Protein 5IWZ (pdb70)

Secondary structure (DSSP, 8-state):
-PPPP-GGGHHHHHHHHHHH---HHHHHHTTSPP-TT--EEE-TTHHHHHHHHHHHHHHHT-HHHHHHHHHHHHHHGGGEEETTEEHHHHHHHHTHHHHHHHHHHTTHHHHH---HHHHHHHHHHHHHHHHHHHT-HHHHHHHHHHHHHHHHHHHH-TTS-HHHHHHHHHHHHHHHHH--HHHHHHHHHHHHHHHH---HHHHHHHHHHHHHHS-HHHHHHHHHHH-SSHHHHHHHHT--GGGHHHHHHHHHHHHHHHTGGG-SEEEEE-SEEEETTEEPPPP--SS--S-EEEEETTTTEEEEE--EEEEEGGGEEEEEEEEETTEEEEEEEEEEEEEETTEEEEEEEEEEETTS-HHHHHHHHSTT-B--

Structure (mmCIF, N/CA/C/O backbone):
data_5IWZ
#
_entry.id   5IWZ
#
_cell.length_a   65.781
_cell.length_b   74.679
_cell.length_c   80.511
_cell.angle_alpha   90.00
_cell.angle_beta   90.00
_cell.angle_gamma   90.00
#
_symmetry.space_group_name_H-M   'P 21 21 21'
#
loop_
_entity.id
_entity.type
_entity.pdbx_description
1 polymer 'Synaptonemal complex protein 2'
2 water water
#
loop_
_atom_site.group_PDB
_atom_site.id
_atom_site.type_symbol
_atom_site.label_atom_id
_atom_site.label_alt_id
_atom_site.label_comp_id
_atom_site.label_asym_id
_atom_site.label_entity_id
_atom_site.label_seq_id
_atom_site.pdbx_PDB_ins_code
_atom_site.Cartn_x
_atom_site.Cartn_y
_atom_site.Cartn_z
_atom_site.occupancy
_atom_site.B_iso_or_equiv
_atom_site.auth_seq_id
_atom_site.auth_comp_id
_atom_site.auth_asym_id
_atom_site.auth_atom_id
_atom_site.pdbx_PDB_model_num
ATOM 1 N N . MET A 1 4 ? -34.950 7.742 -6.567 1.00 76.92 1 MET A N 1
ATOM 2 C CA . MET A 1 4 ? -35.326 6.347 -6.786 1.00 73.96 1 MET A CA 1
ATOM 3 C C . MET A 1 4 ? -34.793 5.372 -5.703 1.00 69.39 1 MET A C 1
ATOM 4 O O . MET A 1 4 ? -35.584 4.611 -5.152 1.00 68.36 1 MET A O 1
ATOM 6 N N . PRO A 1 5 ? -33.489 5.378 -5.395 1.00 66.94 2 PRO A N 1
ATOM 7 C CA . PRO A 1 5 ? -32.982 4.414 -4.404 1.00 60.95 2 PRO A CA 1
ATOM 8 C C . PRO A 1 5 ? -33.635 4.607 -3.041 1.00 62.01 2 PRO A C 1
ATOM 9 O O . PRO A 1 5 ? -33.736 5.726 -2.530 1.00 56.03 2 PRO A O 1
ATOM 13 N N . VAL A 1 6 ? -34.095 3.499 -2.459 1.00 61.29 3 VAL A N 1
ATOM 14 C CA . VAL A 1 6 ? -34.595 3.532 -1.091 1.00 65.54 3 VAL A CA 1
ATOM 15 C C . VAL A 1 6 ? -33.439 3.840 -0.150 1.00 65.60 3 VAL A C 1
ATOM 16 O O . VAL A 1 6 ? -32.359 3.243 -0.249 1.00 64.12 3 VAL A O 1
ATOM 20 N N . ARG A 1 7 ? -33.655 4.791 0.749 1.00 65.50 4 ARG A N 1
ATOM 21 C CA . ARG A 1 7 ? -32.657 5.190 1.728 1.00 59.97 4 ARG A CA 1
ATOM 22 C C . ARG A 1 7 ? -32.834 4.377 3.006 1.00 56.43 4 ARG A C 1
ATOM 23 O O . ARG A 1 7 ? -33.952 4.292 3.528 1.00 49.77 4 ARG A O 1
ATOM 25 N N . PRO A 1 8 ? -31.773 3.762 3.518 1.00 50.72 5 PRO A N 1
ATOM 26 C CA . PRO A 1 8 ? -31.885 3.021 4.781 1.00 49.69 5 PRO A CA 1
ATOM 27 C C . PRO A 1 8 ? -32.044 3.983 5.946 1.00 51.52 5 PRO A C 1
ATOM 28 O O . PRO A 1 8 ? -31.491 5.083 5.939 1.00 58.76 5 PRO A O 1
ATOM 32 N N . ASP A 1 9 ? -32.803 3.565 6.958 1.00 49.15 6 ASP A N 1
ATOM 33 C CA . ASP A 1 9 ? -33.091 4.417 8.114 1.00 51.95 6 ASP A CA 1
ATOM 34 C C . ASP A 1 9 ? -32.638 3.729 9.399 1.00 49.00 6 ASP A C 1
ATOM 35 O O . ASP A 1 9 ? -33.257 2.749 9.832 1.00 41.44 6 ASP A O 1
ATOM 40 N N . LEU A 1 10 ? -31.589 4.274 10.032 1.00 48.46 7 LEU A N 1
ATOM 41 C CA . LEU A 1 10 ? -31.090 3.693 11.281 1.00 44.49 7 LEU A CA 1
ATOM 42 C C . LEU A 1 10 ? -32.161 3.649 12.362 1.00 41.20 7 LEU A C 1
ATOM 43 O O . LEU A 1 10 ? -32.193 2.705 13.162 1.00 36.06 7 LEU A O 1
ATOM 48 N N . GLN A 1 11 ? -33.050 4.645 12.400 1.00 38.28 8 GLN A N 1
ATOM 49 C CA . GLN A 1 11 ? -34.128 4.650 13.382 1.00 34.92 8 GLN A CA 1
ATOM 50 C C . GLN A 1 11 ? -35.036 3.435 13.260 1.00 41.02 8 GLN A C 1
ATOM 51 O O . GLN A 1 11 ? -35.835 3.181 14.169 1.00 43.84 8 GLN A O 1
ATOM 57 N N . GLN A 1 12 ? -34.924 2.688 12.166 1.00 42.29 9 GLN A N 1
ATOM 58 C CA . GLN A 1 12 ? -35.732 1.517 11.873 1.00 44.04 9 GLN A CA 1
ATOM 59 C C . GLN A 1 12 ? -35.042 0.216 12.251 1.00 36.12 9 GLN A C 1
ATOM 60 O O . GLN A 1 12 ? -35.494 -0.852 11.820 1.00 36.59 9 GLN A O 1
ATOM 66 N N . LEU A 1 13 ? -33.956 0.286 13.030 1.00 37.51 10 LEU A N 1
ATOM 67 C CA . LEU A 1 13 ? -33.191 -0.901 13.402 1.00 31.26 10 LEU A CA 1
ATOM 68 C C . LEU A 1 13 ? -34.085 -2.030 13.889 1.00 31.73 10 LEU A C 1
ATOM 69 O O . LEU A 1 13 ? -33.939 -3.176 13.454 1.00 27.64 10 LEU A O 1
ATOM 74 N N . GLU A 1 14 ? -35.010 -1.735 14.813 1.00 35.03 11 GLU A N 1
ATOM 75 C CA . GLU A 1 14 ? -35.838 -2.813 15.345 1.00 35.73 11 GLU A CA 1
ATOM 76 C C . GLU A 1 14 ? -36.736 -3.398 14.261 1.00 30.25 11 GLU A C 1
ATOM 77 O O . GLU A 1 14 ? -36.928 -4.621 14.199 1.00 29.32 11 GLU A O 1
ATOM 83 N N . LYS A 1 15 ? -37.267 -2.552 13.372 1.00 27.57 12 LYS A N 1
ATOM 84 C CA . LYS A 1 15 ? -38.071 -3.088 12.282 1.00 32.57 12 LYS A CA 1
ATOM 85 C C . LYS A 1 15 ? -37.230 -3.944 11.343 1.00 30.71 12 LYS A C 1
ATOM 86 O O . LYS A 1 15 ? -37.717 -4.967 10.840 1.00 31.37 12 LYS A O 1
ATOM 92 N N . CYS A 1 16 ? -35.959 -3.587 11.140 1.00 28.53 13 CYS A N 1
ATOM 93 C CA . CYS A 1 16 ? -35.075 -4.466 10.378 1.00 26.58 13 CYS A CA 1
ATOM 94 C C . CYS A 1 16 ? -34.946 -5.822 11.055 1.00 24.17 13 CYS A C 1
ATOM 95 O O . CYS A 1 16 ? -34.939 -6.862 10.381 1.00 30.23 13 CYS A O 1
ATOM 98 N N . ILE A 1 17 ? -34.835 -5.833 12.387 1.00 26.10 14 ILE A N 1
ATOM 99 C CA . ILE A 1 17 ? -34.732 -7.097 13.113 1.00 22.88 14 ILE A CA 1
ATOM 100 C C . ILE A 1 17 ? -36.026 -7.894 12.971 1.00 24.42 14 ILE A C 1
ATOM 101 O O . ILE A 1 17 ? -36.001 -9.123 12.789 1.00 24.50 14 ILE A O 1
ATOM 106 N N . ASP A 1 18 ? -37.174 -7.204 13.030 1.00 28.06 15 ASP A N 1
ATOM 107 C CA . ASP A 1 18 ? -38.467 -7.834 12.756 1.00 31.87 15 ASP A CA 1
ATOM 108 C C . ASP A 1 18 ? -38.506 -8.462 11.366 1.00 29.13 15 ASP A C 1
ATOM 109 O O . ASP A 1 18 ? -38.987 -9.591 11.200 1.00 28.24 15 ASP A O 1
ATOM 114 N N . ASP A 1 19 ? -38.043 -7.730 10.343 1.00 23.21 16 ASP A N 1
ATOM 115 C CA . ASP A 1 19 ? -38.056 -8.278 8.979 1.00 26.87 16 ASP A CA 1
ATOM 116 C C . ASP A 1 19 ? -37.195 -9.535 8.881 1.00 30.05 16 ASP A C 1
ATOM 117 O O . ASP A 1 19 ? -37.563 -10.497 8.196 1.00 24.91 16 ASP A O 1
ATOM 122 N N . ALA A 1 20 ? -36.027 -9.532 9.536 1.00 22.89 17 ALA A N 1
ATOM 123 C CA . ALA A 1 20 ? -35.189 -10.727 9.573 1.00 25.92 17 ALA A CA 1
ATOM 124 C C . ALA A 1 20 ? -35.898 -11.882 10.273 1.00 25.00 17 ALA A C 1
ATOM 125 O O . ALA A 1 20 ? -35.883 -13.025 9.788 1.00 23.88 17 ALA A O 1
ATOM 127 N N . LEU A 1 21 ? -36.487 -11.604 11.446 1.00 24.66 18 LEU A N 1
ATOM 128 C CA . LEU A 1 21 ? -37.198 -12.636 12.201 1.00 29.18 18 LEU A CA 1
ATOM 129 C C . LEU A 1 21 ? -38.407 -13.164 11.433 1.00 29.92 18 LEU A C 1
ATOM 130 O O . LEU A 1 21 ? -38.561 -14.377 11.242 1.00 32.26 18 LEU A O 1
ATOM 135 N N . ARG A 1 22 ? -39.299 -12.268 11.017 1.00 25.14 19 ARG A N 1
ATOM 136 C CA . ARG A 1 22 ? -40.594 -12.712 10.502 1.00 30.67 19 ARG A CA 1
ATOM 137 C C . ARG A 1 22 ? -40.548 -13.088 9.024 1.00 35.39 19 ARG A C 1
ATOM 138 O O . ARG A 1 22 ? -41.239 -14.021 8.600 1.00 30.84 19 ARG A O 1
ATOM 146 N N . LYS A 1 23 ? -39.743 -12.399 8.223 1.00 30.97 20 LYS A N 1
ATOM 147 C CA . LYS A 1 23 ? -39.721 -12.661 6.794 1.00 28.92 20 LYS A CA 1
ATOM 148 C C . LYS A 1 23 ? -38.473 -13.402 6.332 1.00 29.91 20 LYS A C 1
ATOM 149 O O . LYS A 1 23 ? -38.401 -13.777 5.164 1.00 29.24 20 LYS A O 1
ATOM 155 N N . ASN A 1 24 ? -37.505 -13.656 7.217 1.00 28.31 21 ASN A N 1
ATOM 156 C CA . ASN A 1 24 ? -36.210 -14.184 6.796 1.00 24.57 21 ASN A CA 1
ATOM 157 C C . ASN A 1 24 ? -35.638 -13.307 5.680 1.00 27.16 21 ASN A C 1
ATOM 158 O O . ASN A 1 24 ? -35.100 -13.792 4.682 1.00 28.83 21 ASN A O 1
ATOM 163 N N . ASP A 1 25 ? -35.791 -11.990 5.846 1.00 29.10 22 ASP A N 1
ATOM 164 C CA . ASP A 1 25 ? -35.290 -10.986 4.907 1.00 27.65 22 ASP A CA 1
ATOM 165 C C . ASP A 1 25 ? -34.262 -10.112 5.618 1.00 24.94 22 ASP A C 1
ATOM 166 O O . ASP A 1 25 ? -34.618 -9.288 6.474 1.00 21.81 22 ASP A O 1
ATOM 171 N N . PHE A 1 26 ? -32.999 -10.256 5.230 1.00 25.28 23 PHE A N 1
ATOM 172 C CA . PHE A 1 26 ? -31.905 -9.530 5.861 1.00 22.63 23 PHE A CA 1
ATOM 173 C C . PHE A 1 26 ? -31.460 -8.302 5.075 1.00 26.95 23 PHE A C 1
ATOM 174 O O . PHE A 1 26 ? -30.591 -7.565 5.551 1.00 27.75 23 PHE A O 1
ATOM 182 N N . LYS A 1 27 ? -32.041 -8.052 3.896 1.00 28.42 24 LYS A N 1
ATOM 183 C CA . LYS A 1 27 ? -31.698 -6.860 3.122 1.00 28.16 24 LYS A CA 1
ATOM 184 C C . LYS A 1 27 ? -31.851 -5.557 3.904 1.00 29.65 24 LYS A C 1
ATOM 185 O O . LYS A 1 27 ? -30.929 -4.728 3.847 1.00 25.23 24 LYS A O 1
ATOM 191 N N . PRO A 1 28 ? -32.945 -5.301 4.643 1.00 27.37 25 PRO A N 1
ATOM 192 C CA . PRO A 1 28 ? -32.986 -4.046 5.427 1.00 22.17 25 PRO A CA 1
ATOM 193 C C . PRO A 1 28 ? -31.843 -3.934 6.424 1.00 24.47 25 PRO A C 1
ATOM 194 O O . PRO A 1 28 ? -31.146 -2.915 6.446 1.00 28.90 25 PRO A O 1
ATOM 198 N N . LEU A 1 29 ? -31.596 -4.973 7.227 1.00 24.47 26 LEU A N 1
ATOM 199 C CA . LEU A 1 29 ? -30.479 -4.922 8.164 1.00 21.42 26 LEU A CA 1
ATOM 200 C C . LEU A 1 29 ? -29.159 -4.654 7.443 1.00 27.52 26 LEU A C 1
ATOM 201 O O . LEU A 1 29 ? -28.358 -3.816 7.883 1.00 25.72 26 LEU A O 1
ATOM 206 N N . LEU A 1 30 ? -28.926 -5.346 6.324 1.00 23.67 27 LEU A N 1
ATOM 207 C CA . LEU A 1 30 ? -27.687 -5.159 5.589 1.00 27.44 27 LEU A CA 1
ATOM 208 C C . LEU A 1 30 ? -27.560 -3.730 5.080 1.00 32.42 27 LEU A C 1
ATOM 209 O O . LEU A 1 30 ? -26.457 -3.171 5.048 1.00 31.05 27 LEU A O 1
ATOM 214 N N . ALA A 1 31 ? -28.675 -3.117 4.688 1.00 29.60 28 ALA A N 1
ATOM 215 C CA . ALA A 1 31 ? -28.611 -1.746 4.198 1.00 32.27 28 ALA A CA 1
ATOM 216 C C . ALA A 1 31 ? -28.147 -0.797 5.298 1.00 39.97 28 ALA A C 1
ATOM 217 O O . ALA A 1 31 ? -27.376 0.140 5.037 1.00 37.87 28 ALA A O 1
ATOM 219 N N . LEU A 1 32 ? -28.580 -1.040 6.543 1.00 32.56 29 LEU A N 1
ATOM 220 C CA . LEU A 1 32 ? -28.121 -0.208 7.651 1.00 37.89 29 LEU A CA 1
ATOM 221 C C . LEU A 1 32 ? -26.615 -0.302 7.826 1.00 45.04 29 LEU A C 1
ATOM 222 O O . LEU A 1 32 ? -25.964 0.681 8.196 1.00 43.51 29 LEU A O 1
ATOM 227 N N . LEU A 1 33 ? -26.042 -1.481 7.583 1.00 48.94 30 LEU A N 1
ATOM 228 C CA . LEU A 1 33 ? -24.606 -1.653 7.741 1.00 44.74 30 LEU A CA 1
ATOM 229 C C . LEU A 1 33 ? -23.800 -0.786 6.780 1.00 50.49 30 LEU A C 1
ATOM 230 O O . LEU A 1 33 ? -22.577 -0.701 6.935 1.00 49.40 30 LEU A O 1
ATOM 235 N N . GLN A 1 34 ? -24.437 -0.135 5.808 1.00 57.08 31 GLN A N 1
ATOM 236 C CA . GLN A 1 34 ? -23.721 0.743 4.888 1.00 65.76 31 GLN A CA 1
ATOM 237 C C . GLN A 1 34 ? -23.792 2.213 5.289 1.00 69.55 31 GLN A C 1
ATOM 238 O O . GLN A 1 34 ? -23.217 3.055 4.594 1.00 76.55 31 GLN A O 1
ATOM 244 N N . ILE A 1 35 ? -24.479 2.537 6.387 1.00 67.27 32 ILE A N 1
ATOM 245 C CA . ILE A 1 35 ? -24.572 3.900 6.905 1.00 65.54 32 ILE A CA 1
ATOM 246 C C . ILE A 1 35 ? -23.459 4.125 7.917 1.00 70.17 32 ILE A C 1
ATOM 247 O O . ILE A 1 35 ? -23.110 3.224 8.689 1.00 71.77 32 ILE A O 1
ATOM 252 N N . ASP A 1 36 ? -22.906 5.335 7.928 1.00 70.43 33 ASP A N 1
ATOM 253 C CA . ASP A 1 36 ? -21.973 5.725 8.975 1.00 69.67 33 ASP A CA 1
ATOM 254 C C . ASP A 1 36 ? -22.758 6.268 10.159 1.00 69.14 33 ASP A C 1
ATOM 255 O O . ASP A 1 36 ? -23.542 7.210 10.012 1.00 60.91 33 ASP A O 1
ATOM 260 N N . ILE A 1 37 ? -22.538 5.661 11.326 1.00 71.92 34 ILE A N 1
ATOM 261 C CA . ILE A 1 37 ? -23.260 6.034 12.536 1.00 71.77 34 ILE A CA 1
ATOM 262 C C . ILE A 1 37 ? -22.831 7.429 12.959 1.00 75.63 34 ILE A C 1
ATOM 263 O O . ILE A 1 37 ? -21.634 7.715 13.096 1.00 78.95 34 ILE A O 1
ATOM 268 N N . CYS A 1 38 ? -23.802 8.308 13.158 1.00 80.22 35 CYS A N 1
ATOM 269 C CA . CYS A 1 38 ? -23.534 9.659 13.624 1.00 86.28 35 CYS A CA 1
ATOM 270 C C . CYS A 1 38 ? -24.017 9.802 15.058 1.00 84.52 35 CYS A C 1
ATOM 271 O O . CYS A 1 38 ? -25.169 9.475 15.366 1.00 86.10 35 CYS A O 1
ATOM 274 N N . GLU A 1 39 ? -23.133 10.304 15.925 1.00 79.24 36 GLU A N 1
ATOM 275 C CA . GLU A 1 39 ? -23.374 10.437 17.358 1.00 72.88 36 GLU A CA 1
ATOM 276 C C . GLU A 1 39 ? -24.635 11.236 17.669 1.00 68.62 36 GLU A C 1
ATOM 277 O O . GLU A 1 39 ? -25.094 11.258 18.814 1.00 72.04 36 GLU A O 1
ATOM 279 N N . ASP A 1 40 ? -25.199 11.898 16.659 1.00 65.29 37 ASP A N 1
ATOM 280 C CA . ASP A 1 40 ? -26.438 12.637 16.865 1.00 61.42 37 ASP A CA 1
ATOM 281 C C . ASP A 1 40 ? -27.640 11.702 16.960 1.00 57.76 37 ASP A C 1
ATOM 282 O O . ASP A 1 40 ? -28.530 11.917 17.791 1.00 54.84 37 ASP A O 1
ATOM 284 N N . VAL A 1 41 ? -27.667 10.644 16.142 1.00 56.49 38 VAL A N 1
ATOM 285 C CA . VAL A 1 41 ? -28.904 9.904 15.894 1.00 61.41 38 VAL A CA 1
ATOM 286 C C . VAL A 1 41 ? -29.319 9.093 17.117 1.00 61.14 38 VAL A C 1
ATOM 287 O O . VAL A 1 41 ? -28.488 8.476 17.803 1.00 64.49 38 VAL A O 1
ATOM 291 N N . LYS A 1 42 ? -30.624 9.078 17.378 1.00 51.45 39 LYS A N 1
ATOM 292 C CA . LYS A 1 42 ? -31.233 8.299 18.447 1.00 51.49 39 LYS A CA 1
ATOM 293 C C . LYS A 1 42 ? -32.082 7.199 17.829 1.00 51.82 39 LYS A C 1
ATOM 294 O O . LYS A 1 42 ? -33.014 7.482 17.066 1.00 52.54 39 LYS A O 1
ATOM 300 N N . ILE A 1 43 ? -31.756 5.953 18.156 1.00 50.87 40 ILE A N 1
ATOM 301 C CA . ILE A 1 43 ? -32.503 4.792 17.688 1.00 44.38 40 ILE A CA 1
ATOM 302 C C . ILE A 1 43 ? -33.414 4.338 18.813 1.00 48.84 40 ILE A C 1
ATOM 303 O O . ILE A 1 43 ? -32.941 3.927 19.879 1.00 51.29 40 ILE A O 1
ATOM 308 N N . LYS A 1 44 ? -34.719 4.414 18.580 1.00 46.11 41 LYS A N 1
ATOM 309 C CA . LYS A 1 44 ? -35.683 3.985 19.576 1.00 45.54 41 LYS A CA 1
ATOM 310 C C . LYS A 1 44 ? -35.905 2.485 19.456 1.00 41.67 41 LYS A C 1
ATOM 311 O O . LYS A 1 44 ? -36.218 1.980 18.374 1.00 42.44 41 LYS A O 1
ATOM 317 N N . CYS A 1 45 ? -35.739 1.775 20.567 1.00 36.75 42 CYS A N 1
ATOM 318 C CA . CYS A 1 45 ? -35.988 0.344 20.623 1.00 41.45 42 CYS A CA 1
ATOM 319 C C . CYS A 1 45 ? -36.908 0.015 21.787 1.00 45.54 42 CYS A C 1
ATOM 320 O O . CYS A 1 45 ? -36.962 0.734 22.790 1.00 50.26 42 CYS A O 1
ATOM 323 N N . SER A 1 46 ? -37.603 -1.104 21.655 1.00 40.42 43 SER A N 1
ATOM 324 C CA . SER A 1 46 ? -38.591 -1.492 22.642 1.00 41.02 43 SER A CA 1
ATOM 325 C C . SER A 1 46 ? -37.975 -2.337 23.749 1.00 40.78 43 SER A C 1
ATOM 326 O O . SER A 1 46 ? -36.819 -2.762 23.691 1.00 38.62 43 SER A O 1
ATOM 329 N N . LYS A 1 47 ? -38.800 -2.585 24.766 1.00 43.50 44 LYS A N 1
ATOM 330 C CA . LYS A 1 47 ? -38.447 -3.456 25.879 1.00 41.32 44 LYS A CA 1
ATOM 331 C C . LYS A 1 47 ? -38.219 -4.892 25.419 1.00 41.39 44 LYS A C 1
ATOM 332 O O . LYS A 1 47 ? -37.490 -5.647 26.076 1.00 42.96 44 LYS A O 1
ATOM 338 N N . GLN A 1 48 ? -38.835 -5.288 24.303 1.00 34.45 45 GLN A N 1
ATOM 339 C CA . GLN A 1 48 ? -38.704 -6.630 23.748 1.00 33.48 45 GLN A CA 1
ATOM 340 C C . GLN A 1 48 ? -37.575 -6.757 22.722 1.00 32.49 45 GLN A C 1
ATOM 341 O O . GLN A 1 48 ? -37.451 -7.811 22.094 1.00 32.10 45 GLN A O 1
ATOM 347 N N . PHE A 1 49 ? -36.777 -5.706 22.515 1.00 30.48 46 PHE A N 1
ATOM 348 C CA . PHE A 1 49 ? -35.694 -5.766 21.530 1.00 25.55 46 PHE A CA 1
ATOM 349 C C . PHE A 1 49 ? -34.723 -6.902 21.838 1.00 31.95 46 PHE A C 1
ATOM 350 O O . PHE A 1 49 ? -34.354 -7.671 20.946 1.00 29.42 46 PHE A O 1
ATOM 358 N N . LEU A 1 50 ? -34.302 -7.030 23.107 1.00 30.22 47 LEU A N 1
ATOM 359 C CA . LEU A 1 50 ? -33.344 -8.073 23.467 1.00 32.24 47 LEU A CA 1
ATOM 360 C C . LEU A 1 50 ? -33.896 -9.471 23.187 1.00 31.88 47 LEU A C 1
ATOM 361 O O . LEU A 1 50 ? -33.176 -10.343 22.679 1.00 32.64 47 LEU A O 1
ATOM 366 N N . ARG A 1 51 ? -35.164 -9.706 23.529 1.00 23.36 48 ARG A N 1
ATOM 367 C CA . ARG A 1 51 ? -35.803 -10.988 23.242 1.00 30.43 48 ARG A CA 1
ATOM 368 C C . ARG A 1 51 ? -35.768 -11.310 21.753 1.00 29.43 48 ARG A C 1
ATOM 369 O O . ARG A 1 51 ? -35.529 -12.460 21.369 1.00 32.13 48 ARG A O 1
ATOM 377 N N . LYS A 1 52 ? -36.040 -10.314 20.902 1.00 26.33 49 LYS A N 1
ATOM 378 C CA . LYS A 1 52 ? -36.007 -10.538 19.457 1.00 30.46 49 LYS A CA 1
ATOM 379 C C . LYS A 1 52 ? -34.590 -10.842 18.978 1.00 31.07 49 LYS A C 1
ATOM 380 O O . LYS A 1 52 ? -34.393 -11.736 18.148 1.00 27.80 49 LYS A O 1
ATOM 386 N N . LEU A 1 53 ? -33.596 -10.099 19.481 1.00 33.48 50 LEU A N 1
ATOM 387 C CA . LEU A 1 53 ? -32.194 -10.418 19.200 1.00 29.06 50 LEU A CA 1
ATOM 388 C C . LEU A 1 53 ? -31.871 -11.856 19.576 1.00 25.75 50 LEU A C 1
ATOM 389 O O . LEU A 1 53 ? -31.270 -12.601 18.792 1.00 25.92 50 LEU A O 1
ATOM 394 N N . ASP A 1 54 ? -32.271 -12.263 20.784 1.00 29.03 51 ASP A N 1
ATOM 395 C CA . ASP A 1 54 ? -31.987 -13.615 21.254 1.00 24.57 51 ASP A CA 1
ATOM 396 C C . ASP A 1 54 ? -32.636 -14.649 20.347 1.00 30.85 51 ASP A C 1
ATOM 397 O O . ASP A 1 54 ? -31.999 -15.637 19.954 1.00 30.38 51 ASP A O 1
ATOM 402 N N . ASP A 1 55 ? -33.909 -14.427 20.000 1.00 31.78 52 ASP A N 1
ATOM 403 C CA . ASP A 1 55 ? -34.622 -15.344 19.117 1.00 31.19 52 ASP A CA 1
ATOM 404 C C . ASP A 1 55 ? -33.919 -15.466 17.770 1.00 22.74 52 ASP A C 1
ATOM 405 O O . ASP A 1 55 ? -33.710 -16.570 17.261 1.00 26.71 52 ASP A O 1
ATOM 410 N N . LEU A 1 56 ? -33.565 -14.336 17.169 1.00 22.33 53 LEU A N 1
ATOM 411 C CA . LEU A 1 56 ? -32.977 -14.363 15.833 1.00 20.98 53 LEU A CA 1
ATOM 412 C C . LEU A 1 56 ? -31.589 -15.011 15.844 1.00 22.31 53 LEU A C 1
ATOM 413 O O . LEU A 1 56 ? -31.289 -15.868 15.004 1.00 23.86 53 LEU A O 1
ATOM 418 N N . ILE A 1 57 ? -30.740 -14.666 16.822 1.00 21.32 54 ILE A N 1
ATOM 419 C CA . ILE A 1 57 ? -29.382 -15.220 16.835 1.00 20.81 54 ILE A CA 1
ATOM 420 C C . ILE A 1 57 ? -29.396 -16.730 17.077 1.00 19.89 54 ILE A C 1
ATOM 421 O O . ILE A 1 57 ? -28.684 -17.484 16.398 1.00 23.31 54 ILE A O 1
ATOM 426 N N . CYS A 1 58 ? -30.224 -17.201 18.022 1.00 25.63 55 CYS A N 1
ATOM 427 C CA . CYS A 1 58 ? -30.314 -18.637 18.281 1.00 30.37 55 CYS A CA 1
ATOM 428 C C . CYS A 1 58 ? -30.832 -19.393 17.059 1.00 27.22 55 CYS A C 1
ATOM 429 O O . CYS A 1 58 ? -30.355 -20.491 16.745 1.00 26.38 55 CYS A O 1
ATOM 432 N N . ARG A 1 59 ? -31.815 -18.829 16.361 1.00 24.37 56 ARG A N 1
ATOM 433 C CA . ARG A 1 59 ? -32.308 -19.486 15.151 1.00 29.13 56 ARG A CA 1
ATOM 434 C C . ARG A 1 59 ? -31.221 -19.603 14.093 1.00 28.32 56 ARG A C 1
ATOM 435 O O . ARG A 1 59 ? -31.011 -20.677 13.519 1.00 27.59 56 ARG A O 1
ATOM 443 N N . GLU A 1 60 ? -30.542 -18.494 13.791 1.00 28.40 57 GLU A N 1
ATOM 444 C CA . GLU A 1 60 ? -29.495 -18.528 12.768 1.00 28.32 57 GLU A CA 1
ATOM 445 C C . GLU A 1 60 ? -28.338 -19.441 13.171 1.00 27.56 57 GLU A C 1
ATOM 446 O O . GLU A 1 60 ? -27.775 -20.136 12.322 1.00 31.06 57 GLU A O 1
ATOM 452 N N . LEU A 1 61 ? -27.969 -19.461 14.459 1.00 25.85 58 LEU A N 1
ATOM 453 C CA . LEU A 1 61 ? -26.976 -20.433 14.922 1.00 26.86 58 LEU A CA 1
ATOM 454 C C . LEU A 1 61 ? -27.450 -21.862 14.668 1.00 29.97 58 LEU A C 1
ATOM 455 O O . LEU A 1 61 ? -26.699 -22.687 14.137 1.00 26.70 58 LEU A O 1
ATOM 460 N N . ASN A 1 62 ? -28.712 -22.165 15.031 1.00 26.75 59 ASN A N 1
ATOM 461 C CA . ASN A 1 62 ? -29.279 -23.492 14.786 1.00 33.76 59 ASN A CA 1
ATOM 462 C C . ASN A 1 62 ? -29.247 -23.867 13.306 1.00 40.70 59 ASN A C 1
ATOM 463 O O . ASN A 1 62 ? -29.068 -25.045 12.962 1.00 39.22 59 ASN A O 1
ATOM 468 N N . LYS A 1 63 ? -29.403 -22.887 12.421 1.00 32.99 60 LYS A N 1
ATOM 469 C CA . LYS A 1 63 ? -29.315 -23.133 10.989 1.00 36.46 60 LYS A CA 1
ATOM 470 C 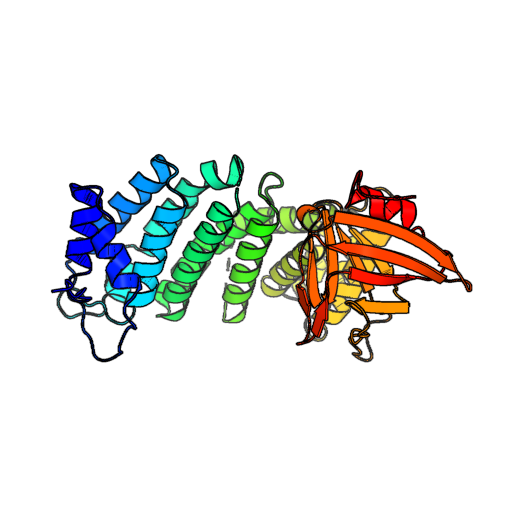C . LYS A 1 63 ? -27.885 -23.179 10.473 1.00 36.25 60 LYS A C 1
ATOM 471 O O . LYS A 1 63 ? -27.686 -23.523 9.307 1.00 37.61 60 LYS A O 1
ATOM 477 N N . LYS A 1 64 ? -26.894 -22.845 11.303 1.00 31.64 61 LYS A N 1
ATOM 478 C CA . LYS A 1 64 ? -25.504 -22.745 10.865 1.00 34.10 61 LYS A CA 1
ATOM 479 C C . LYS A 1 64 ? -25.312 -21.650 9.819 1.00 37.05 61 LYS A C 1
ATOM 480 O O . LYS A 1 64 ? -24.424 -21.747 8.968 1.00 27.50 61 LYS A O 1
ATOM 486 N N . ASP A 1 65 ? -26.131 -20.596 9.868 1.00 34.85 62 ASP A N 1
ATOM 487 C CA . ASP A 1 65 ? -25.944 -19.437 8.988 1.00 34.90 62 ASP A CA 1
ATOM 488 C C . ASP A 1 65 ? -24.887 -18.529 9.622 1.00 31.06 62 ASP A C 1
ATOM 489 O O . ASP A 1 65 ? -25.180 -17.503 10.242 1.00 26.21 62 ASP A O 1
ATOM 494 N N . ILE A 1 66 ? -23.623 -18.910 9.426 1.00 33.42 63 ILE A N 1
ATOM 495 C CA . ILE A 1 66 ? -22.511 -18.288 10.154 1.00 32.52 63 ILE A CA 1
ATOM 496 C C . ILE A 1 66 ? -22.430 -16.794 9.870 1.00 35.72 63 ILE A C 1
ATOM 497 O O . ILE A 1 66 ? -22.408 -15.969 10.800 1.00 23.82 63 ILE A O 1
ATOM 502 N N . GLN A 1 67 ? -22.338 -16.428 8.579 1.00 29.30 64 GLN A N 1
ATOM 503 C CA . GLN A 1 67 ? -22.149 -15.032 8.199 1.00 32.57 64 GLN A CA 1
ATOM 504 C C . GLN A 1 67 ? -23.366 -14.181 8.545 1.00 28.44 64 GLN A C 1
ATOM 505 O O . GLN A 1 67 ? -23.224 -12.983 8.825 1.00 29.46 64 GLN A O 1
ATOM 511 N N . THR A 1 68 ? -24.561 -14.764 8.595 1.00 25.19 65 THR A N 1
ATOM 512 C CA . THR A 1 68 ? -25.675 -13.925 9.017 1.00 18.23 65 THR A CA 1
ATOM 513 C C . THR A 1 68 ? -25.650 -13.654 10.524 1.00 21.73 65 THR A C 1
ATOM 514 O O . THR A 1 68 ? -26.010 -12.549 10.943 1.00 21.10 65 THR A O 1
ATOM 518 N N . VAL A 1 69 ? -25.194 -14.601 11.354 1.00 23.69 66 VAL A N 1
ATOM 519 C CA . VAL A 1 69 ? -24.996 -14.287 12.780 1.00 23.41 66 VAL A CA 1
ATOM 520 C C . VAL A 1 69 ? -24.032 -13.112 12.933 1.00 20.31 66 VAL A C 1
ATOM 521 O O . VAL A 1 69 ? -24.282 -12.177 13.706 1.00 25.15 66 VAL A O 1
ATOM 525 N N . SER A 1 70 ? -22.920 -13.140 12.184 1.00 25.74 67 SER A N 1
ATOM 526 C CA . SER A 1 70 ? -21.960 -12.036 12.183 1.00 26.85 67 SER A CA 1
ATOM 527 C C . SER A 1 70 ? -22.637 -10.703 11.899 1.00 20.82 67 SER A C 1
ATOM 528 O O . SER A 1 70 ? -22.371 -9.705 12.579 1.00 24.10 67 SER A O 1
ATOM 531 N N . SER A 1 71 ? -23.491 -10.660 10.868 1.00 19.85 68 SER A N 1
ATOM 532 C CA . SER A 1 71 ? -24.119 -9.392 10.498 1.00 24.05 68 SER A CA 1
ATOM 533 C C . SER A 1 71 ? -25.002 -8.865 11.628 1.00 22.88 68 SER A C 1
ATOM 534 O O . SER A 1 71 ? -25.052 -7.653 11.875 1.00 27.81 68 SER A O 1
ATOM 537 N N . ILE A 1 72 ? -25.681 -9.756 12.356 1.00 20.20 69 ILE A N 1
ATOM 538 C CA . ILE A 1 72 ? -26.497 -9.305 13.481 1.00 24.66 69 ILE A CA 1
ATOM 539 C C . ILE A 1 72 ? -25.609 -8.755 14.594 1.00 25.37 69 ILE A C 1
ATOM 540 O O . ILE A 1 72 ? -25.871 -7.678 15.142 1.00 28.98 69 ILE A O 1
ATOM 545 N N . LEU A 1 73 ? -24.555 -9.498 14.958 1.00 25.92 70 LEU A N 1
ATOM 546 C CA . LEU A 1 73 ? -23.695 -9.073 16.064 1.00 26.18 70 LEU A CA 1
ATOM 547 C C . LEU A 1 73 ? -23.054 -7.726 15.773 1.00 24.30 70 LEU A C 1
ATOM 548 O O . LEU A 1 73 ? -22.908 -6.890 16.673 1.00 26.02 70 LEU A O 1
ATOM 553 N N . ILE A 1 74 ? -22.674 -7.498 14.515 1.00 25.11 71 ILE A N 1
ATOM 554 C CA . ILE A 1 74 ? -22.056 -6.234 14.129 1.00 25.55 71 ILE A CA 1
ATOM 555 C C . ILE A 1 74 ? -23.059 -5.090 14.215 1.00 27.11 71 ILE A C 1
ATOM 556 O O . ILE A 1 74 ? -22.719 -3.982 14.649 1.00 27.62 71 ILE A O 1
ATOM 561 N N . SER A 1 75 ? -24.318 -5.345 13.838 1.00 27.89 72 SER A N 1
ATOM 562 C CA . SER A 1 75 ? -25.348 -4.307 13.902 1.00 29.02 72 SER A CA 1
ATOM 563 C C . SER A 1 75 ? -25.590 -3.845 15.331 1.00 33.22 72 SER A C 1
ATOM 564 O O . SER A 1 75 ? -25.747 -2.645 15.584 1.00 37.74 72 SER A O 1
ATOM 567 N N . ILE A 1 76 ? -25.658 -4.785 16.277 1.00 34.71 73 ILE A N 1
ATOM 568 C CA . ILE A 1 76 ? -25.873 -4.422 17.679 1.00 33.40 73 ILE A CA 1
ATOM 569 C C . ILE A 1 76 ? -24.712 -3.576 18.191 1.00 32.44 73 ILE A C 1
ATOM 570 O O . ILE A 1 76 ? -24.908 -2.509 18.783 1.00 32.92 73 ILE A O 1
ATOM 575 N N . GLY A 1 77 ? -23.484 -4.033 17.947 1.00 33.07 74 GLY A N 1
ATOM 576 C CA . GLY A 1 77 ? -22.320 -3.299 18.423 1.00 33.05 74 GLY A CA 1
ATOM 577 C C . GLY A 1 77 ? -22.193 -1.915 17.812 1.00 35.44 74 GLY A C 1
ATOM 578 O O . GLY A 1 77 ? -21.945 -0.937 18.518 1.00 39.60 74 GLY A O 1
ATOM 579 N N . ARG A 1 78 ? -22.341 -1.816 16.487 1.00 29.11 75 ARG A N 1
ATOM 580 C CA . ARG A 1 78 ? -22.204 -0.521 15.810 1.00 35.42 75 ARG A CA 1
ATOM 581 C C . ARG A 1 78 ? -23.219 0.484 16.331 1.00 38.55 75 ARG A C 1
ATOM 582 O O . ARG A 1 78 ? -22.927 1.679 16.446 1.00 38.75 75 ARG A O 1
ATOM 590 N N . CYS A 1 79 ? -24.428 0.028 16.614 1.00 32.28 76 CYS A N 1
ATOM 591 C CA . CYS A 1 79 ? -25.482 0.925 17.042 1.00 37.66 76 CYS A CA 1
ATOM 592 C C . CYS A 1 79 ? -25.589 1.027 18.556 1.00 39.05 76 CYS A C 1
ATOM 593 O O . CYS A 1 79 ? -26.479 1.728 19.037 1.00 37.96 76 CYS A O 1
ATOM 596 N N . SER A 1 80 ? -24.703 0.357 19.304 1.00 36.77 77 SER A N 1
ATOM 597 C CA . SER A 1 80 ? -24.941 0.138 20.732 1.00 43.14 77 SER A CA 1
ATOM 598 C C . SER A 1 80 ? -25.074 1.451 21.496 1.00 34.73 77 SER A C 1
ATOM 599 O O . SER A 1 80 ? -25.918 1.571 22.391 1.00 40.44 77 SER A O 1
ATOM 602 N N . LYS A 1 81 ? -24.269 2.447 21.147 1.00 32.13 78 LYS A N 1
ATOM 603 C CA . LYS A 1 81 ? -24.231 3.710 21.865 1.00 41.91 78 LYS A CA 1
ATOM 604 C C . LYS A 1 81 ? -25.257 4.720 21.364 1.00 46.54 78 LYS A C 1
ATOM 605 O O . LYS A 1 81 ? -25.252 5.866 21.820 1.00 55.75 78 LYS A O 1
ATOM 611 N N . ASN A 1 82 ? -26.156 4.317 20.467 1.00 47.75 79 ASN A N 1
ATOM 612 C CA . ASN A 1 82 ? -27.205 5.192 19.962 1.00 42.45 79 ASN A CA 1
ATOM 613 C C . ASN A 1 82 ? -28.595 4.623 20.186 1.00 38.25 79 ASN A C 1
ATOM 614 O O . ASN A 1 82 ? -29.575 5.217 19.728 1.00 39.97 79 ASN A O 1
ATOM 619 N N . ILE A 1 83 ? -28.703 3.507 20.869 1.00 37.62 80 ILE A N 1
ATOM 620 C CA . ILE A 1 83 ? -29.970 2.847 21.141 1.00 31.71 80 ILE A CA 1
ATOM 621 C C . ILE A 1 83 ? -30.507 3.358 22.466 1.00 43.27 80 ILE A C 1
ATOM 622 O O . ILE A 1 83 ? -29.750 3.551 23.423 1.00 45.04 80 ILE A O 1
ATOM 627 N N . PHE A 1 84 ? -31.817 3.601 22.513 1.00 35.31 81 PHE A N 1
ATOM 628 C CA . PHE A 1 84 ? -32.512 4.001 23.721 1.00 47.51 81 PHE A CA 1
ATOM 629 C C . PHE A 1 84 ? -33.763 3.150 23.839 1.00 42.70 81 PHE A C 1
ATOM 630 O O . PHE A 1 84 ? -34.402 2.829 22.836 1.00 43.88 81 PHE A O 1
ATOM 638 N N . ILE A 1 85 ? -34.069 2.731 25.058 1.00 38.21 82 ILE A N 1
ATOM 639 C CA . ILE A 1 85 ? -35.253 1.931 25.345 1.00 41.79 82 ILE A CA 1
ATOM 640 C C . ILE A 1 85 ? -36.039 2.665 26.422 1.00 47.50 82 ILE A C 1
ATOM 641 O O . ILE A 1 85 ? -35.534 2.856 27.538 1.00 46.32 82 ILE A O 1
ATOM 646 N N . LEU A 1 86 ? -37.259 3.091 26.080 1.00 44.38 83 LEU A N 1
ATOM 647 C CA . LEU A 1 86 ? -38.111 3.885 26.966 1.00 54.38 83 LEU A CA 1
ATOM 648 C C . LEU A 1 86 ? -37.331 5.039 27.595 1.00 57.94 83 LEU A C 1
ATOM 649 O O . LEU A 1 86 ? -37.405 5.293 28.798 1.00 63.36 83 LEU A O 1
ATOM 654 N N . GLY A 1 87 ? -36.553 5.730 26.759 1.00 57.14 84 GLY A N 1
ATOM 655 C CA . GLY A 1 87 ? -35.824 6.905 27.172 1.00 56.61 84 GLY A CA 1
ATOM 656 C C . GLY A 1 87 ? -34.487 6.652 27.830 1.00 60.41 84 GLY A C 1
ATOM 657 O O . GLY A 1 87 ? -33.681 7.583 27.927 1.00 65.69 84 GLY A O 1
ATOM 658 N N . GLN A 1 88 ? -34.217 5.435 28.285 1.00 60.62 85 GLN A N 1
ATOM 659 C CA . GLN A 1 88 ? -32.976 5.147 28.987 1.00 62.92 85 GLN A CA 1
ATOM 660 C C . GLN A 1 88 ? -31.953 4.521 28.040 1.00 57.22 85 GLN A C 1
ATOM 661 O O . GLN A 1 88 ? -32.297 3.973 26.988 1.00 53.84 85 GLN A O 1
ATOM 667 N N . ALA A 1 89 ? -30.679 4.623 28.430 1.00 44.30 86 ALA A N 1
ATOM 668 C CA . ALA A 1 89 ? -29.583 4.069 27.647 1.00 51.47 86 ALA A CA 1
ATOM 669 C C . ALA A 1 89 ? -29.864 2.621 27.265 1.00 50.32 86 ALA A C 1
ATOM 670 O O . ALA A 1 89 ? -30.148 1.777 28.126 1.00 49.06 86 ALA A O 1
ATOM 672 N N . GLY A 1 90 ? -29.799 2.344 25.960 1.00 41.19 87 GLY A N 1
ATOM 673 C CA . GLY A 1 90 ? -30.218 1.041 25.471 1.00 37.53 87 GLY A CA 1
ATOM 674 C C . GLY A 1 90 ? -29.298 -0.081 25.914 1.00 38.50 87 GLY A C 1
ATOM 675 O O . GLY A 1 90 ? -29.762 -1.151 26.312 1.00 34.53 87 GLY A O 1
ATOM 676 N N . LEU A 1 91 ? -27.983 0.136 25.848 1.00 33.26 88 LEU A N 1
ATOM 677 C CA . LEU A 1 91 ? -27.081 -0.947 26.214 1.00 45.25 88 LEU A CA 1
ATOM 678 C C . LEU A 1 91 ? -27.234 -1.293 27.689 1.00 45.08 88 LEU A C 1
ATOM 679 O O . LEU A 1 91 ? -27.282 -2.474 28.056 1.00 42.21 88 LEU A O 1
ATOM 684 N N . GLN A 1 92 ? -27.369 -0.276 28.543 1.00 48.11 89 GLN A N 1
ATOM 685 C CA . GLN A 1 92 ? -27.479 -0.532 29.977 1.00 51.05 89 GLN A CA 1
ATOM 686 C C . GLN A 1 92 ? -28.803 -1.193 30.326 1.00 46.13 89 GLN A C 1
ATOM 687 O O . GLN A 1 92 ? -28.863 -2.034 31.232 1.00 49.89 89 GLN A O 1
ATOM 693 N N . THR A 1 93 ? -29.873 -0.833 29.618 1.00 44.13 90 THR A N 1
ATOM 694 C CA . THR A 1 93 ? -31.146 -1.521 29.811 1.00 46.06 90 THR A CA 1
ATOM 695 C C . THR A 1 93 ? -31.056 -2.987 29.405 1.00 41.13 90 THR A C 1
ATOM 696 O O . THR A 1 93 ? -31.613 -3.863 30.076 1.00 52.42 90 THR A O 1
ATOM 700 N N . MET A 1 94 ? -30.372 -3.281 28.303 1.00 39.79 91 MET A N 1
ATOM 701 C CA . MET A 1 94 ? -30.247 -4.677 27.903 1.00 38.20 91 MET A CA 1
ATOM 702 C C . MET A 1 94 ? -29.372 -5.446 28.882 1.00 32.61 91 MET A C 1
ATOM 703 O O . MET A 1 94 ? -29.643 -6.619 29.167 1.00 33.33 91 MET A O 1
ATOM 708 N N . ILE A 1 95 ? -28.327 -4.804 29.413 1.00 34.43 92 ILE A N 1
ATOM 709 C CA . ILE A 1 95 ? -27.529 -5.429 30.465 1.00 37.25 92 ILE A CA 1
ATOM 710 C C . ILE A 1 95 ? -28.409 -5.749 31.659 1.00 35.72 92 ILE A C 1
ATOM 711 O O . ILE A 1 95 ? -28.351 -6.855 32.209 1.00 39.27 92 ILE A O 1
ATOM 716 N N . LYS A 1 96 ? -29.271 -4.803 32.047 1.00 34.77 93 LYS A N 1
ATOM 717 C CA . LYS A 1 96 ? -30.189 -5.048 33.150 1.00 44.13 93 LYS A CA 1
ATOM 718 C C . LYS A 1 96 ? -31.245 -6.097 32.803 1.00 46.37 93 LYS A C 1
ATOM 719 O O . LYS A 1 96 ? -31.786 -6.741 33.714 1.00 44.84 93 LYS A O 1
ATOM 725 N N . GLN A 1 97 ? -31.539 -6.300 31.518 1.00 42.61 94 GLN A N 1
ATOM 726 C CA . GLN A 1 97 ? -32.465 -7.347 31.098 1.00 38.60 94 GLN A CA 1
ATOM 727 C C . GLN A 1 97 ? -31.782 -8.703 30.951 1.00 36.61 94 GLN A C 1
ATOM 728 O O . GLN A 1 97 ? -32.465 -9.700 30.694 1.00 38.59 94 GLN A O 1
ATOM 734 N N . GLY A 1 98 ? -30.455 -8.757 31.092 1.00 33.70 95 GLY A N 1
ATOM 735 C CA . GLY A 1 98 ? -29.721 -10.008 31.106 1.00 33.19 95 GLY A CA 1
ATOM 736 C C . GLY A 1 98 ? -28.917 -10.282 29.852 1.00 31.09 95 GLY A C 1
ATOM 737 O O . GLY A 1 98 ? -28.701 -11.449 29.501 1.00 34.48 95 GLY A O 1
ATOM 738 N N . LEU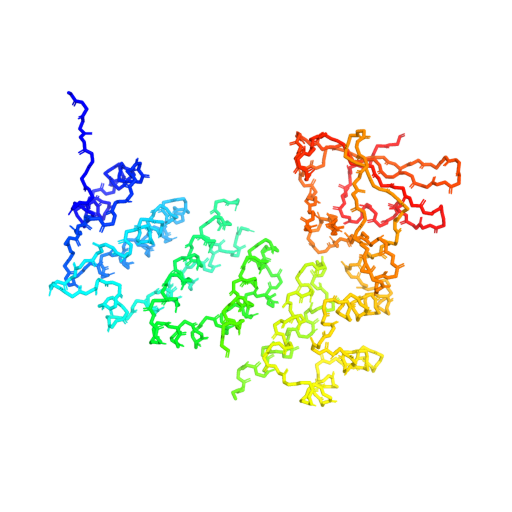 A 1 99 ? -28.452 -9.221 29.177 1.00 34.19 96 LEU A N 1
ATOM 739 C CA . LEU A 1 99 ? -27.778 -9.390 27.884 1.00 32.85 96 LEU A CA 1
ATOM 740 C C . LEU A 1 99 ? -26.537 -10.273 27.998 1.00 34.73 96 LEU A C 1
ATOM 741 O O . LEU A 1 99 ? -26.272 -11.100 27.114 1.00 30.20 96 LEU A O 1
ATOM 746 N N . VAL A 1 100 ? -25.769 -10.123 29.078 1.00 32.86 97 VAL A N 1
ATOM 747 C CA . VAL A 1 100 ? -24.539 -10.898 29.215 1.00 32.86 97 VAL A CA 1
ATOM 748 C C . VAL A 1 100 ? -24.841 -12.398 29.243 1.00 30.31 97 VAL A C 1
ATOM 749 O O . VAL A 1 100 ? -24.116 -13.200 28.637 1.00 29.90 97 VAL A O 1
ATOM 753 N N . GLN A 1 101 ? -25.925 -12.800 29.923 1.00 30.41 98 GLN A N 1
ATOM 754 C CA . GLN A 1 101 ? -26.299 -14.215 29.962 1.00 28.00 98 GLN A CA 1
ATOM 755 C C . GLN A 1 101 ? -26.850 -14.689 28.621 1.00 31.44 98 GLN A C 1
ATOM 756 O O . GLN A 1 101 ? -26.640 -15.848 28.244 1.00 32.94 98 GLN A O 1
ATOM 762 N N . LYS A 1 102 ? -27.551 -13.827 27.880 1.00 25.36 99 LYS A N 1
ATOM 763 C CA . LYS A 1 102 ? -27.852 -14.185 26.494 1.00 31.14 99 LYS A CA 1
ATOM 764 C C . LYS A 1 102 ? -26.570 -14.424 25.700 1.00 23.61 99 LYS A C 1
ATOM 765 O O . LYS A 1 102 ? -26.479 -15.387 24.933 1.00 29.46 99 LYS A O 1
ATOM 771 N N . MET A 1 103 ? -25.556 -13.584 25.886 1.00 25.01 100 MET A N 1
ATOM 772 C CA . MET A 1 103 ? -24.323 -13.795 25.125 1.00 31.57 100 MET A CA 1
ATOM 773 C C . MET A 1 103 ? -23.614 -15.081 25.536 1.00 25.52 100 MET A C 1
ATOM 774 O O . MET A 1 103 ? -22.989 -15.727 24.689 1.00 29.60 100 MET A O 1
ATOM 779 N N . VAL A 1 104 ? -23.702 -15.473 26.817 1.00 26.77 101 VAL A N 1
ATOM 780 C CA . VAL A 1 104 ? -23.188 -16.783 27.226 1.00 30.10 101 VAL A CA 1
ATOM 781 C C . VAL A 1 104 ? -23.915 -17.885 26.471 1.00 29.76 101 VAL A C 1
ATOM 782 O O . VAL A 1 104 ? -23.300 -18.816 25.921 1.00 27.18 101 VAL A O 1
ATOM 786 N N . SER A 1 105 ? -25.239 -17.774 26.413 1.00 23.37 102 SER A N 1
ATOM 787 C CA . SER A 1 105 ? -26.052 -18.714 25.657 1.00 31.56 102 SER A CA 1
ATOM 788 C C . SER A 1 105 ? -25.666 -18.743 24.178 1.00 24.55 102 SER A C 1
ATOM 789 O O . SER A 1 105 ? -25.551 -19.823 23.586 1.00 28.69 102 SER A O 1
ATOM 792 N N . TRP A 1 106 ? -25.460 -17.576 23.556 1.00 26.26 103 TRP A N 1
ATOM 793 C CA . TRP A 1 106 ? -25.093 -17.586 22.141 1.00 27.42 103 TRP A CA 1
ATOM 794 C C . TRP A 1 106 ? -23.747 -18.268 21.947 1.00 31.43 103 TRP A C 1
ATOM 795 O O . TRP A 1 106 ? -23.559 -19.043 20.997 1.00 27.68 103 TRP A O 1
ATOM 806 N N . PHE A 1 107 ? -22.804 -18.005 22.856 1.00 23.09 104 PHE A N 1
ATOM 807 C CA . PHE A 1 107 ? -21.503 -18.665 22.801 1.00 22.88 104 PHE A CA 1
ATOM 808 C C . PHE A 1 107 ? -21.635 -20.170 23.008 1.00 26.60 104 PHE A C 1
ATOM 809 O O . PHE A 1 107 ? -20.986 -20.955 22.309 1.00 33.14 104 PHE A O 1
ATOM 817 N N . GLU A 1 108 ? -22.462 -20.588 23.978 1.00 24.54 105 GLU A N 1
ATOM 818 C CA . GLU A 1 108 ? -22.736 -22.009 24.172 1.00 26.40 105 GLU A CA 1
ATOM 819 C C . GLU A 1 108 ? -23.341 -22.633 22.921 1.00 31.91 105 GLU A C 1
ATOM 820 O O . GLU A 1 108 ? -22.961 -23.738 22.519 1.00 33.58 105 GLU A O 1
ATOM 826 N N . ASN A 1 109 ? -24.325 -21.955 22.322 1.00 28.35 106 ASN A N 1
ATOM 827 C CA . ASN A 1 109 ? -24.966 -22.415 21.092 1.00 31.62 106 ASN A CA 1
ATOM 828 C C . ASN A 1 109 ? -24.057 -22.320 19.871 1.00 36.95 106 ASN A C 1
ATOM 829 O O . ASN A 1 109 ? -24.462 -22.753 18.789 1.00 40.35 106 ASN A O 1
ATOM 834 N N . SER A 1 110 ? -22.869 -21.743 20.009 1.00 29.10 107 SER A N 1
ATOM 835 C CA . SER A 1 110 ? -21.873 -21.723 18.948 1.00 32.81 107 SER A CA 1
ATOM 836 C C . SER A 1 110 ? -20.882 -22.867 19.066 1.00 37.18 107 SER A C 1
ATOM 837 O O . SER A 1 110 ? -20.024 -23.019 18.189 1.00 27.64 107 SER A O 1
ATOM 840 N N . LYS A 1 111 ? -20.976 -23.672 20.124 1.00 34.90 108 LYS A N 1
ATOM 841 C CA . LYS A 1 111 ? -19.907 -24.624 20.394 1.00 40.31 108 LYS A CA 1
ATOM 842 C C . LYS A 1 111 ? -19.907 -25.759 19.383 1.00 42.68 108 LYS A C 1
ATOM 843 O O . LYS A 1 111 ? -18.838 -26.199 18.943 1.00 31.93 108 LYS A O 1
ATOM 849 N N . GLU A 1 112 ? -21.093 -26.221 18.976 1.00 44.29 109 GLU A N 1
ATOM 850 C CA . GLU A 1 112 ? -21.173 -27.238 17.931 1.00 47.82 109 GLU A CA 1
ATOM 851 C C . GLU A 1 112 ? -20.529 -26.749 16.636 1.00 46.80 109 GLU A C 1
ATOM 852 O O . GLU A 1 112 ? -19.819 -27.501 15.960 1.00 50.50 109 GLU A O 1
ATOM 858 N N . ILE A 1 113 ? -20.756 -25.484 16.288 1.00 39.01 110 ILE A N 1
ATOM 859 C CA . ILE A 1 113 ? -20.136 -24.892 15.108 1.00 37.02 110 ILE A CA 1
ATOM 860 C C . ILE A 1 113 ? -18.626 -24.789 15.292 1.00 47.38 110 ILE A C 1
ATOM 861 O O . ILE A 1 113 ? -17.847 -25.119 14.389 1.00 50.85 110 ILE A O 1
ATOM 866 N N . ILE A 1 114 ? -18.199 -24.278 16.450 1.00 46.41 111 ILE A N 1
ATOM 867 C CA . ILE A 1 114 ? -16.778 -24.132 16.757 1.00 40.17 111 ILE A CA 1
ATOM 868 C C . ILE A 1 114 ? -16.058 -25.467 16.615 1.00 41.52 111 ILE A C 1
ATOM 869 O O . ILE A 1 114 ? -14.925 -25.529 16.122 1.00 42.60 111 ILE A O 1
ATOM 874 N N . LEU A 1 115 ? -16.707 -26.559 17.020 1.00 37.63 112 LEU A N 1
ATOM 875 C CA . LEU A 1 115 ? -16.036 -27.850 16.943 1.00 49.63 112 LEU A CA 1
ATOM 876 C C . LEU A 1 115 ? -15.941 -28.355 15.505 1.00 70.23 112 LEU A C 1
ATOM 877 O O . LEU A 1 115 ? -14.841 -28.456 14.953 1.00 77.41 112 LEU A O 1
ATOM 882 N N . ASN A 1 116 ? -17.082 -28.644 14.878 1.00 77.10 113 ASN A N 1
ATOM 883 C CA . ASN A 1 116 ? -17.118 -29.311 13.579 1.00 80.61 113 ASN A CA 1
ATOM 884 C C . ASN A 1 116 ? -16.514 -28.481 12.444 1.00 80.10 113 ASN A C 1
ATOM 885 O O . ASN A 1 116 ? -16.708 -28.807 11.268 1.00 87.27 113 ASN A O 1
ATOM 887 N N . GLN A 1 117 ? -15.787 -27.415 12.774 1.00 69.70 114 GLN A N 1
ATOM 888 C CA . GLN A 1 117 ? -15.069 -26.639 11.774 1.00 62.33 114 GLN A CA 1
ATOM 889 C C . GLN A 1 117 ? -13.613 -26.487 12.190 1.00 63.26 114 GLN A C 1
ATOM 890 O O . GLN A 1 117 ? -12.911 -27.482 12.359 1.00 67.28 114 GLN A O 1
ATOM 892 N N . ASP A 1 122 ? -15.479 -22.457 7.675 1.00 74.00 119 ASP A N 1
ATOM 893 C CA . ASP A 1 122 ? -14.127 -21.975 7.405 1.00 74.85 119 ASP A CA 1
ATOM 894 C C . ASP A 1 122 ? -13.819 -20.769 8.295 1.00 67.63 119 ASP A C 1
ATOM 895 O O . ASP A 1 122 ? -14.104 -20.800 9.495 1.00 63.92 119 ASP A O 1
ATOM 897 N N . GLU A 1 123 ? -13.244 -19.708 7.716 1.00 56.11 120 GLU A N 1
ATOM 898 C CA . GLU A 1 123 ? -12.977 -18.494 8.479 1.00 50.45 120 GLU A CA 1
ATOM 899 C C . GLU A 1 123 ? -14.211 -17.615 8.656 1.00 41.78 120 GLU A C 1
ATOM 900 O O . GLU A 1 123 ? -14.120 -16.566 9.309 1.00 39.68 120 GLU A O 1
ATOM 906 N N . ALA A 1 124 ? -15.353 -17.995 8.083 1.00 42.74 121 ALA A N 1
ATOM 907 C CA . ALA A 1 124 ? -16.602 -17.363 8.486 1.00 37.35 121 ALA A CA 1
ATOM 908 C C . ALA A 1 124 ? -16.844 -17.571 9.974 1.00 36.75 121 ALA A C 1
ATOM 909 O O . ALA A 1 124 ? -17.281 -16.650 10.675 1.00 32.24 121 ALA A O 1
ATOM 911 N N . VAL A 1 125 ? -16.545 -18.776 10.476 1.00 41.15 122 VAL A N 1
ATOM 912 C CA . VAL A 1 125 ? -16.648 -19.051 11.909 1.00 41.87 122 VAL A CA 1
ATOM 913 C C . VAL A 1 125 ? -15.667 -18.194 12.688 1.00 36.44 122 VAL A C 1
ATOM 914 O O . VAL A 1 125 ? -15.982 -17.687 13.771 1.00 28.83 122 VAL A O 1
ATOM 918 N N . MET A 1 126 ? -14.457 -18.033 12.155 1.00 41.64 123 MET A N 1
ATOM 919 C CA . MET A 1 126 ? -13.462 -17.175 12.785 1.00 41.55 123 MET A CA 1
ATOM 920 C C . MET A 1 126 ? -13.995 -15.759 12.955 1.00 35.69 123 MET A C 1
ATOM 921 O O . MET A 1 126 ? -13.907 -15.173 14.041 1.00 33.91 123 MET A O 1
ATOM 926 N N . ASN A 1 127 ? -14.549 -15.194 11.882 1.00 34.96 124 ASN A N 1
ATOM 927 C CA . ASN A 1 127 ? -15.089 -13.840 11.942 1.00 34.64 124 ASN A CA 1
ATOM 928 C C . ASN A 1 127 ? -16.278 -13.763 12.896 1.00 27.08 124 ASN A C 1
ATOM 929 O O . ASN A 1 127 ? -16.445 -12.769 13.605 1.00 29.04 124 ASN A O 1
ATOM 934 N N . MET A 1 128 ? -17.109 -14.804 12.926 1.00 28.46 125 MET A N 1
ATOM 935 C CA . MET A 1 128 ? -18.306 -14.776 13.768 1.00 26.32 125 MET A CA 1
ATOM 936 C C . MET A 1 128 ? -17.929 -14.683 15.235 1.00 22.47 125 MET A C 1
ATOM 937 O O . MET A 1 128 ? -18.492 -13.877 15.985 1.00 27.32 125 MET A O 1
ATOM 942 N N . ILE A 1 129 ? -16.949 -15.490 15.656 1.00 31.45 126 ILE A N 1
ATOM 943 C CA . ILE A 1 129 ? -16.509 -15.481 17.049 1.00 28.30 126 ILE A CA 1
ATOM 944 C C . ILE A 1 129 ? -15.806 -14.170 17.381 1.00 29.05 126 ILE A C 1
ATOM 945 O O . ILE A 1 129 ? -15.927 -13.637 18.493 1.00 28.28 126 ILE A O 1
ATOM 950 N N . GLU A 1 130 ? -15.014 -13.655 16.444 1.00 31.14 127 GLU A N 1
ATOM 951 C CA . GLU A 1 130 ? -14.407 -12.347 16.644 1.00 30.75 127 GLU A CA 1
ATOM 952 C C . GLU A 1 130 ? -15.479 -11.273 16.805 1.00 28.68 127 GLU A C 1
ATOM 953 O O . GLU A 1 130 ? -15.386 -10.413 17.694 1.00 27.09 127 GLU A O 1
ATOM 959 N N . ASP A 1 131 ? -16.527 -11.323 15.968 1.00 27.94 128 ASP A N 1
ATOM 960 C CA . ASP A 1 131 ? -17.639 -10.380 16.113 1.00 24.35 128 ASP A CA 1
ATOM 961 C C . ASP A 1 131 ? -18.332 -10.531 17.462 1.00 23.21 128 ASP A C 1
ATOM 962 O O . ASP A 1 131 ? -18.771 -9.538 18.064 1.00 25.28 128 ASP A O 1
ATOM 967 N N . LEU A 1 132 ? -18.474 -11.767 17.936 1.00 24.25 129 LEU A N 1
ATOM 968 C CA . LEU A 1 132 ? -19.093 -11.984 19.243 1.00 26.60 129 LEU A CA 1
ATOM 969 C C . LEU A 1 132 ? -18.256 -11.352 20.357 1.00 26.32 129 LEU A C 1
ATOM 970 O O . LEU A 1 132 ? -18.783 -10.635 21.219 1.00 24.64 129 LEU A O 1
ATOM 975 N N . PHE A 1 133 ? -16.940 -11.604 20.352 1.00 30.07 130 PHE A N 1
ATOM 976 C CA . PHE A 1 133 ? -16.096 -11.032 21.398 1.00 27.52 130 PHE A CA 1
ATOM 977 C C . PHE A 1 133 ? -16.020 -9.517 21.287 1.00 29.43 130 PHE A C 1
ATOM 978 O O . PHE A 1 133 ? -16.005 -8.836 22.318 1.00 30.93 130 PHE A O 1
ATOM 986 N N . ASP A 1 134 ? -16.032 -8.972 20.054 1.00 28.87 131 ASP A N 1
ATOM 987 C CA . ASP A 1 134 ? -16.075 -7.520 19.875 1.00 30.90 131 ASP A CA 1
ATOM 988 C C . ASP A 1 134 ? -17.287 -6.918 20.572 1.00 28.63 131 ASP A C 1
ATOM 989 O O . ASP A 1 134 ? -17.192 -5.876 21.234 1.00 31.78 131 ASP A O 1
ATOM 994 N N . LEU A 1 135 ? -18.451 -7.548 20.410 1.00 27.89 132 LEU A N 1
ATOM 995 C CA . LEU A 1 135 ? -19.630 -7.096 21.129 1.00 26.47 132 LEU A CA 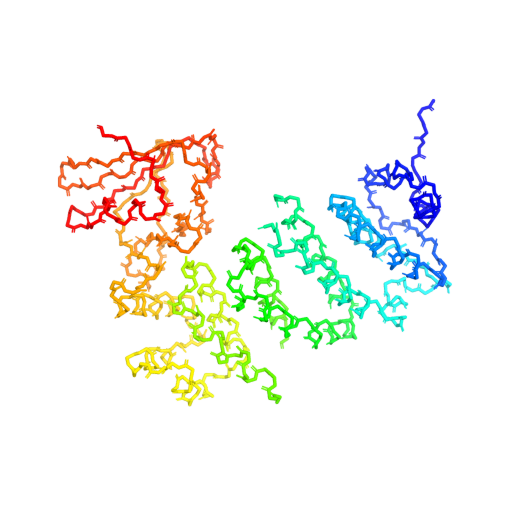1
ATOM 996 C C . LEU A 1 135 ? -19.448 -7.272 22.636 1.00 23.63 132 LEU A C 1
ATOM 997 O O . LEU A 1 135 ? -19.836 -6.402 23.418 1.00 26.42 132 LEU A O 1
ATOM 1002 N N . LEU A 1 136 ? -18.850 -8.391 23.063 1.00 30.37 133 LEU A N 1
ATOM 1003 C CA . LEU A 1 136 ? -18.546 -8.565 24.482 1.00 29.71 133 LEU A CA 1
ATOM 1004 C C . LEU A 1 136 ? -17.698 -7.409 25.021 1.00 31.48 133 LEU A C 1
ATOM 1005 O O . LEU A 1 136 ? -17.917 -6.938 26.141 1.00 31.44 133 LEU A O 1
ATOM 1010 N N . MET A 1 137 ? -16.708 -6.946 24.247 1.00 33.05 134 MET A N 1
ATOM 1011 C CA . MET A 1 137 ? -15.858 -5.868 24.765 1.00 34.72 134 MET A CA 1
ATOM 1012 C C . MET A 1 137 ? -16.616 -4.549 24.881 1.00 31.72 134 MET A C 1
ATOM 1013 O O . MET A 1 137 ? -16.328 -3.764 25.786 1.00 37.53 134 MET A O 1
ATOM 1018 N N . VAL A 1 138 ? -17.569 -4.281 23.973 1.00 32.18 135 VAL A N 1
ATOM 1019 C CA . VAL A 1 138 ? -18.410 -3.086 24.077 1.00 29.47 135 VAL A CA 1
ATOM 1020 C C . VAL A 1 138 ? -19.212 -3.103 25.376 1.00 34.43 135 VAL A C 1
ATOM 1021 O O . VAL A 1 138 ? -19.372 -2.072 26.048 1.00 32.67 135 VAL A O 1
ATOM 1025 N N . ILE A 1 139 ? -19.737 -4.273 25.750 1.00 39.35 136 ILE A N 1
ATOM 1026 C CA . ILE A 1 139 ? -20.463 -4.390 27.013 1.00 40.19 136 ILE A CA 1
ATOM 1027 C C . ILE A 1 139 ? -19.513 -4.243 28.198 1.00 32.78 136 ILE A C 1
ATOM 1028 O O . ILE A 1 139 ? -19.855 -3.642 29.224 1.00 37.81 136 ILE A O 1
ATOM 1033 N N . TYR A 1 140 ? -18.322 -4.826 28.089 1.00 29.71 137 TYR A N 1
ATOM 1034 C CA . TYR A 1 140 ? -17.351 -4.733 29.169 1.00 36.24 137 TYR A CA 1
ATOM 1035 C C . TYR A 1 140 ? -17.012 -3.277 29.456 1.00 44.21 137 TYR A C 1
ATOM 1036 O O . TYR A 1 140 ? -16.978 -2.861 30.619 1.00 40.68 137 TYR A O 1
ATOM 1045 N N . ASP A 1 141 ? -16.830 -2.470 28.402 1.00 47.79 138 ASP A N 1
ATOM 1046 C CA . ASP A 1 141 ? -16.353 -1.098 28.553 1.00 54.32 138 ASP A CA 1
ATOM 1047 C C . ASP A 1 141 ? -17.442 -0.099 28.914 1.00 50.37 138 ASP A C 1
ATOM 1048 O O . ASP A 1 141 ? -17.119 1.060 29.183 1.00 54.34 138 ASP A O 1
ATOM 1053 N N . ILE A 1 142 ? -18.716 -0.496 28.931 1.00 49.73 139 ILE A N 1
ATOM 1054 C CA . ILE A 1 142 ? -19.781 0.492 29.083 1.00 52.12 139 ILE A CA 1
ATOM 1055 C C . ILE A 1 142 ? -20.173 0.777 30.530 1.00 63.82 139 ILE A C 1
ATOM 1056 O O . ILE A 1 142 ? -20.864 1.779 30.781 1.00 67.02 139 ILE A O 1
ATOM 1061 N N . SER A 1 143 ? -19.762 -0.053 31.487 1.00 62.84 140 SER A N 1
ATOM 1062 C CA . SER A 1 143 ? -20.119 0.172 32.886 1.00 56.11 140 SER A CA 1
ATOM 1063 C C . SER A 1 143 ? -19.372 -0.829 33.752 1.00 55.90 140 SER A C 1
ATOM 1064 O O . SER A 1 143 ? -18.706 -1.739 33.252 1.00 55.34 140 SER A O 1
ATOM 1067 N N . ASP A 1 144 ? -19.507 -0.656 35.068 1.00 56.55 141 ASP A N 1
ATOM 1068 C CA . ASP A 1 144 ? -18.931 -1.627 35.991 1.00 57.44 141 ASP A CA 1
ATOM 1069 C C . ASP A 1 144 ? -19.737 -2.918 35.999 1.00 52.09 141 ASP A C 1
ATOM 1070 O O . ASP A 1 144 ? -19.163 -4.010 36.083 1.00 48.77 141 ASP A O 1
ATOM 1075 N N . GLU A 1 145 ? -21.065 -2.812 35.895 1.00 47.02 142 GLU A N 1
ATOM 1076 C CA . GLU A 1 145 ? -21.918 -3.998 35.928 1.00 54.64 142 GLU A CA 1
ATOM 1077 C C . GLU A 1 145 ? -21.654 -4.902 34.729 1.00 49.12 142 GLU A C 1
ATOM 1078 O O . GLU A 1 145 ? -21.403 -6.104 34.888 1.00 47.12 142 GLU A O 1
ATOM 1084 N N . GLY A 1 146 ? -21.718 -4.339 33.517 1.00 39.99 143 GLY A N 1
ATOM 1085 C CA . GLY A 1 146 ? -21.400 -5.119 32.328 1.00 34.07 143 GLY A CA 1
ATOM 1086 C C . GLY A 1 146 ? -20.025 -5.742 32.414 1.00 41.47 143 GLY A C 1
ATOM 1087 O O . GLY A 1 146 ? -19.832 -6.898 32.044 1.00 38.78 143 GLY A O 1
ATOM 1088 N N . LYS A 1 147 ? -19.063 -4.996 32.958 1.00 49.49 144 LYS A N 1
ATOM 1089 C CA . LYS A 1 147 ? -17.704 -5.504 33.108 1.00 47.36 144 LYS A CA 1
ATOM 1090 C C . LYS A 1 147 ? -17.645 -6.660 34.104 1.00 42.92 144 LYS A C 1
ATOM 1091 O O . LYS A 1 147 ? -16.991 -7.683 33.846 1.00 31.47 144 LYS A O 1
ATOM 1097 N N . ASN A 1 148 ? -18.321 -6.521 35.250 1.00 36.66 145 ASN A N 1
ATOM 1098 C CA . ASN A 1 148 ? -18.293 -7.602 36.232 1.00 40.64 145 ASN A CA 1
ATOM 1099 C C . ASN A 1 148 ? -18.920 -8.877 35.672 1.00 40.08 145 ASN A C 1
ATOM 1100 O O . ASN A 1 148 ? -18.375 -9.974 35.851 1.00 39.60 145 ASN A O 1
ATOM 1105 N N . GLN A 1 149 ? -20.068 -8.758 35.004 1.00 37.54 146 GLN A N 1
ATOM 1106 C CA . GLN A 1 149 ? -20.728 -9.954 34.488 1.00 36.25 146 GLN A CA 1
ATOM 1107 C C . GLN A 1 149 ? -19.920 -10.593 33.374 1.00 31.12 146 GLN A C 1
ATOM 1108 O O . GLN A 1 149 ? -19.848 -11.823 33.283 1.00 34.52 146 GLN A O 1
ATOM 1114 N N . VAL A 1 150 ? -19.292 -9.783 32.523 1.00 31.88 147 VAL A N 1
ATOM 1115 C CA . VAL A 1 150 ? -18.484 -10.344 31.446 1.00 29.57 147 VAL A CA 1
ATOM 1116 C C . VAL A 1 150 ? -17.316 -11.138 32.018 1.00 30.58 147 VAL A C 1
ATOM 1117 O O . VAL A 1 150 ? -17.070 -12.284 31.616 1.00 28.69 147 VAL A O 1
ATOM 1121 N N . LEU A 1 151 ? -16.587 -10.546 32.975 1.00 29.48 148 LEU A N 1
ATOM 1122 C CA . LEU A 1 151 ? -15.476 -11.236 33.630 1.00 33.87 148 LEU A CA 1
ATOM 1123 C C . LEU A 1 151 ? -15.939 -12.542 34.257 1.00 37.07 148 LEU A C 1
ATOM 1124 O O . LEU A 1 151 ? -15.312 -13.596 34.073 1.00 31.32 148 LEU A O 1
ATOM 1129 N N . GLU A 1 152 ? -17.045 -12.486 35.005 1.00 32.35 149 GLU A N 1
ATOM 1130 C CA . GLU A 1 152 ? -17.486 -13.637 35.792 1.00 40.05 149 GLU A CA 1
ATOM 1131 C C . GLU A 1 152 ? -17.930 -14.789 34.901 1.00 32.53 149 GLU A C 1
ATOM 1132 O O . GLU A 1 152 ? -17.663 -15.960 35.203 1.00 33.48 149 GLU A O 1
ATOM 1138 N N . SER A 1 153 ? -18.618 -14.473 33.814 1.00 27.49 150 SER A N 1
ATOM 1139 C CA . SER A 1 153 ? -19.177 -15.495 32.936 1.00 31.51 150 SER A CA 1
ATOM 1140 C C . SER A 1 153 ? -18.173 -16.019 31.919 1.00 30.41 150 SER A C 1
ATOM 1141 O O . SER A 1 153 ? -18.158 -17.221 31.637 1.00 34.86 150 SER A O 1
ATOM 1144 N N . PHE A 1 154 ? -17.336 -15.150 31.344 1.00 26.54 151 PHE A N 1
ATOM 1145 C CA . PHE A 1 154 ? -16.568 -15.525 30.158 1.00 25.43 151 PHE A CA 1
ATOM 1146 C C . PHE A 1 154 ? -15.115 -15.912 30.423 1.00 31.37 151 PHE A C 1
ATOM 1147 O O . PHE A 1 154 ? -14.564 -16.662 29.619 1.00 33.99 151 PHE A O 1
ATOM 1155 N N . ILE A 1 155 ? -14.486 -15.478 31.535 1.00 30.27 152 ILE A N 1
ATOM 1156 C CA . ILE A 1 155 ? -13.159 -16.001 31.875 1.00 29.18 152 ILE A CA 1
ATOM 1157 C C . ILE A 1 155 ? -13.146 -17.530 31.942 1.00 35.88 152 ILE A C 1
ATOM 1158 O O . ILE A 1 155 ? -12.258 -18.140 31.338 1.00 32.24 152 ILE A O 1
ATOM 1163 N N . PRO A 1 156 ? -14.088 -18.196 32.638 1.00 35.04 153 PRO A N 1
ATOM 1164 C CA . PRO A 1 156 ? -14.079 -19.675 32.594 1.00 36.33 153 PRO A CA 1
ATOM 1165 C C . PRO A 1 156 ? -14.364 -20.249 31.214 1.00 35.89 153 PRO A C 1
ATOM 1166 O O . PRO A 1 156 ? -13.783 -21.283 30.856 1.00 31.90 153 PRO A O 1
ATOM 1170 N N . GLN A 1 157 ? -15.249 -19.619 30.435 1.00 30.70 154 GLN A N 1
ATOM 1171 C CA . GLN A 1 157 ? -15.555 -20.112 29.092 1.00 27.25 154 GLN A CA 1
ATOM 1172 C C . GLN A 1 157 ? -14.321 -20.069 28.201 1.00 29.51 154 GLN A C 1
ATOM 1173 O O . GLN A 1 157 ? -14.035 -21.015 27.460 1.00 28.25 154 GLN A O 1
ATOM 1179 N N . ILE A 1 158 ? -13.602 -18.948 28.227 1.00 27.04 155 ILE A N 1
ATOM 1180 C CA . ILE A 1 158 ? -12.433 -18.795 27.367 1.00 30.72 155 ILE A CA 1
ATOM 1181 C C . ILE A 1 158 ? -11.329 -19.779 27.759 1.00 29.57 155 ILE A C 1
ATOM 1182 O O . ILE A 1 158 ? -10.711 -20.406 26.889 1.00 30.82 155 ILE A O 1
ATOM 1187 N N . CYS A 1 159 ? -11.079 -19.950 29.064 1.00 30.82 156 CYS A N 1
ATOM 1188 C CA . CYS A 1 159 ? -10.081 -20.924 29.507 1.00 32.78 156 CYS A CA 1
ATOM 1189 C C . CYS A 1 159 ? -10.438 -22.329 29.038 1.00 37.85 156 CYS A C 1
ATOM 1190 O O . CYS A 1 159 ? -9.576 -23.073 28.544 1.00 32.71 156 CYS A O 1
ATOM 1193 N N . ALA A 1 160 ? -11.708 -22.720 29.206 1.00 29.91 157 ALA A N 1
ATOM 1194 C CA . ALA A 1 160 ? -12.138 -24.025 28.717 1.00 34.12 157 ALA A CA 1
ATOM 1195 C C . ALA A 1 160 ? -11.909 -24.144 27.213 1.00 32.34 157 ALA A C 1
ATOM 1196 O O . ALA A 1 160 ? -11.424 -25.178 26.732 1.00 35.40 157 ALA A O 1
ATOM 1198 N N . LEU A 1 161 ? -12.218 -23.078 26.463 1.00 28.60 158 LEU A N 1
ATOM 1199 C CA . LEU A 1 161 ? -12.020 -23.074 25.014 1.00 33.60 158 LEU A CA 1
ATOM 1200 C C . LEU A 1 161 ? -10.550 -23.215 24.650 1.00 35.76 158 LEU A C 1
ATOM 1201 O O . LEU A 1 161 ? -10.202 -23.898 23.675 1.00 31.25 158 LEU A O 1
ATOM 1206 N N . VAL A 1 162 ? -9.676 -22.544 25.401 1.00 35.30 159 VAL A N 1
ATOM 1207 C CA . VAL A 1 162 ? -8.249 -22.564 25.107 1.00 34.17 159 VAL A CA 1
ATOM 1208 C C . VAL A 1 162 ? -7.652 -23.927 25.440 1.00 30.88 159 VAL A C 1
ATOM 1209 O O . VAL A 1 162 ? -6.731 -24.391 24.760 1.00 34.42 159 VAL A O 1
ATOM 1213 N N . ILE A 1 163 ? -8.188 -24.604 26.456 1.00 31.16 160 ILE A N 1
ATOM 1214 C CA . ILE A 1 163 ? -7.709 -25.929 26.831 1.00 39.46 160 ILE A CA 1
ATOM 1215 C C . ILE A 1 163 ? -8.175 -27.018 25.871 1.00 42.44 160 ILE A C 1
ATOM 1216 O O . ILE A 1 163 ? -7.545 -28.083 25.800 1.00 39.69 160 ILE A O 1
ATOM 1221 N N . ASP A 1 164 ? -9.270 -26.795 25.142 1.00 35.79 161 ASP A N 1
ATOM 1222 C CA . ASP A 1 164 ? -9.901 -27.846 24.345 1.00 36.37 161 ASP A CA 1
ATOM 1223 C C . ASP A 1 164 ? -9.102 -28.008 23.055 1.00 37.29 161 ASP A C 1
ATOM 1224 O O . ASP A 1 164 ? -9.126 -27.131 22.183 1.00 36.96 161 ASP A O 1
ATOM 1229 N N . SER A 1 165 ? -8.393 -29.135 22.926 1.00 38.57 162 SER A N 1
ATOM 1230 C CA . SER A 1 165 ? -7.524 -29.331 21.769 1.00 38.68 162 SER A CA 1
ATOM 1231 C C . SER A 1 165 ? -8.301 -29.488 20.473 1.00 39.70 162 SER A C 1
ATOM 1232 O O . SER A 1 165 ? -7.699 -29.400 19.400 1.00 43.24 162 SER A O 1
ATOM 1235 N N . ARG A 1 166 ? -9.620 -29.681 20.538 1.00 40.89 163 ARG A N 1
ATOM 1236 C CA . ARG A 1 166 ? -10.397 -29.829 19.315 1.00 44.55 163 ARG A CA 1
ATOM 1237 C C . ARG A 1 166 ? -10.610 -28.511 18.583 1.00 42.55 163 ARG A C 1
ATOM 1238 O O . ARG A 1 166 ? -10.925 -28.533 17.391 1.00 45.49 163 ARG A O 1
ATOM 1246 N N . VAL A 1 167 ? -10.416 -27.367 19.246 1.00 37.82 164 VAL A N 1
ATOM 1247 C CA . VAL A 1 167 ? -10.787 -26.068 18.685 1.00 37.70 164 VAL A CA 1
ATOM 1248 C C . VAL A 1 167 ? -9.655 -25.533 17.819 1.00 42.44 164 VAL A C 1
ATOM 1249 O O . VAL A 1 167 ? -8.482 -25.581 18.214 1.00 49.33 164 VAL A O 1
ATOM 1253 N N . ASN A 1 168 ? -10.007 -24.996 16.644 1.00 35.66 165 ASN A N 1
ATOM 1254 C CA . ASN A 1 168 ? -9.012 -24.416 15.748 1.00 34.89 165 ASN A CA 1
ATOM 1255 C C . ASN A 1 168 ? -8.185 -23.348 16.457 1.00 36.82 165 ASN A C 1
ATOM 1256 O O . ASN A 1 168 ? -8.723 -22.523 17.205 1.00 30.13 165 ASN A O 1
ATOM 1261 N N . PHE A 1 169 ? -6.871 -23.330 16.169 1.00 29.69 166 PHE A N 1
ATOM 1262 C CA . PHE A 1 169 ? -5.973 -22.454 16.924 1.00 30.39 166 PHE A CA 1
ATOM 1263 C C . PHE A 1 169 ? -6.323 -20.981 16.746 1.00 24.99 166 PHE A C 1
ATOM 1264 O O . PHE A 1 169 ? -6.117 -20.189 17.671 1.00 27.05 166 PHE A O 1
ATOM 1272 N N . CYS A 1 170 ? -6.845 -20.588 15.572 1.00 27.66 167 CYS A N 1
ATOM 1273 C CA . CYS A 1 170 ? -7.171 -19.176 15.355 1.00 31.73 167 CYS A CA 1
ATOM 1274 C C . CYS A 1 170 ? -8.316 -18.717 16.251 1.00 30.81 167 CYS A C 1
ATOM 1275 O O . CYS A 1 170 ? -8.366 -17.548 16.650 1.00 28.31 167 CYS A O 1
ATOM 1278 N N . ILE A 1 171 ? -9.260 -19.604 16.546 1.00 30.10 168 ILE A N 1
ATOM 1279 C CA . ILE A 1 171 ? -10.334 -19.246 17.466 1.00 30.93 168 ILE A CA 1
ATOM 1280 C C . ILE A 1 171 ? -9.791 -19.121 18.883 1.00 29.50 168 ILE A C 1
ATOM 1281 O O . ILE A 1 171 ? -10.096 -18.168 19.611 1.00 24.79 168 ILE A O 1
ATOM 1286 N N . GLN A 1 172 ? -8.952 -20.066 19.288 1.00 26.83 169 GLN A N 1
ATOM 1287 C CA . GLN A 1 172 ? -8.348 -19.958 20.608 1.00 25.10 169 GLN A CA 1
ATOM 1288 C C . GLN A 1 172 ? -7.510 -18.696 20.718 1.00 27.00 169 GLN A C 1
ATOM 1289 O O . GLN A 1 172 ? -7.565 -18.008 21.741 1.00 25.59 169 GLN A O 1
ATOM 1295 N N . GLN A 1 173 ? -6.747 -18.355 19.666 1.00 24.20 170 GLN A N 1
ATOM 1296 C CA . GLN A 1 173 ? -5.909 -17.155 19.728 1.00 29.30 170 GLN A CA 1
ATOM 1297 C C . GLN A 1 173 ? -6.759 -15.901 19.902 1.00 28.15 170 GLN A C 1
ATOM 1298 O O . GLN A 1 173 ? -6.403 -14.992 20.665 1.00 23.63 170 GLN A O 1
ATOM 1304 N N . GLU A 1 174 ? -7.880 -15.829 19.181 1.00 21.15 171 GLU A N 1
ATOM 1305 C CA . GLU A 1 174 ? -8.778 -14.686 19.295 1.00 27.56 171 GLU A CA 1
ATOM 1306 C C . GLU A 1 174 ? -9.383 -14.593 20.697 1.00 23.23 171 GLU A C 1
ATOM 1307 O O . GLU A 1 174 ? -9.433 -13.510 21.296 1.00 22.07 171 GLU A O 1
ATOM 1313 N N . ALA A 1 175 ? -9.839 -15.724 21.241 1.00 22.62 172 ALA A N 1
ATOM 1314 C CA . ALA A 1 175 ? -10.462 -15.707 22.563 1.00 28.13 172 ALA A CA 1
ATOM 1315 C C . ALA A 1 175 ? -9.443 -15.396 23.654 1.00 32.57 172 ALA A C 1
ATOM 1316 O O . ALA A 1 175 ? -9.712 -14.598 24.563 1.00 25.82 172 ALA A O 1
ATOM 1318 N N . LEU A 1 176 ? -8.272 -16.034 23.584 1.00 28.71 173 LEU A N 1
ATOM 1319 C CA . LEU A 1 176 ? -7.248 -15.829 24.596 1.00 27.72 173 LEU A CA 1
ATOM 1320 C C . LEU A 1 176 ? -6.806 -14.369 24.645 1.00 26.26 173 LEU A C 1
ATOM 1321 O O . LEU A 1 176 ? -6.570 -13.815 25.724 1.00 33.93 173 LEU A O 1
ATOM 1326 N N . LYS A 1 177 ? -6.724 -13.713 23.493 1.00 33.63 174 LYS A N 1
ATOM 1327 C CA . LYS A 1 177 ? -6.268 -12.328 23.487 1.00 31.39 174 LYS A CA 1
ATOM 1328 C C . LYS A 1 177 ? -7.338 -11.390 24.035 1.00 27.04 174 LYS A C 1
ATOM 1329 O O . LYS A 1 177 ? -7.020 -10.419 24.737 1.00 26.68 174 LYS A O 1
ATOM 1335 N N . LYS A 1 178 ? -8.610 -11.666 23.740 1.00 26.78 175 LYS A N 1
ATOM 1336 C CA . LYS A 1 178 ? -9.683 -10.903 24.366 1.00 26.69 175 LYS A CA 1
ATOM 1337 C C . LYS A 1 178 ? -9.684 -11.107 25.874 1.00 24.83 175 LYS A C 1
ATOM 1338 O O . LYS A 1 178 ? -9.968 -10.173 26.631 1.00 29.35 175 LYS A O 1
ATOM 1344 N N . MET A 1 179 ? -9.367 -12.322 26.337 1.00 24.98 176 MET A N 1
ATOM 1345 C CA . MET A 1 179 ? -9.335 -12.551 27.780 1.00 22.56 176 MET A CA 1
ATOM 1346 C C . MET A 1 179 ? -8.221 -11.755 28.454 1.00 35.28 176 MET A C 1
ATOM 1347 O O . MET A 1 179 ? -8.430 -11.167 29.526 1.00 31.26 176 MET A O 1
ATOM 1352 N N . ASN A 1 180 ? -7.030 -11.725 27.841 1.00 33.14 177 ASN A N 1
ATOM 1353 C CA . ASN A 1 180 ? -5.921 -10.964 28.410 1.00 39.23 177 ASN A CA 1
ATOM 1354 C C . ASN A 1 180 ? -6.205 -9.466 28.397 1.00 31.24 177 ASN A C 1
ATOM 1355 O O . ASN A 1 180 ? -5.788 -8.749 29.310 1.00 35.03 177 ASN A O 1
ATOM 1360 N N . LEU A 1 181 ? -6.929 -8.986 27.395 1.00 27.70 178 LEU A N 1
ATOM 1361 C CA . LEU A 1 181 ? -7.390 -7.603 27.400 1.00 35.83 178 LEU A CA 1
ATOM 1362 C C . LEU A 1 181 ? -8.349 -7.338 28.556 1.00 39.37 178 LEU A C 1
ATOM 1363 O O . LEU A 1 181 ? -8.253 -6.302 29.224 1.00 43.73 178 LEU A O 1
ATOM 1368 N N . MET A 1 182 ? -9.268 -8.266 28.823 1.00 32.99 179 MET A N 1
ATOM 1369 C CA . MET A 1 182 ? -10.205 -8.072 29.927 1.00 38.23 179 MET A CA 1
ATOM 1370 C C . MET A 1 182 ? -9.483 -8.079 31.269 1.00 39.75 179 MET A C 1
ATOM 1371 O O . MET A 1 182 ? -9.788 -7.274 32.159 1.00 37.47 179 MET A O 1
ATOM 1376 N N . LEU A 1 183 ? -8.529 -8.991 31.438 1.00 35.04 180 LEU A N 1
ATOM 1377 C CA . LEU A 1 183 ? -7.767 -9.004 32.674 1.00 37.00 180 LEU A CA 1
ATOM 1378 C C . LEU A 1 183 ? -6.919 -7.747 32.805 1.00 39.00 180 LEU A C 1
ATOM 1379 O O . LEU A 1 183 ? -6.666 -7.296 33.923 1.00 36.64 180 LEU A O 1
ATOM 1384 N N . ASP A 1 184 ? -6.520 -7.144 31.674 1.00 44.10 181 ASP A N 1
ATOM 1385 C CA . ASP A 1 184 ? -5.606 -6.001 31.706 1.00 54.36 181 ASP A CA 1
ATOM 1386 C C . ASP A 1 184 ? -6.202 -4.813 32.451 1.00 62.93 181 ASP A C 1
ATOM 1387 O O . ASP A 1 184 ? -5.503 -4.146 33.221 1.00 69.56 181 ASP A O 1
ATOM 1392 N N . ARG A 1 185 ? -7.479 -4.507 32.214 1.00 68.57 182 ARG A N 1
ATOM 1393 C CA . ARG A 1 185 ? -8.080 -3.363 32.893 1.00 84.89 182 ARG A CA 1
ATOM 1394 C C . ARG A 1 185 ? -8.230 -3.625 34.390 1.00 94.31 182 ARG A C 1
ATOM 1395 O O . ARG A 1 185 ? -7.892 -2.770 35.220 1.00 102.22 182 ARG A O 1
ATOM 1403 N N . ILE A 1 186 ? -8.732 -4.802 34.753 1.00 90.64 183 ILE A N 1
ATOM 1404 C CA . ILE A 1 186 ? -8.988 -5.150 36.147 1.00 85.84 183 ILE A CA 1
ATOM 1405 C C . ILE A 1 186 ? -7.699 -5.126 36.973 1.00 83.81 183 ILE A C 1
ATOM 1406 O O . ILE A 1 186 ? -7.700 -4.705 38.136 1.00 85.91 183 ILE A O 1
ATOM 1411 N N . ASN A 1 196 ? -12.107 -20.534 44.401 1.00 59.76 193 ASN A N 1
ATOM 1412 C CA . ASN A 1 196 ? -12.910 -21.008 43.278 1.00 61.29 193 ASN A CA 1
ATOM 1413 C C . ASN A 1 196 ? -12.305 -22.294 42.708 1.00 70.98 193 ASN A C 1
ATOM 1414 O O . ASN A 1 196 ? -11.285 -22.262 42.010 1.00 73.46 193 ASN A O 1
ATOM 1419 N N . GLN A 1 197 ? -12.942 -23.427 43.011 1.00 68.62 194 GLN A N 1
ATOM 1420 C CA . GLN A 1 197 ? -12.400 -24.717 42.595 1.00 69.97 194 GLN A CA 1
ATOM 1421 C C . GLN A 1 197 ? -12.315 -24.824 41.078 1.00 68.63 194 GLN A C 1
ATOM 1422 O O . GLN A 1 197 ? -11.338 -25.362 40.541 1.00 67.09 194 GLN A O 1
ATOM 1428 N N . GLU A 1 198 ? -13.329 -24.317 40.369 1.00 59.86 195 GLU A N 1
ATOM 1429 C CA . GLU A 1 198 ? -13.346 -24.461 38.917 1.00 55.52 195 GLU A CA 1
ATOM 1430 C C . GLU A 1 198 ? -12.145 -23.773 38.282 1.00 47.70 195 GLU A C 1
ATOM 1431 O O . GLU A 1 198 ? -11.512 -24.334 37.383 1.00 50.01 195 GLU A O 1
ATOM 1437 N N . MET A 1 199 ? -11.816 -22.560 38.742 1.00 50.14 196 MET A N 1
ATOM 1438 C CA . MET A 1 199 ? -10.691 -21.826 38.171 1.00 52.84 196 MET A CA 1
ATOM 1439 C C . MET A 1 199 ? -9.376 -22.541 38.444 1.00 50.75 196 MET A C 1
ATOM 1440 O O . MET A 1 199 ? -8.504 -22.603 37.566 1.00 47.22 196 MET A O 1
ATOM 1445 N N . LEU A 1 200 ? -9.217 -23.087 39.653 1.00 46.09 197 LEU A N 1
ATOM 1446 C CA . LEU A 1 200 ? -7.974 -23.772 39.992 1.00 46.67 197 LEU A CA 1
ATOM 1447 C C . LEU A 1 200 ? -7.756 -24.984 39.099 1.00 54.28 197 LEU A C 1
ATOM 1448 O O . LEU A 1 200 ? -6.636 -25.232 38.638 1.00 51.65 197 LEU A O 1
ATOM 1453 N N . THR A 1 201 ? -8.817 -25.748 38.836 1.00 49.63 198 THR A N 1
ATOM 1454 C CA . THR A 1 201 ? -8.716 -26.852 37.886 1.00 53.62 198 THR A CA 1
ATOM 1455 C C . THR A 1 201 ? -8.386 -26.353 36.481 1.00 47.16 198 THR A C 1
ATOM 1456 O O . THR A 1 201 ? -7.508 -26.906 35.805 1.00 46.76 198 THR A O 1
ATOM 1460 N N . LEU A 1 202 ? -9.091 -25.314 36.019 1.00 43.71 199 LEU A N 1
ATOM 1461 C CA . LEU A 1 202 ? -8.833 -24.787 34.679 1.00 42.82 199 LEU A CA 1
ATOM 1462 C C . LEU A 1 202 ? -7.397 -24.298 34.550 1.00 44.43 199 LEU A C 1
ATOM 1463 O O . LEU A 1 202 ? -6.706 -24.606 33.570 1.00 41.77 199 LEU A O 1
ATOM 1468 N N . MET A 1 203 ? -6.927 -23.535 35.539 1.00 40.61 200 MET A N 1
ATOM 1469 C CA . MET A 1 203 ? -5.573 -23.012 35.470 1.00 44.00 200 MET A CA 1
ATOM 1470 C C . MET A 1 203 ? -4.543 -24.123 35.495 1.00 45.67 200 MET A C 1
ATOM 1471 O O . MET A 1 203 ? -3.487 -24.005 34.866 1.00 46.70 200 MET A O 1
ATOM 1476 N N . SER A 1 204 ? -4.824 -25.203 36.215 1.00 42.99 201 SER A N 1
ATOM 1477 C CA . SER A 1 204 ? -3.915 -26.341 36.184 1.00 47.00 201 SER A CA 1
ATOM 1478 C C . SER A 1 204 ? -3.894 -26.979 34.796 1.00 45.67 201 SER A C 1
ATOM 1479 O O . SER A 1 204 ? -2.821 -27.319 34.270 1.00 39.02 201 SER A O 1
ATOM 1482 N N . ASN A 1 205 ? -5.068 -27.127 34.172 1.00 38.63 202 ASN A N 1
ATOM 1483 C CA . ASN A 1 205 ? -5.097 -27.679 32.819 1.00 41.38 202 ASN A CA 1
ATOM 1484 C C . ASN A 1 205 ? -4.505 -26.711 31.801 1.00 42.11 202 ASN A C 1
ATOM 1485 O O . ASN A 1 205 ? -4.005 -27.146 30.757 1.00 39.21 202 ASN A O 1
ATOM 1490 N N . MET A 1 206 ? -4.548 -25.408 32.082 1.00 32.43 203 MET A N 1
ATOM 1491 C CA . MET A 1 206 ? -3.892 -24.449 31.204 1.00 40.11 203 MET A CA 1
ATOM 1492 C C . MET A 1 206 ? -2.381 -24.632 31.230 1.00 39.62 203 MET A C 1
ATOM 1493 O O . MET A 1 206 ? -1.735 -24.669 30.174 1.00 35.62 203 MET A O 1
ATOM 1498 N N . GLY A 1 207 ? -1.804 -24.770 32.433 1.00 38.70 204 GLY A N 1
ATOM 1499 C CA . GLY A 1 207 ? -0.379 -25.066 32.539 1.00 34.57 204 GLY A CA 1
ATOM 1500 C C . GLY A 1 207 ? 0.021 -26.304 31.758 1.00 41.54 204 GLY A C 1
ATOM 1501 O O . GLY A 1 207 ? 0.979 -26.279 30.981 1.00 37.79 204 GLY A O 1
ATOM 1502 N N . GLU A 1 208 ? -0.697 -27.416 31.975 1.00 44.52 205 GLU A N 1
ATOM 1503 C CA . GLU A 1 208 ? -0.478 -28.632 31.192 1.00 47.91 205 GLU A CA 1
ATOM 1504 C C . GLU A 1 208 ? -0.517 -28.332 29.706 1.00 41.40 205 GLU A C 1
ATOM 1505 O O . GLU A 1 208 ? 0.279 -28.869 28.918 1.00 36.61 205 GLU A O 1
ATOM 1511 N N . ARG A 1 209 ? -1.448 -27.462 29.314 1.00 37.05 206 ARG A N 1
ATOM 1512 C CA . ARG A 1 209 ? -1.713 -27.208 27.907 1.00 34.81 206 ARG A CA 1
ATOM 1513 C C . ARG A 1 209 ? -0.555 -26.480 27.232 1.00 32.21 206 ARG A C 1
ATOM 1514 O O . ARG A 1 209 ? -0.297 -26.710 26.048 1.00 34.01 206 ARG A O 1
ATOM 1522 N N . ILE A 1 210 ? 0.157 -25.616 27.957 1.00 35.45 207 ILE A N 1
ATOM 1523 C CA . ILE A 1 210 ? 1.355 -24.996 27.392 1.00 39.13 207 ILE A CA 1
ATOM 1524 C C . ILE A 1 210 ? 2.256 -26.047 26.760 1.00 35.23 207 ILE A C 1
ATOM 1525 O O . ILE A 1 210 ? 2.767 -25.869 25.647 1.00 33.27 207 ILE A O 1
ATOM 1530 N N . LEU A 1 211 ? 2.437 -27.167 27.458 1.00 36.01 208 LEU A N 1
ATOM 1531 C CA . LEU A 1 211 ? 3.399 -28.181 27.059 1.00 40.57 208 LEU A CA 1
ATOM 1532 C C . LEU A 1 211 ? 3.111 -28.754 25.670 1.00 45.22 208 LEU A C 1
ATOM 1533 O O . LEU A 1 211 ? 4.048 -29.143 24.963 1.00 40.89 208 LEU A O 1
ATOM 1538 N N . ASP A 1 212 ? 1.842 -28.832 25.247 1.00 39.42 209 ASP A N 1
ATOM 1539 C CA . ASP A 1 212 ? 1.576 -29.493 23.971 1.00 34.42 209 ASP A CA 1
ATOM 1540 C C . ASP A 1 212 ? 0.649 -28.723 23.041 1.00 31.48 209 ASP A C 1
ATOM 1541 O O . ASP A 1 212 ? 0.209 -29.281 22.032 1.00 38.36 209 ASP A O 1
ATOM 1546 N N . VAL A 1 213 ? 0.373 -27.451 23.316 1.00 27.96 210 VAL A N 1
ATOM 1547 C CA . VAL A 1 213 ? -0.518 -26.720 22.429 1.00 28.49 210 VAL A CA 1
ATOM 1548 C C . VAL A 1 213 ? 0.112 -26.531 21.046 1.00 38.00 210 VAL A C 1
ATOM 1549 O O . VAL A 1 213 ? -0.607 -26.412 20.041 1.00 33.40 210 VAL A O 1
ATOM 1553 N N . GLY A 1 214 ? 1.446 -26.508 20.958 1.00 30.96 211 GLY A N 1
ATOM 1554 C CA . GLY A 1 214 ? 2.094 -26.472 19.659 1.00 29.42 211 GLY A CA 1
ATOM 1555 C C . GLY A 1 214 ? 1.910 -25.193 18.879 1.00 30.58 211 GLY A C 1
ATOM 1556 O O . GLY A 1 214 ? 1.841 -25.232 17.641 1.00 30.55 211 GLY A O 1
ATOM 1557 N N . ASP A 1 215 ? 1.829 -24.059 19.572 1.00 25.02 212 ASP A N 1
ATOM 1558 C CA . ASP A 1 215 ? 1.713 -22.744 18.950 1.00 23.88 212 ASP A CA 1
ATOM 1559 C C . ASP A 1 215 ? 2.324 -21.732 19.908 1.00 27.55 212 ASP A C 1
ATOM 1560 O O . ASP A 1 215 ? 1.852 -21.601 21.041 1.00 28.12 212 ASP A O 1
ATOM 1565 N N . TYR A 1 216 ? 3.370 -21.026 19.467 1.00 23.86 213 TYR A N 1
ATOM 1566 C CA . TYR A 1 216 ? 4.077 -20.124 20.374 1.00 23.80 213 TYR A CA 1
ATOM 1567 C C . TYR A 1 216 ? 3.171 -18.992 20.864 1.00 27.41 213 TYR A C 1
ATOM 1568 O O . TYR A 1 216 ? 3.224 -18.610 22.043 1.00 27.83 213 TYR A O 1
ATOM 1577 N N . GLU A 1 217 ? 2.338 -18.438 19.979 1.00 24.94 214 GLU A N 1
ATOM 1578 C CA . GLU A 1 217 ? 1.457 -17.341 20.390 1.00 28.66 214 GLU A CA 1
ATOM 1579 C C . GLU A 1 217 ? 0.485 -17.782 21.486 1.00 22.78 214 GLU A C 1
ATOM 1580 O O . GLU A 1 217 ? 0.230 -17.043 22.444 1.00 23.94 214 GLU A O 1
ATOM 1586 N N . LEU A 1 218 ? -0.066 -18.982 21.364 1.00 19.82 215 LEU A N 1
ATOM 1587 C CA . LEU A 1 218 ? -0.939 -19.484 22.413 1.00 30.06 215 LEU A CA 1
ATOM 1588 C C . LEU A 1 218 ? -0.157 -19.766 23.692 1.00 34.95 215 LEU A C 1
ATOM 1589 O O . LEU A 1 218 ? -0.669 -19.532 24.792 1.00 28.64 215 LEU A O 1
ATOM 1594 N N . GLN A 1 219 ? 1.091 -20.245 23.573 1.00 27.44 216 GLN A N 1
ATOM 1595 C CA . GLN A 1 219 ? 1.908 -20.472 24.765 1.00 28.46 216 GLN A CA 1
ATOM 1596 C C . GLN A 1 219 ? 2.085 -19.181 25.554 1.00 28.12 216 GLN A C 1
ATOM 1597 O O . GLN A 1 219 ? 1.938 -19.164 26.784 1.00 29.90 216 GLN A O 1
ATOM 1603 N N . VAL A 1 220 ? 2.396 -18.084 24.861 1.00 23.83 217 VAL A N 1
ATOM 1604 C CA . VAL A 1 220 ? 2.606 -16.810 25.545 1.00 33.66 217 VAL A CA 1
ATOM 1605 C C . VAL A 1 220 ? 1.310 -16.325 26.176 1.00 26.28 217 VAL A C 1
ATOM 1606 O O . VAL A 1 220 ? 1.293 -15.886 27.330 1.00 32.18 217 VAL A O 1
ATOM 1610 N N . GLY A 1 221 ? 0.206 -16.374 25.422 1.00 29.85 218 GLY A N 1
ATOM 1611 C CA . GLY A 1 221 ? -1.059 -15.885 25.954 1.00 30.61 218 GLY A CA 1
ATOM 1612 C C . GLY A 1 221 ? -1.518 -16.640 27.187 1.00 27.91 218 GLY A C 1
ATOM 1613 O O . GLY A 1 221 ? -2.097 -16.054 28.108 1.00 31.53 218 GLY A O 1
ATOM 1614 N N . ILE A 1 222 ? -1.293 -17.955 27.211 1.00 28.53 219 ILE A N 1
ATOM 1615 C CA . ILE A 1 222 ? -1.651 -18.747 28.381 1.00 30.71 219 ILE A CA 1
ATOM 1616 C C . ILE A 1 222 ? -0.764 -18.386 29.561 1.00 33.25 219 ILE A C 1
ATOM 1617 O O . ILE A 1 222 ? -1.254 -18.168 30.670 1.00 29.02 219 ILE A O 1
ATOM 1622 N N . VAL A 1 223 ? 0.558 -18.357 29.347 1.00 33.13 220 VAL A N 1
ATOM 1623 C CA . VAL A 1 223 ? 1.472 -17.882 30.387 1.00 36.00 220 VAL A CA 1
ATOM 1624 C C . VAL A 1 223 ? 1.043 -16.501 30.861 1.00 33.36 220 VAL A C 1
ATOM 1625 O O . VAL A 1 223 ? 0.983 -16.220 32.069 1.00 32.82 220 VAL A O 1
ATOM 1629 N N . GLU A 1 224 ? 0.738 -15.619 29.910 1.00 28.78 221 GLU A N 1
ATOM 1630 C CA . GLU A 1 224 ? 0.325 -14.264 30.259 1.00 36.71 221 GLU A CA 1
ATOM 1631 C C . GLU A 1 224 ? -0.956 -14.275 31.071 1.00 35.23 221 GLU A C 1
ATOM 1632 O O . GLU A 1 224 ? -1.066 -13.557 32.072 1.00 41.15 221 GLU A O 1
ATOM 1638 N N . ALA A 1 225 ? -1.935 -15.085 30.662 1.00 28.10 222 ALA A N 1
ATOM 1639 C CA . ALA A 1 225 ? -3.170 -15.169 31.435 1.00 33.67 222 ALA A CA 1
ATOM 1640 C C . ALA A 1 225 ? -2.893 -15.682 32.848 1.00 36.37 222 ALA A C 1
ATOM 1641 O O . ALA A 1 225 ? -3.392 -15.124 33.832 1.00 36.54 222 ALA A O 1
ATOM 1643 N N . LEU A 1 226 ? -2.088 -16.746 32.966 1.00 35.06 223 LEU A N 1
ATOM 1644 C CA . LEU A 1 226 ? -1.796 -17.306 34.282 1.00 34.97 223 LEU A CA 1
ATOM 1645 C C . LEU A 1 226 ? -1.096 -16.287 35.167 1.00 39.43 223 LEU A C 1
ATOM 1646 O O . LEU A 1 226 ? -1.365 -16.220 36.372 1.00 36.37 223 LEU A O 1
ATOM 1651 N N . CYS A 1 227 ? -0.217 -15.466 34.589 1.00 40.93 224 CYS A N 1
ATOM 1652 C CA . CYS A 1 227 ? 0.501 -14.484 35.399 1.00 39.20 224 CYS A CA 1
ATOM 1653 C C . CYS A 1 227 ? -0.360 -13.267 35.734 1.00 34.79 224 CYS A C 1
ATOM 1654 O O . CYS A 1 227 ? -0.152 -12.638 36.780 1.00 40.05 224 CYS A O 1
ATOM 1657 N N . ARG A 1 228 ? -1.325 -12.924 34.882 1.00 33.72 225 ARG A N 1
ATOM 1658 C CA . ARG A 1 228 ? -2.256 -11.853 35.221 1.00 41.69 225 ARG A CA 1
ATOM 1659 C C . ARG A 1 228 ? -3.207 -12.270 36.338 1.00 48.44 225 ARG A C 1
ATOM 1660 O O . ARG A 1 228 ? -3.628 -11.425 37.136 1.00 53.93 225 ARG A O 1
ATOM 1668 N N . MET A 1 229 ? -3.554 -13.553 36.417 1.00 47.70 226 MET A N 1
ATOM 1669 C CA . MET A 1 229 ? -4.505 -14.040 37.414 1.00 43.96 226 MET A CA 1
ATOM 1670 C C . MET A 1 229 ? -3.850 -14.542 38.699 1.00 46.14 226 MET A C 1
ATOM 1671 O O . MET A 1 229 ? -4.577 -14.926 39.623 1.00 48.39 226 MET A O 1
ATOM 1676 N N . THR A 1 230 ? -2.516 -14.561 38.791 1.00 40.39 227 THR A N 1
ATOM 1677 C CA . THR A 1 230 ? -1.847 -15.039 39.997 1.00 47.53 227 THR A CA 1
ATOM 1678 C C . THR A 1 230 ? -0.634 -14.178 40.325 1.00 49.98 227 THR A C 1
ATOM 1679 O O . THR A 1 230 ? 0.113 -13.757 39.433 1.00 48.75 227 THR A O 1
ATOM 1683 N N . THR A 1 231 ? -0.429 -13.946 41.618 1.00 45.40 228 THR A N 1
ATOM 1684 C CA . THR A 1 231 ? 0.673 -13.110 42.058 1.00 51.35 228 THR A CA 1
ATOM 1685 C C . THR A 1 231 ? 1.996 -13.834 41.847 1.00 53.62 228 THR A C 1
ATOM 1686 O O . THR A 1 231 ? 2.061 -15.069 41.833 1.00 46.25 228 THR A O 1
ATOM 1690 N N . GLU A 1 232 ? 3.060 -13.048 41.680 1.00 57.71 229 GLU A N 1
ATOM 1691 C CA . GLU A 1 232 ? 4.394 -13.634 41.617 1.00 60.82 229 GLU A CA 1
ATOM 1692 C C . GLU A 1 232 ? 4.674 -14.508 42.844 1.00 59.36 229 GLU A C 1
ATOM 1693 O O . GLU A 1 232 ? 5.267 -15.587 42.723 1.00 56.94 229 GLU A O 1
ATOM 1699 N N . LYS A 1 233 ? 4.207 -14.094 44.024 1.00 60.70 230 LYS A N 1
ATOM 1700 C CA . LYS A 1 233 ? 4.430 -14.910 45.219 1.00 66.17 230 LYS A CA 1
ATOM 1701 C C . LYS A 1 233 ? 3.687 -16.244 45.121 1.00 58.36 230 LYS A C 1
ATOM 1702 O O . LYS A 1 233 ? 4.271 -17.311 45.356 1.00 55.46 230 LYS A O 1
ATOM 1708 N N . ARG A 1 234 ? 2.405 -16.202 44.749 1.00 53.85 231 ARG A N 1
ATOM 1709 C CA . ARG A 1 234 ? 1.606 -17.426 44.639 1.00 62.88 231 ARG A CA 1
ATOM 1710 C C . ARG A 1 234 ? 2.228 -18.418 43.663 1.00 61.11 231 ARG A C 1
ATOM 1711 O O . ARG A 1 234 ? 2.241 -19.632 43.918 1.00 60.38 231 ARG A O 1
ATOM 1719 N N . ARG A 1 235 ? 2.752 -17.918 42.539 1.00 51.00 232 ARG A N 1
ATOM 1720 C CA . ARG A 1 235 ? 3.346 -18.786 41.534 1.00 45.57 232 ARG A CA 1
ATOM 1721 C C . ARG A 1 235 ? 4.530 -19.578 42.074 1.00 54.89 232 ARG A C 1
ATOM 1722 O O . ARG A 1 235 ? 4.901 -20.595 41.473 1.00 49.53 232 ARG A O 1
ATOM 1730 N N . GLN A 1 236 ? 5.121 -19.152 43.202 1.00 53.96 233 GLN A N 1
ATOM 1731 C CA . GLN A 1 236 ? 6.216 -19.920 43.787 1.00 55.76 233 GLN A CA 1
ATOM 1732 C C . GLN A 1 236 ? 5.747 -21.285 44.268 1.00 54.52 233 GLN A C 1
ATOM 1733 O O . GLN A 1 236 ? 6.541 -22.233 44.319 1.00 59.07 233 GLN A O 1
ATOM 1739 N N . GLU A 1 237 ? 4.477 -21.403 44.645 1.00 51.14 234 GLU A N 1
ATOM 1740 C CA . GLU A 1 237 ? 3.881 -22.680 45.018 1.00 51.53 234 GLU A CA 1
ATOM 1741 C C . GLU A 1 237 ? 3.130 -23.328 43.867 1.00 55.25 234 GLU A C 1
ATOM 1742 O O . GLU A 1 237 ? 3.215 -24.550 43.689 1.00 47.37 234 GLU A O 1
ATOM 1748 N N . LEU A 1 238 ? 2.409 -22.516 43.079 1.00 44.72 235 LEU A N 1
ATOM 1749 C CA . LEU A 1 238 ? 1.581 -23.036 41.997 1.00 46.92 235 LEU A CA 1
ATOM 1750 C C . LEU A 1 238 ? 2.418 -23.621 40.872 1.00 54.85 235 LEU A C 1
ATOM 1751 O O . LEU A 1 238 ? 1.950 -24.517 40.161 1.00 58.66 235 LEU A O 1
ATOM 1756 N N . ALA A 1 239 ? 3.641 -23.118 40.682 1.00 51.97 236 ALA A N 1
ATOM 1757 C CA . ALA A 1 239 ? 4.516 -23.682 39.659 1.00 54.29 236 ALA A CA 1
ATOM 1758 C C . ALA A 1 239 ? 4.689 -25.183 39.849 1.00 52.26 236 ALA A C 1
ATOM 1759 O O . ALA A 1 239 ? 4.687 -25.947 38.875 1.00 40.69 236 ALA A O 1
ATOM 1761 N N . TYR A 1 240 ? 4.820 -25.625 41.102 1.00 44.76 237 TYR A N 1
ATOM 1762 C CA . TYR A 1 240 ? 5.050 -27.034 41.381 1.00 53.97 237 TYR A CA 1
ATOM 1763 C C . TYR A 1 240 ? 3.775 -27.869 41.342 1.00 50.87 237 TYR A C 1
ATOM 1764 O O . TYR A 1 240 ? 3.865 -29.096 41.249 1.00 57.40 237 TYR A O 1
ATOM 1773 N N . GLU A 1 241 ? 2.601 -27.244 41.401 1.00 44.58 238 GLU A N 1
ATOM 1774 C CA . GLU A 1 241 ? 1.353 -27.960 41.155 1.00 52.56 238 GLU A CA 1
ATOM 1775 C C . GLU A 1 241 ? 1.038 -28.041 39.666 1.00 54.56 238 GLU A C 1
ATOM 1776 O O . GLU A 1 241 ? 0.524 -29.059 39.193 1.00 58.45 238 GLU A O 1
ATOM 1782 N N . TRP A 1 242 ? 1.363 -26.984 38.922 1.00 49.64 239 TRP A N 1
ATOM 1783 C CA . TRP A 1 242 ? 1.007 -26.890 37.511 1.00 45.19 239 TRP A CA 1
ATOM 1784 C C . TRP A 1 242 ? 1.938 -27.690 36.596 1.00 51.58 239 TRP A C 1
ATOM 1785 O O . TRP A 1 242 ? 1.514 -28.106 35.512 1.00 56.59 239 TRP A O 1
ATOM 1796 N N . PHE A 1 243 ? 3.190 -27.927 36.993 1.00 48.17 240 PHE A N 1
ATOM 1797 C CA . PHE A 1 243 ? 4.161 -28.552 36.098 1.00 46.72 240 PHE A CA 1
ATOM 1798 C C . PHE A 1 243 ? 4.843 -29.719 36.801 1.00 51.03 240 PHE A C 1
ATOM 1799 O O . PHE A 1 243 ? 5.626 -29.519 37.736 1.00 55.73 240 PHE A O 1
ATOM 1807 N N . SER A 1 244 ? 4.552 -30.938 36.330 1.00 56.27 241 SER A N 1
ATOM 1808 C CA . SER A 1 244 ? 5.105 -32.144 36.941 1.00 60.72 241 SER A CA 1
ATOM 1809 C C . SER A 1 244 ? 6.631 -32.157 36.888 1.00 65.97 241 SER A C 1
ATOM 1810 O O . SER A 1 244 ? 7.284 -32.650 37.817 1.00 65.94 241 SER A O 1
ATOM 1813 N N . MET A 1 245 ? 7.217 -31.632 35.811 1.00 63.73 242 MET A N 1
ATOM 1814 C CA . MET A 1 245 ? 8.664 -31.697 35.632 1.00 59.00 242 MET A CA 1
ATOM 1815 C C . MET A 1 245 ? 9.335 -30.600 36.456 1.00 55.72 242 MET A C 1
ATOM 1816 O O . MET A 1 245 ? 9.015 -29.418 36.297 1.00 52.78 242 MET A O 1
ATOM 1821 N N . ASP A 1 246 ? 10.278 -30.992 37.322 1.00 58.78 243 ASP A N 1
ATOM 1822 C CA . ASP A 1 246 ? 10.938 -30.025 38.202 1.00 57.44 243 ASP A CA 1
ATOM 1823 C C . ASP A 1 246 ? 11.630 -28.923 37.405 1.00 51.83 243 ASP A C 1
ATOM 1824 O O . ASP A 1 246 ? 11.497 -27.734 37.727 1.00 44.57 243 ASP A O 1
ATOM 1829 N N . PHE A 1 247 ? 12.365 -29.304 36.353 1.00 45.03 244 PHE A N 1
ATOM 1830 C CA . PHE A 1 247 ? 13.024 -28.332 35.486 1.00 47.64 244 PHE A CA 1
ATOM 1831 C C . PHE A 1 247 ? 12.057 -27.250 35.015 1.00 50.66 244 PHE A C 1
ATOM 1832 O O . PHE A 1 247 ? 12.396 -26.062 35.013 1.00 57.79 244 PHE A O 1
ATOM 1840 N N . ILE A 1 248 ? 10.840 -27.638 34.635 1.00 50.79 245 ILE A N 1
ATOM 1841 C CA . ILE A 1 248 ? 9.877 -26.682 34.092 1.00 50.77 245 ILE A CA 1
ATOM 1842 C C . ILE A 1 248 ? 9.252 -25.843 35.205 1.00 43.26 245 ILE A C 1
ATOM 1843 O O . ILE A 1 248 ? 9.105 -24.623 35.075 1.00 40.83 245 ILE A O 1
ATOM 1848 N N . ALA A 1 249 ? 8.869 -26.482 36.312 1.00 40.72 246 ALA A N 1
ATOM 1849 C CA . ALA A 1 249 ? 8.341 -25.736 37.454 1.00 47.54 246 ALA A CA 1
ATOM 1850 C C . ALA A 1 249 ? 9.334 -24.684 37.946 1.00 49.61 246 ALA A C 1
ATOM 1851 O O . ALA A 1 249 ? 8.933 -23.560 38.277 1.00 46.37 246 ALA A O 1
ATOM 1853 N N . ASN A 1 250 ? 10.632 -25.034 38.002 1.00 41.94 247 ASN A N 1
ATOM 1854 C CA . ASN A 1 250 ? 11.671 -24.080 38.402 1.00 59.49 247 ASN A CA 1
ATOM 1855 C C . ASN A 1 250 ? 11.723 -22.876 37.459 1.00 53.17 247 ASN A C 1
ATOM 1856 O O . ASN A 1 250 ? 11.778 -21.723 37.904 1.00 51.75 247 ASN A O 1
ATOM 1861 N N . ALA A 1 251 ? 11.757 -23.123 36.148 1.00 43.98 248 ALA A N 1
ATOM 1862 C CA . ALA A 1 251 ? 11.800 -22.007 35.201 1.00 44.42 248 ALA A CA 1
ATOM 1863 C C . ALA A 1 251 ? 10.566 -21.114 35.325 1.00 45.67 248 ALA A C 1
ATOM 1864 O O . ALA A 1 251 ? 10.674 -19.881 35.263 1.00 42.97 248 ALA A O 1
ATOM 1866 N N . PHE A 1 252 ? 9.386 -21.718 35.503 1.00 37.11 249 PHE A N 1
ATOM 1867 C CA . PHE A 1 252 ? 8.155 -20.936 35.581 1.00 40.18 249 PHE A CA 1
ATOM 1868 C C . PHE A 1 252 ? 8.201 -19.944 36.735 1.00 41.48 249 PHE A C 1
ATOM 1869 O O . PHE A 1 252 ? 7.863 -18.764 36.569 1.00 41.23 249 PHE A O 1
ATOM 1877 N N . LYS A 1 253 ? 8.633 -20.414 37.914 1.00 41.58 250 LYS A N 1
ATOM 1878 C CA . LYS A 1 253 ? 8.730 -19.590 39.116 1.00 49.04 250 LYS A CA 1
ATOM 1879 C C . LYS A 1 253 ? 9.659 -18.385 38.951 1.00 53.61 250 LYS A C 1
ATOM 1880 O O . LYS A 1 253 ? 9.603 -17.465 39.777 1.00 54.46 250 LYS A O 1
ATOM 1886 N N . GLU A 1 254 ? 10.531 -18.374 37.938 1.00 49.70 251 GLU A N 1
ATOM 1887 C CA . GLU A 1 254 ? 11.452 -17.257 37.744 1.00 52.07 251 GLU A CA 1
ATOM 1888 C C . GLU A 1 254 ? 10.884 -16.136 36.881 1.00 52.12 251 GLU A C 1
ATOM 1889 O O . GLU A 1 254 ? 11.521 -15.084 36.765 1.00 52.35 251 GLU A O 1
ATOM 1895 N N . ILE A 1 255 ? 9.706 -16.316 36.288 1.00 51.40 252 ILE A N 1
ATOM 1896 C CA . ILE A 1 255 ? 9.129 -15.253 35.470 1.00 49.52 252 ILE A CA 1
ATOM 1897 C C . ILE A 1 255 ? 8.755 -14.081 36.371 1.00 52.94 252 ILE A C 1
ATOM 1898 O O . ILE A 1 255 ? 7.940 -14.221 37.294 1.00 45.27 252 ILE A O 1
ATOM 1903 N N . LYS A 1 256 ? 9.360 -12.925 36.108 1.00 51.64 253 LYS A N 1
ATOM 1904 C CA . LYS A 1 256 ? 9.102 -11.698 36.852 1.00 54.75 253 LYS A CA 1
ATOM 1905 C C . LYS A 1 256 ? 8.105 -10.853 36.072 1.00 57.72 253 LYS A C 1
ATOM 1906 O O . LYS A 1 256 ? 8.269 -10.656 34.863 1.00 58.65 253 LYS A O 1
ATOM 1912 N N . ASP A 1 257 ? 7.068 -10.365 36.763 1.00 61.25 254 ASP A N 1
ATOM 1913 C CA . ASP A 1 257 ? 6.050 -9.556 36.096 1.00 62.35 254 ASP A CA 1
ATOM 1914 C C . ASP A 1 257 ? 6.672 -8.345 35.400 1.00 57.84 254 ASP A C 1
ATOM 1915 O O . ASP A 1 257 ? 6.228 -7.947 34.318 1.00 57.32 254 ASP A O 1
ATOM 1920 N N . CYS A 1 258 ? 7.719 -7.763 35.990 1.00 57.66 255 CYS A N 1
ATOM 1921 C CA . CYS A 1 258 ? 8.236 -6.487 35.508 1.00 66.30 255 CYS A CA 1
ATOM 1922 C C . CYS A 1 258 ? 9.072 -6.614 34.236 1.00 69.60 255 CYS A C 1
ATOM 1923 O O . CYS A 1 258 ? 9.267 -5.611 33.539 1.00 66.66 255 CYS A O 1
ATOM 1926 N N . GLU A 1 259 ? 9.569 -7.807 33.917 1.00 66.17 256 GLU A N 1
ATOM 1927 C CA . GLU A 1 259 ? 10.214 -8.077 32.636 1.00 60.96 256 GLU A CA 1
ATOM 1928 C C . GLU A 1 259 ? 9.487 -9.195 31.895 1.00 57.95 256 GLU A C 1
ATOM 1929 O O . GLU A 1 259 ? 10.112 -10.090 31.316 1.00 51.17 256 GLU A O 1
ATOM 1935 N N . PHE A 1 260 ? 8.149 -9.147 31.899 1.00 59.84 257 PHE A N 1
ATOM 1936 C CA . PHE A 1 260 ? 7.369 -10.318 31.511 1.00 51.88 257 PHE A CA 1
ATOM 1937 C C . PHE A 1 260 ? 7.698 -10.770 30.095 1.00 44.51 257 PHE A C 1
ATOM 1938 O O . PHE A 1 260 ? 7.983 -11.954 29.868 1.00 41.47 257 PHE A O 1
ATOM 1946 N N . GLU A 1 261 ? 7.657 -9.838 29.131 1.00 44.34 258 GLU A N 1
ATOM 1947 C CA . GLU A 1 261 ? 7.747 -10.200 27.717 1.00 52.33 258 GLU A CA 1
ATOM 1948 C C . GLU A 1 261 ? 9.036 -10.956 27.398 1.00 48.04 258 GLU A C 1
ATOM 1949 O O . GLU A 1 261 ? 9.017 -11.947 26.652 1.00 40.95 258 GLU A O 1
ATOM 1955 N N . THR A 1 262 ? 10.169 -10.500 27.941 1.00 42.12 259 THR A N 1
ATOM 1956 C CA . THR A 1 262 ? 11.426 -11.183 27.655 1.00 41.23 259 THR A CA 1
ATOM 1957 C C . THR A 1 262 ? 11.615 -12.405 28.547 1.00 38.18 259 THR A C 1
ATOM 1958 O O . THR A 1 262 ? 12.162 -13.420 28.099 1.00 35.90 259 THR A O 1
ATOM 1962 N N . ASP A 1 263 ? 11.167 -12.347 29.805 1.00 35.86 260 ASP A N 1
ATOM 1963 C CA . ASP A 1 263 ? 11.271 -13.541 30.643 1.00 47.49 260 ASP A CA 1
ATOM 1964 C C . ASP A 1 263 ? 10.377 -14.652 30.113 1.00 40.33 260 ASP A C 1
ATOM 1965 O O . ASP A 1 263 ? 10.716 -15.837 30.221 1.00 39.39 260 ASP A O 1
ATOM 1970 N N . CYS A 1 264 ? 9.241 -14.289 29.516 1.00 38.05 261 CYS A N 1
ATOM 1971 C CA . CYS A 1 264 ? 8.350 -15.308 28.974 1.00 40.67 261 CYS A CA 1
ATOM 1972 C C . CYS A 1 264 ? 8.995 -16.037 27.794 1.00 34.98 261 CYS A C 1
ATOM 1973 O O . CYS A 1 264 ? 8.890 -17.265 27.684 1.00 29.58 261 CYS A O 1
ATOM 1976 N N . ARG A 1 265 ? 9.682 -15.298 26.915 1.00 33.17 262 ARG A N 1
ATOM 1977 C CA . ARG A 1 265 ? 10.497 -15.927 25.871 1.00 29.43 262 ARG A CA 1
ATOM 1978 C C . ARG A 1 265 ? 11.535 -16.877 26.474 1.00 30.95 262 ARG A C 1
ATOM 1979 O O . ARG A 1 265 ? 11.710 -18.013 26.010 1.00 31.54 262 ARG A O 1
ATOM 1987 N N . ILE A 1 266 ? 12.233 -16.435 27.517 1.00 31.94 263 ILE A N 1
ATOM 1988 C CA . ILE A 1 266 ? 13.239 -17.296 28.135 1.00 37.71 263 ILE A CA 1
ATOM 1989 C C . ILE A 1 266 ? 12.589 -18.580 28.652 1.00 36.77 263 ILE A C 1
ATOM 1990 O O . ILE A 1 266 ? 13.027 -19.694 28.330 1.00 35.00 263 ILE A O 1
ATOM 1995 N N . PHE A 1 267 ? 11.491 -18.444 29.403 1.00 37.14 264 PHE A N 1
ATOM 1996 C CA . PHE A 1 267 ? 10.812 -19.617 29.956 1.00 37.45 264 PHE A CA 1
ATOM 1997 C C . PHE A 1 267 ? 10.360 -20.572 28.855 1.00 33.63 264 PHE A C 1
ATOM 1998 O O . PHE A 1 267 ? 10.603 -21.788 28.928 1.00 36.47 264 PHE A O 1
ATOM 2006 N N . LEU A 1 268 ? 9.717 -20.043 27.811 1.00 32.75 265 LEU A N 1
ATOM 2007 C CA . LEU A 1 268 ? 9.161 -20.929 26.792 1.00 27.48 265 LEU A CA 1
ATOM 2008 C C . LEU A 1 268 ? 10.264 -21.615 25.998 1.00 31.65 265 LEU A C 1
ATOM 2009 O O . LEU A 1 268 ? 10.128 -22.789 25.628 1.00 29.02 265 LEU A O 1
ATOM 2014 N N . ASN A 1 269 ? 11.370 -20.907 25.732 1.00 27.61 266 ASN A N 1
ATOM 2015 C CA . ASN A 1 269 ? 12.512 -21.557 25.090 1.00 39.24 266 ASN A CA 1
ATOM 2016 C C . ASN A 1 269 ? 13.056 -22.696 25.951 1.00 32.23 266 ASN A C 1
ATOM 2017 O O . ASN A 1 269 ? 13.375 -23.777 25.431 1.00 30.00 266 ASN A O 1
ATOM 2022 N N . LEU A 1 270 ? 13.137 -22.488 27.271 1.00 31.64 267 LEU A N 1
ATOM 2023 C CA . LEU A 1 270 ? 13.517 -23.575 28.179 1.00 41.64 267 LEU A CA 1
ATOM 2024 C C . LEU A 1 270 ? 12.529 -24.739 28.115 1.00 40.75 267 LEU A C 1
ATOM 2025 O O . LEU A 1 270 ? 12.927 -25.901 27.973 1.00 40.83 267 LEU A O 1
ATOM 2030 N N . VAL A 1 271 ? 11.233 -24.447 28.244 1.00 32.64 268 VAL A N 1
ATOM 2031 C CA . VAL A 1 271 ? 10.233 -25.512 28.257 1.00 31.33 268 VAL A CA 1
ATOM 2032 C C . VAL A 1 271 ? 10.288 -26.315 26.965 1.00 36.45 268 VAL A C 1
ATOM 2033 O O . VAL A 1 271 ? 10.397 -27.547 26.984 1.00 36.39 268 VAL A O 1
ATOM 2037 N N . ASN A 1 272 ? 10.215 -25.628 25.820 1.00 30.11 269 ASN A N 1
ATOM 2038 C CA . ASN A 1 272 ? 10.203 -26.351 24.556 1.00 30.55 269 ASN A CA 1
ATOM 2039 C C . ASN A 1 272 ? 11.528 -27.063 24.325 1.00 41.79 269 ASN A C 1
ATOM 2040 O O . ASN A 1 272 ? 11.559 -28.123 23.689 1.00 43.53 269 ASN A O 1
ATOM 2045 N N . GLY A 1 273 ? 12.624 -26.508 24.847 1.00 35.52 270 GLY A N 1
ATOM 2046 C CA . GLY A 1 273 ? 13.898 -27.191 24.732 1.00 40.35 270 GLY A CA 1
ATOM 2047 C C . GLY A 1 273 ? 13.928 -28.476 25.534 1.00 40.36 270 GLY A C 1
ATOM 2048 O O . GLY A 1 273 ? 14.299 -29.533 25.018 1.00 44.74 270 GLY A O 1
ATOM 2049 N N . ILE A 1 274 ? 13.496 -28.413 26.797 1.00 41.63 271 ILE A N 1
ATOM 2050 C CA . ILE A 1 274 ? 13.608 -29.583 27.668 1.00 45.70 271 ILE A CA 1
ATOM 2051 C C . ILE A 1 274 ? 12.683 -30.705 27.206 1.00 40.37 271 ILE A C 1
ATOM 2052 O O . ILE A 1 274 ? 12.943 -31.882 27.476 1.00 40.41 271 ILE A O 1
ATOM 2057 N N . LEU A 1 275 ? 11.593 -30.376 26.520 1.00 37.80 272 LEU A N 1
ATOM 2058 C CA . LEU A 1 275 ? 10.673 -31.421 26.089 1.00 42.51 272 LEU A CA 1
ATOM 2059 C C . LEU A 1 275 ? 11.270 -32.315 25.009 1.00 47.66 272 LEU A C 1
ATOM 2060 O O . LEU A 1 275 ? 10.697 -33.374 24.726 1.00 48.11 272 LEU A O 1
ATOM 2065 N N . GLY A 1 276 ? 12.395 -31.917 24.406 1.00 47.51 273 GLY A N 1
ATOM 2066 C CA . GLY A 1 276 ? 13.059 -32.765 23.426 1.00 48.95 273 GLY A CA 1
ATOM 2067 C C . GLY A 1 276 ? 12.124 -33.105 22.285 1.00 48.58 273 GLY A C 1
ATOM 2068 O O . GLY A 1 276 ? 11.322 -32.282 21.849 1.00 49.34 273 GLY A O 1
ATOM 2069 N N . ASP A 1 277 ? 12.179 -34.353 21.829 1.00 49.78 274 ASP A N 1
ATOM 2070 C CA . ASP A 1 277 ? 11.375 -34.769 20.685 1.00 55.09 274 ASP A CA 1
ATOM 2071 C C . ASP A 1 277 ? 9.883 -34.805 20.982 1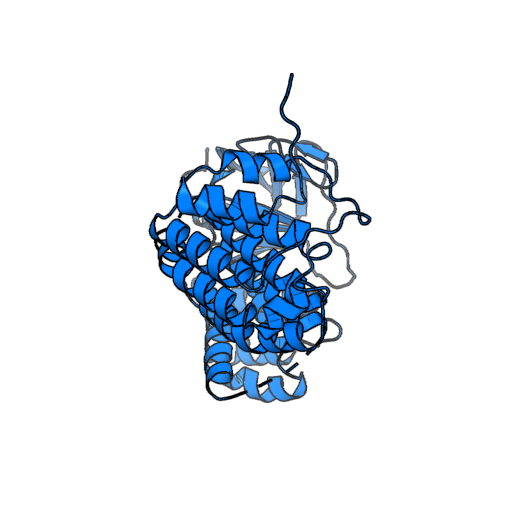.00 51.20 274 ASP A C 1
ATOM 2072 O O . ASP A 1 277 ? 9.096 -35.088 20.074 1.00 53.71 274 ASP A O 1
ATOM 2077 N N . LYS A 1 278 ? 9.480 -34.505 22.213 1.00 41.17 275 LYS A N 1
ATOM 2078 C CA . LYS A 1 278 ? 8.082 -34.347 22.567 1.00 38.47 275 LYS A CA 1
ATOM 2079 C C . LYS A 1 278 ? 7.575 -32.922 22.372 1.00 41.52 275 LYS A C 1
ATOM 2080 O O . LYS A 1 278 ? 6.358 -32.707 22.418 1.00 46.63 275 LYS A O 1
ATOM 2086 N N . ARG A 1 279 ? 8.468 -31.950 22.172 1.00 38.52 276 ARG A N 1
ATOM 2087 C CA . ARG A 1 279 ? 8.034 -30.564 22.043 1.00 42.46 276 ARG A CA 1
ATOM 2088 C C . ARG A 1 279 ? 7.156 -30.401 20.810 1.00 36.22 276 ARG A C 1
ATOM 2089 O O . ARG A 1 279 ? 7.250 -31.161 19.840 1.00 40.64 276 ARG A O 1
ATOM 2097 N N . ARG A 1 280 ? 6.289 -29.397 20.860 1.00 33.54 277 ARG A N 1
ATOM 2098 C CA . ARG A 1 280 ? 5.430 -29.074 19.739 1.00 33.43 277 ARG A CA 1
ATOM 2099 C C . ARG A 1 280 ? 5.685 -27.676 19.196 1.00 29.09 277 ARG A C 1
ATOM 2100 O O . ARG A 1 280 ? 4.949 -27.224 18.303 1.00 27.56 277 ARG A O 1
ATOM 2108 N N . VAL A 1 281 ? 6.696 -26.977 19.718 1.00 33.15 278 VAL A N 1
ATOM 2109 C CA . VAL A 1 281 ? 7.168 -25.705 19.183 1.00 29.63 278 VAL A CA 1
ATOM 2110 C C . VAL A 1 281 ? 8.688 -25.790 19.082 1.00 33.84 278 VAL A C 1
ATOM 2111 O O . VAL A 1 281 ? 9.362 -25.989 20.096 1.00 32.52 278 VAL A O 1
ATOM 2115 N N . TYR A 1 282 ? 9.220 -25.633 17.868 1.00 27.32 279 TYR A N 1
ATOM 2116 C CA . TYR A 1 282 ? 10.649 -25.573 17.618 1.00 27.21 279 TYR A CA 1
ATOM 2117 C C . TYR A 1 282 ? 11.027 -24.127 17.366 1.00 28.23 279 TYR A C 1
ATOM 2118 O O . TYR A 1 282 ? 10.532 -23.509 16.413 1.00 26.01 279 TYR A O 1
ATOM 2127 N N . THR A 1 283 ? 11.906 -23.594 18.208 1.00 24.52 280 THR A N 1
ATOM 2128 C CA . THR A 1 283 ? 12.379 -22.218 18.097 1.00 28.59 280 THR A CA 1
ATOM 2129 C C . THR A 1 283 ? 13.851 -22.200 17.680 1.00 31.68 280 THR A C 1
ATOM 2130 O O . THR A 1 283 ? 14.699 -22.743 18.385 1.00 31.67 280 THR A O 1
ATOM 2134 N N . PHE A 1 284 ? 14.154 -21.572 16.516 1.00 31.35 281 PHE A N 1
ATOM 2135 C CA . PHE A 1 284 ? 15.532 -21.469 16.047 1.00 32.92 281 PHE A CA 1
ATOM 2136 C C . PHE A 1 284 ? 15.982 -20.016 16.023 1.00 28.05 281 PHE A C 1
ATOM 2137 O O . PHE A 1 284 ? 15.202 -19.137 15.637 1.00 30.15 281 PHE A O 1
ATOM 2145 N N . PRO A 1 285 ? 17.236 -19.732 16.373 1.00 28.74 282 PRO A N 1
ATOM 2146 C CA . PRO A 1 285 ? 17.782 -18.410 16.078 1.00 25.76 282 PRO A CA 1
ATOM 2147 C C . PRO A 1 285 ? 17.986 -18.265 14.584 1.00 29.04 282 PRO A C 1
ATOM 2148 O O . PRO A 1 285 ? 18.268 -19.230 13.867 1.00 28.11 282 PRO A O 1
ATOM 2152 N N . CYS A 1 286 ? 17.796 -17.046 14.109 1.00 27.11 283 CYS A N 1
ATOM 2153 C CA . CYS A 1 286 ? 17.820 -16.739 12.689 1.00 24.36 283 CYS A CA 1
ATOM 2154 C C . CYS A 1 286 ? 18.829 -15.624 12.432 1.00 29.37 283 CYS A C 1
ATOM 2155 O O . CYS A 1 286 ? 18.954 -14.690 13.233 1.00 28.21 283 CYS A O 1
ATOM 2158 N N . LEU A 1 287 ? 19.565 -15.742 11.330 1.00 27.17 284 LEU A N 1
ATOM 2159 C CA . LEU A 1 287 ? 20.620 -14.778 11.030 1.00 30.56 284 LEU A CA 1
ATOM 2160 C C . LEU A 1 287 ? 20.052 -13.493 10.436 1.00 28.75 284 LEU A C 1
ATOM 2161 O O . LEU A 1 287 ? 20.478 -12.397 10.812 1.00 31.67 284 LEU A O 1
ATOM 2166 N N . SER A 1 288 ? 19.107 -13.616 9.502 1.00 24.77 285 SER A N 1
ATOM 2167 C CA . SER A 1 288 ? 18.444 -12.499 8.837 1.00 27.70 285 SER A CA 1
ATOM 2168 C C . SER A 1 288 ? 17.229 -13.024 8.075 1.00 32.41 285 SER A C 1
ATOM 2169 O O . SER A 1 288 ? 17.204 -14.179 7.631 1.00 31.72 285 SER A O 1
ATOM 2172 N N . ALA A 1 289 ? 16.218 -12.167 7.937 1.00 32.83 286 ALA A N 1
ATOM 2173 C CA . ALA A 1 289 ? 14.987 -12.517 7.246 1.00 29.25 286 ALA A CA 1
ATOM 2174 C C . ALA A 1 289 ? 14.667 -11.436 6.232 1.00 26.33 286 ALA A C 1
ATOM 2175 O O . ALA A 1 289 ? 14.983 -10.265 6.453 1.00 29.01 286 ALA A O 1
ATOM 2177 N N . PHE A 1 290 ? 14.063 -11.852 5.105 1.00 25.85 287 PHE A N 1
ATOM 2178 C CA . PHE A 1 290 ? 13.720 -10.989 3.976 1.00 32.13 287 PHE A CA 1
ATOM 2179 C C . PHE A 1 290 ? 12.304 -11.268 3.472 1.00 32.00 287 PHE A C 1
ATOM 2180 O O . PHE A 1 290 ? 11.890 -12.425 3.359 1.00 28.54 287 PHE A O 1
ATOM 2188 N N . LE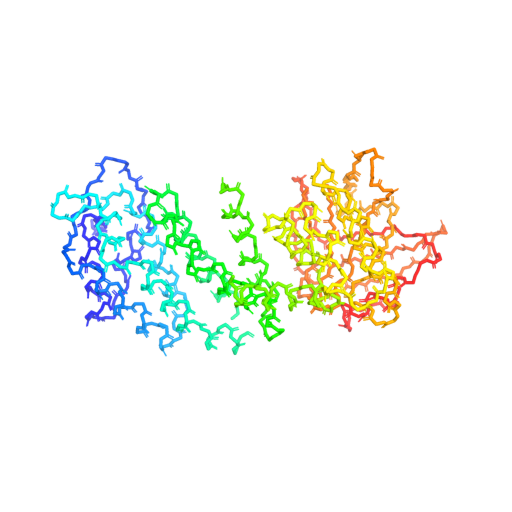U A 1 291 ? 11.572 -10.198 3.159 1.00 29.82 288 LEU A N 1
ATOM 2189 C CA . LEU A 1 291 ? 10.338 -10.265 2.372 1.00 32.81 288 LEU A CA 1
ATOM 2190 C C . LEU A 1 291 ? 10.661 -9.743 0.979 1.00 34.16 288 LEU A C 1
ATOM 2191 O O . LEU A 1 291 ? 10.878 -8.542 0.807 1.00 32.79 288 LEU A O 1
ATOM 2196 N N . GLY A 1 292 ? 10.692 -10.632 -0.014 1.00 31.17 289 GLY A N 1
ATOM 2197 C CA . GLY A 1 292 ? 11.177 -10.210 -1.318 1.00 35.93 289 GLY A CA 1
ATOM 2198 C C . GLY A 1 292 ? 12.630 -9.779 -1.183 1.00 45.91 289 GLY A C 1
ATOM 2199 O O . GLY A 1 292 ? 13.480 -10.530 -0.685 1.00 39.54 289 GLY A O 1
ATOM 2200 N N . LYS A 1 293 ? 12.933 -8.547 -1.591 1.00 45.19 290 LYS A N 1
ATOM 2201 C CA . LYS A 1 293 ? 14.290 -8.024 -1.492 1.00 49.44 290 LYS A CA 1
ATOM 2202 C C . LYS A 1 293 ? 14.545 -7.216 -0.223 1.00 41.08 290 LYS A C 1
ATOM 2203 O O . LYS A 1 293 ? 15.682 -6.793 -0.002 1.00 39.87 290 LYS A O 1
ATOM 2205 N N . TYR A 1 294 ? 13.537 -6.981 0.613 1.00 34.20 291 TYR A N 1
ATOM 2206 C CA . TYR A 1 294 ? 13.671 -6.059 1.737 1.00 41.41 291 TYR A CA 1
ATOM 2207 C C . TYR A 1 294 ? 14.016 -6.808 3.020 1.00 36.03 291 TYR A C 1
ATOM 2208 O O . TYR A 1 294 ? 13.308 -7.741 3.410 1.00 33.92 291 TYR A O 1
ATOM 2217 N N . GLU A 1 295 ? 15.072 -6.374 3.700 1.00 33.55 292 GLU A N 1
ATOM 2218 C CA . GLU A 1 295 ? 15.428 -6.999 4.967 1.00 37.95 292 GLU A CA 1
ATOM 2219 C C . GLU A 1 295 ? 14.444 -6.568 6.049 1.00 38.51 292 GLU A C 1
ATOM 2220 O O . GLU A 1 295 ? 14.146 -5.381 6.194 1.00 44.57 292 GLU A O 1
ATOM 2226 N N . LEU A 1 296 ? 13.921 -7.537 6.790 1.00 34.56 293 LEU A N 1
ATOM 2227 C CA . LEU A 1 296 ? 13.047 -7.253 7.918 1.00 31.16 293 LEU A CA 1
ATOM 2228 C C . LEU A 1 296 ? 13.891 -6.888 9.132 1.00 44.06 293 LEU A C 1
ATOM 2229 O O . LEU A 1 296 ? 15.013 -7.378 9.294 1.00 43.69 293 LEU A O 1
ATOM 2234 N N . GLN A 1 297 ? 13.359 -6.018 9.990 1.00 44.19 294 GLN A N 1
ATOM 2235 C CA . GLN A 1 297 ? 14.159 -5.555 11.118 1.00 53.45 294 GLN A CA 1
ATOM 2236 C C . GLN A 1 297 ? 14.025 -6.511 12.291 1.00 50.68 294 GLN A C 1
ATOM 2237 O O . GLN A 1 297 ? 12.930 -6.979 12.626 1.00 44.60 294 GLN A O 1
ATOM 2243 N N . ILE A 1 298 ? 15.163 -6.821 12.890 1.00 48.72 295 ILE A N 1
ATOM 2244 C CA . ILE A 1 298 ? 15.204 -7.683 14.069 1.00 47.26 295 ILE A CA 1
ATOM 2245 C C . ILE A 1 298 ? 14.765 -6.868 15.286 1.00 46.46 295 ILE A C 1
ATOM 2246 O O . ILE A 1 298 ? 15.242 -5.736 15.462 1.00 49.96 295 ILE A O 1
ATOM 2251 N N . PRO A 1 299 ? 13.869 -7.385 16.124 1.00 44.44 296 PRO A N 1
ATOM 2252 C CA . PRO A 1 299 ? 13.646 -6.750 17.430 1.00 50.89 296 PRO A CA 1
ATOM 2253 C C . PRO A 1 299 ? 14.943 -6.741 18.225 1.00 51.56 296 PRO A C 1
ATOM 2254 O O . PRO A 1 299 ? 15.615 -7.767 18.354 1.00 59.14 296 PRO A O 1
ATOM 2258 N N . SER A 1 300 ? 15.303 -5.572 18.745 1.00 52.46 297 SER A N 1
ATOM 2259 C CA . SER A 1 300 ? 16.504 -5.424 19.563 1.00 66.31 297 SER A CA 1
ATOM 2260 C C . SER A 1 300 ? 16.094 -4.814 20.900 1.00 79.31 297 SER A C 1
ATOM 2261 O O . SER A 1 300 ? 15.688 -3.648 20.958 1.00 83.43 297 SER A O 1
ATOM 2263 N N . ASP A 1 301 ? 16.195 -5.598 21.974 1.00 86.25 298 ASP A N 1
ATOM 2264 C CA . ASP A 1 301 ? 15.682 -5.171 23.271 1.00 88.19 298 ASP A CA 1
ATOM 2265 C C . ASP A 1 301 ? 17.186 -5.182 23.511 1.00 87.92 298 ASP A C 1
ATOM 2266 O O . ASP A 1 301 ? 17.960 -4.898 22.590 1.00 92.55 298 ASP A O 1
ATOM 2268 N N . GLU A 1 302 ? 17.614 -5.507 24.737 1.00 82.13 299 GLU A N 1
ATOM 2269 C CA . GLU A 1 302 ? 19.029 -5.575 25.107 1.00 75.45 299 GLU A CA 1
ATOM 2270 C C . GLU A 1 302 ? 18.935 -6.992 25.663 1.00 73.70 299 GLU A C 1
ATOM 2271 O O . GLU A 1 302 ? 19.879 -7.778 25.536 1.00 66.49 299 GLU A O 1
ATOM 2273 N N . LYS A 1 303 ? 17.798 -7.328 26.279 1.00 74.34 300 LYS A N 1
ATOM 2274 C CA . LYS A 1 303 ? 17.384 -8.720 26.410 1.00 74.86 300 LYS A CA 1
ATOM 2275 C C . LYS A 1 303 ? 16.841 -9.996 25.767 1.00 68.40 300 LYS A C 1
ATOM 2276 O O . LYS A 1 303 ? 16.366 -10.892 26.474 1.00 69.88 300 LYS A O 1
ATOM 2278 N N . LEU A 1 304 ? 16.927 -10.104 24.440 1.00 62.83 301 LEU A N 1
ATOM 2279 C CA . LEU A 1 304 ? 16.221 -11.145 23.688 1.00 57.31 301 LEU A CA 1
ATOM 2280 C C . LEU A 1 304 ? 17.603 -11.534 23.171 1.00 53.13 301 LEU A C 1
ATOM 2281 O O . LEU A 1 304 ? 18.325 -10.702 22.608 1.00 44.25 301 LEU A O 1
ATOM 2283 N N . GLU A 1 305 ? 17.989 -12.797 23.371 1.00 46.17 302 GLU A N 1
ATOM 2284 C CA . GLU A 1 305 ? 19.352 -13.202 23.044 1.00 53.37 302 GLU A CA 1
ATOM 2285 C C . GLU A 1 305 ? 19.559 -13.307 21.540 1.00 50.80 302 GLU A C 1
ATOM 2286 O O . GLU A 1 305 ? 20.685 -13.131 21.057 1.00 46.16 302 GLU A O 1
ATOM 2288 N N . GLU A 1 306 ? 18.491 -13.586 20.793 1.00 39.40 303 GLU A N 1
ATOM 2289 C CA . GLU A 1 306 ? 18.582 -13.900 19.379 1.00 38.88 303 GLU A CA 1
ATOM 2290 C C . GLU A 1 306 ? 17.323 -13.409 18.674 1.00 36.09 303 GLU A C 1
ATOM 2291 O O . GLU A 1 306 ? 16.318 -13.082 19.305 1.00 41.71 303 GLU A O 1
ATOM 2297 N N . PHE A 1 307 ? 17.403 -13.368 17.349 1.00 31.69 304 PHE A N 1
ATOM 2298 C CA . PHE A 1 307 ? 16.266 -13.179 16.446 1.00 27.71 304 PHE A CA 1
ATOM 2299 C C . PHE A 1 307 ? 15.591 -14.539 16.309 1.00 33.87 304 PHE A C 1
ATOM 2300 O O . PHE A 1 307 ? 16.090 -15.418 15.605 1.00 33.93 304 PHE A O 1
ATOM 2308 N N . TRP A 1 308 ? 14.474 -14.738 17.017 1.00 34.00 305 TRP A N 1
ATOM 2309 C CA . TRP A 1 308 ? 13.851 -16.054 17.139 1.00 27.76 305 TRP A CA 1
ATOM 2310 C C . TRP A 1 308 ? 12.787 -16.281 16.060 1.00 27.48 305 TRP A C 1
ATOM 2311 O O . TRP A 1 308 ? 12.014 -15.377 15.743 1.00 25.93 305 TRP A O 1
ATOM 2322 N N . ILE A 1 309 ? 12.744 -17.502 15.514 1.00 22.95 306 ILE A N 1
ATOM 2323 C CA . ILE A 1 309 ? 11.694 -17.965 14.606 1.00 24.73 306 ILE A CA 1
ATOM 2324 C C . ILE A 1 309 ? 11.047 -19.191 15.242 1.00 29.34 306 ILE A C 1
ATOM 2325 O O . ILE A 1 309 ? 11.754 -20.122 15.648 1.00 26.07 306 ILE A O 1
ATOM 2330 N N . ASP A 1 310 ? 9.711 -19.209 15.299 1.00 25.48 307 ASP A N 1
ATOM 2331 C CA . ASP A 1 310 ? 8.959 -20.264 15.977 1.00 25.79 307 ASP A CA 1
ATOM 2332 C C . ASP A 1 310 ? 8.255 -21.125 14.944 1.00 25.32 307 ASP A C 1
ATOM 2333 O O . ASP A 1 310 ? 7.501 -20.611 14.111 1.00 20.85 307 ASP A O 1
ATOM 2338 N N . PHE A 1 311 ? 8.543 -22.421 14.981 1.00 25.35 308 PHE A N 1
ATOM 2339 C CA . PHE A 1 311 ? 7.943 -23.414 14.100 1.00 21.86 308 PHE A CA 1
ATOM 2340 C C . PHE A 1 311 ? 6.892 -24.145 14.918 1.00 26.83 308 PHE A C 1
ATOM 2341 O O . PHE A 1 311 ? 7.234 -24.878 15.847 1.00 25.75 308 PHE A O 1
ATOM 2349 N N . ASN A 1 312 ? 5.621 -23.962 14.566 1.00 30.69 309 ASN A N 1
ATOM 2350 C CA . ASN A 1 312 ? 4.499 -24.357 15.422 1.00 25.90 309 ASN A CA 1
ATOM 2351 C C . ASN A 1 312 ? 3.847 -25.623 14.886 1.00 28.21 309 ASN A C 1
ATOM 2352 O O . ASN A 1 312 ? 3.069 -25.574 13.933 1.00 27.99 309 ASN A O 1
ATOM 2357 N N . LEU A 1 313 ? 4.143 -26.758 15.529 1.00 28.18 310 LEU A N 1
ATOM 2358 C CA . LEU A 1 313 ? 3.702 -28.054 15.021 1.00 30.10 310 LEU A CA 1
ATOM 2359 C C . LEU A 1 313 ? 2.215 -28.289 15.251 1.00 35.59 310 LEU A C 1
ATOM 2360 O O . LEU A 1 313 ? 1.587 -29.060 14.514 1.00 37.46 310 LEU A O 1
ATOM 2365 N N . GLY A 1 314 ? 1.630 -27.649 16.255 1.00 28.28 311 GLY A N 1
ATOM 2366 C CA . GLY A 1 314 ? 0.202 -27.812 16.459 1.00 35.40 311 GLY A CA 1
ATOM 2367 C C . GLY A 1 314 ? -0.614 -27.033 15.447 1.00 40.34 311 GLY A C 1
ATOM 2368 O O . GLY A 1 314 ? -1.590 -27.544 14.888 1.00 43.28 311 GLY A O 1
ATOM 2369 N N . SER A 1 315 ? -0.228 -25.789 15.196 1.00 30.48 312 SER A N 1
ATOM 2370 C CA . SER A 1 315 ? -0.990 -24.906 14.333 1.00 32.25 312 SER A CA 1
ATOM 2371 C C . SER A 1 315 ? -0.490 -24.894 12.899 1.00 26.36 312 SER A C 1
ATOM 2372 O O . SER A 1 315 ? -1.109 -24.240 12.051 1.00 21.47 312 SER A O 1
ATOM 2375 N N . HIS A 1 316 ? 0.616 -25.576 12.613 1.00 24.90 313 HIS A N 1
ATOM 2376 C CA . HIS A 1 316 ? 1.183 -25.649 11.263 1.00 25.73 313 HIS A CA 1
ATOM 2377 C C . HIS A 1 316 ? 1.433 -24.254 10.709 1.00 25.93 313 HIS A C 1
ATOM 2378 O O . HIS A 1 316 ? 1.027 -23.908 9.599 1.00 25.03 313 HIS A O 1
ATOM 2385 N N . THR A 1 317 ? 2.095 -23.431 11.522 1.00 25.25 314 THR A N 1
ATOM 2386 C CA . THR A 1 317 ? 2.477 -22.087 11.127 1.00 25.43 314 THR A CA 1
ATOM 2387 C C . THR A 1 317 ? 3.950 -21.876 11.438 1.00 23.05 314 THR A C 1
ATOM 2388 O O . THR A 1 317 ? 4.555 -22.586 12.248 1.00 17.94 314 THR A O 1
ATOM 2392 N N . LEU A 1 318 ? 4.518 -20.862 10.814 1.00 23.48 315 LEU A N 1
ATOM 2393 C CA . LEU A 1 318 ? 5.797 -20.320 11.242 1.00 28.36 315 LEU A CA 1
ATOM 2394 C C . LEU A 1 318 ? 5.534 -18.886 11.678 1.00 27.28 315 LEU A C 1
ATOM 2395 O O . LEU A 1 318 ? 4.831 -18.146 10.983 1.00 25.72 315 LEU A O 1
ATOM 2400 N N . SER A 1 319 ? 6.040 -18.509 12.849 1.00 24.45 316 SER A N 1
ATOM 2401 C CA . SER A 1 319 ? 5.750 -17.176 13.351 1.00 26.60 316 SER A CA 1
ATOM 2402 C C . SER A 1 319 ? 6.991 -16.562 13.968 1.00 27.08 316 SER A C 1
ATOM 2403 O O . SER A 1 319 ? 7.935 -17.249 14.385 1.00 25.59 316 SER A O 1
ATOM 2406 N N . PHE A 1 320 ? 6.976 -15.238 14.025 1.00 18.54 317 PHE A N 1
ATOM 2407 C CA . PHE A 1 320 ? 8.126 -14.538 14.561 1.00 27.63 317 PHE A CA 1
ATOM 2408 C C . PHE A 1 320 ? 7.701 -13.106 14.802 1.00 30.86 317 PHE A C 1
ATOM 2409 O O . PHE A 1 320 ? 6.687 -12.644 14.264 1.00 32.18 317 PHE A O 1
ATOM 2417 N N . TYR A 1 321 ? 8.474 -12.422 15.636 1.00 26.30 318 TYR A N 1
ATOM 2418 C CA . TYR A 1 321 ? 8.298 -11.002 15.876 1.00 32.95 318 TYR A CA 1
ATOM 2419 C C . TYR A 1 321 ? 9.296 -10.227 15.043 1.00 38.13 318 TYR A C 1
ATOM 2420 O O . TYR A 1 321 ? 10.410 -10.690 14.776 1.00 43.93 318 TYR A O 1
ATOM 2429 N N . ILE A 1 322 ? 8.895 -9.029 14.656 1.00 38.54 319 ILE A N 1
ATOM 2430 C CA . ILE A 1 322 ? 9.817 -8.131 14.003 1.00 45.77 319 ILE A CA 1
ATOM 2431 C C . ILE A 1 322 ? 9.726 -6.767 14.692 1.00 50.42 319 ILE A C 1
ATOM 2432 O O . ILE A 1 322 ? 8.651 -6.337 15.119 1.00 54.96 319 ILE A O 1
ATOM 2437 N N . GLU A 1 332 ? 5.909 -6.289 16.186 1.00 53.12 329 GLU A N 1
ATOM 2438 C CA . GLU A 1 332 ? 4.876 -6.829 15.300 1.00 47.28 329 GLU A CA 1
ATOM 2439 C C . GLU A 1 332 ? 5.048 -8.332 15.114 1.00 41.73 329 GLU A C 1
ATOM 2440 O O . GLU A 1 332 ? 6.127 -8.794 14.731 1.00 41.65 329 GLU A O 1
ATOM 2442 N N . ALA A 1 333 ? 3.992 -9.088 15.402 1.00 36.78 330 ALA A N 1
ATOM 2443 C CA . ALA A 1 333 ? 3.982 -10.523 15.154 1.00 38.66 330 ALA A CA 1
ATOM 2444 C C . ALA A 1 333 ? 3.629 -10.820 13.693 1.00 43.54 330 ALA A C 1
ATOM 2445 O O . ALA A 1 333 ? 2.692 -10.240 13.138 1.00 47.56 330 ALA A O 1
ATOM 2447 N N . VAL A 1 334 ? 4.390 -11.715 13.070 1.00 34.81 331 VAL A N 1
ATOM 2448 C CA . VAL A 1 334 ? 4.123 -12.203 11.724 1.00 28.33 331 VAL A CA 1
ATOM 2449 C C . VAL A 1 334 ? 3.841 -13.694 11.832 1.00 28.95 331 VAL A C 1
ATOM 2450 O O . VAL A 1 334 ? 4.615 -14.428 12.453 1.00 28.62 331 VAL A O 1
ATOM 2454 N N . THR A 1 335 ? 2.754 -14.145 11.218 1.00 26.23 332 THR A N 1
ATOM 2455 C CA . THR A 1 335 ? 2.391 -15.556 11.208 1.00 27.57 332 THR A CA 1
ATOM 2456 C C . THR A 1 335 ? 2.206 -15.996 9.768 1.00 28.78 332 THR A C 1
ATOM 2457 O O . THR A 1 335 ? 1.532 -15.304 9.000 1.00 22.83 332 THR A O 1
ATOM 2461 N N . VAL A 1 336 ? 2.802 -17.132 9.407 1.00 27.74 333 VAL A N 1
ATOM 2462 C CA . VAL A 1 336 ? 2.657 -17.699 8.061 1.00 26.32 333 VAL A CA 1
ATOM 2463 C C . VAL A 1 336 ? 1.979 -19.053 8.184 1.00 20.72 333 VAL A C 1
ATOM 2464 O O . VAL A 1 336 ? 2.623 -20.025 8.586 1.00 22.39 333 VAL A O 1
ATOM 2468 N N . PRO A 1 337 ? 0.711 -19.175 7.809 1.00 24.23 334 PRO A N 1
ATOM 2469 C CA . PRO A 1 337 ? 0.040 -20.469 7.917 1.00 26.55 334 PRO A CA 1
ATOM 2470 C C . PRO A 1 337 ? 0.304 -21.326 6.696 1.00 24.98 334 PRO A C 1
ATOM 2471 O O . PRO A 1 337 ? 0.573 -20.828 5.600 1.00 21.35 334 PRO A O 1
ATOM 2475 N N . GLU A 1 338 ? 0.223 -22.640 6.903 1.00 22.13 335 GLU A N 1
ATOM 2476 C CA . GLU A 1 338 ? 0.626 -23.551 5.842 1.00 30.26 335 GLU A CA 1
ATOM 2477 C C . GLU A 1 338 ? -0.222 -23.374 4.588 1.00 32.34 335 GLU A C 1
ATOM 2478 O O . GLU A 1 338 ? 0.288 -23.539 3.475 1.00 29.86 335 GLU A O 1
ATOM 2484 N N . GLU A 1 339 ? -1.491 -22.981 4.734 1.00 28.96 336 GLU A N 1
ATOM 2485 C CA . GLU A 1 339 ? -2.324 -22.801 3.556 1.00 34.57 336 GLU A CA 1
ATOM 2486 C C . GLU A 1 339 ? -1.873 -21.615 2.707 1.00 28.48 336 GLU A C 1
ATOM 2487 O O . GLU A 1 339 ? -2.265 -21.525 1.549 1.00 29.44 336 GLU A O 1
ATOM 2493 N N . LYS A 1 340 ? -1.063 -20.705 3.251 1.00 21.43 337 LYS A N 1
ATOM 2494 C CA . LYS A 1 340 ? -0.549 -19.583 2.473 1.00 21.81 337 LYS A CA 1
ATOM 2495 C C . LYS A 1 340 ? 0.731 -19.921 1.698 1.00 21.70 337 LYS A C 1
ATOM 2496 O O . LYS A 1 340 ? 1.195 -19.098 0.904 1.00 21.43 337 LYS A O 1
ATOM 2502 N N . VAL A 1 341 ? 1.317 -21.093 1.909 1.00 21.38 338 VAL A N 1
ATOM 2503 C CA . VAL A 1 341 ? 2.611 -21.447 1.326 1.00 21.44 338 VAL A CA 1
ATOM 2504 C C . VAL A 1 341 ? 2.343 -22.270 0.069 1.00 23.00 338 VAL A C 1
ATOM 2505 O O . VAL A 1 341 ? 1.739 -23.347 0.134 1.00 20.33 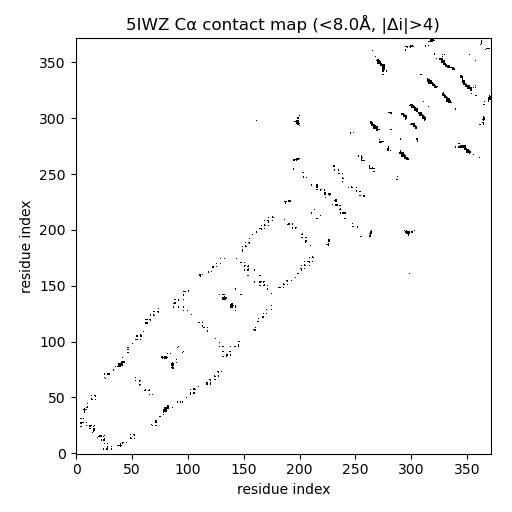338 VAL A O 1
ATOM 2509 N N . GLN A 1 342 ? 2.736 -21.727 -1.079 1.00 19.77 339 GLN A N 1
ATOM 2510 C CA . GLN A 1 342 ? 2.676 -22.464 -2.341 1.00 23.20 339 GLN A CA 1
ATOM 2511 C C . GLN A 1 342 ? 3.731 -23.569 -2.394 1.00 21.03 339 GLN A C 1
ATOM 2512 O O . GLN A 1 342 ? 3.435 -24.698 -2.798 1.00 25.88 339 GLN A O 1
ATOM 2518 N N . MET A 1 343 ? 4.971 -23.260 -2.020 1.00 27.86 340 MET A N 1
ATOM 2519 C CA . MET A 1 343 ? 5.999 -24.280 -1.817 1.00 24.95 340 MET A CA 1
ATOM 2520 C C . MET A 1 343 ? 7.206 -23.606 -1.176 1.00 24.49 340 MET A C 1
ATOM 2521 O O . MET A 1 343 ? 7.272 -22.379 -1.054 1.00 22.00 340 MET A O 1
ATOM 2526 N N . TYR A 1 344 ? 8.158 -24.431 -0.751 1.00 22.00 341 TYR A N 1
ATOM 2527 C CA . TYR A 1 344 ? 9.384 -23.914 -0.168 1.00 24.61 341 TYR A CA 1
ATOM 2528 C C . TYR A 1 344 ? 10.561 -24.761 -0.603 1.00 22.05 341 TYR A C 1
ATOM 2529 O O . TYR A 1 344 ? 10.409 -25.905 -1.040 1.00 25.85 341 TYR A O 1
ATOM 2538 N N . ASN A 1 345 ? 11.751 -24.199 -0.447 1.00 27.52 342 ASN A N 1
ATOM 2539 C CA . ASN A 1 345 ? 12.959 -24.994 -0.601 1.00 30.19 342 ASN A CA 1
ATOM 2540 C C . ASN A 1 345 ? 13.995 -24.541 0.418 1.00 27.36 342 ASN A C 1
ATOM 2541 O O . ASN A 1 345 ? 13.898 -23.457 0.999 1.00 26.90 342 ASN A O 1
ATOM 2546 N N . ILE A 1 346 ? 14.988 -25.401 0.630 1.00 29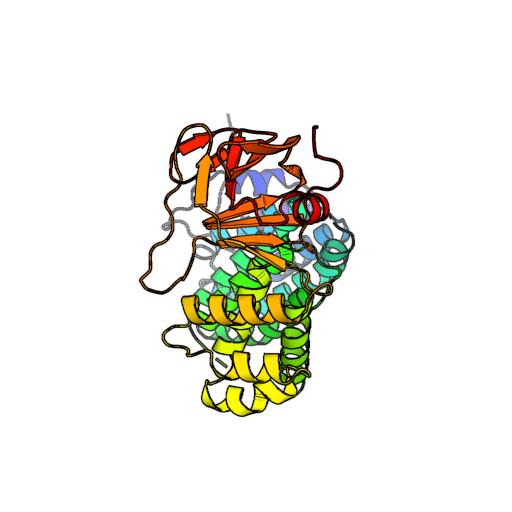.98 343 ILE A N 1
ATOM 2547 C CA . ILE A 1 346 ? 16.075 -25.177 1.576 1.00 31.40 343 ILE A CA 1
ATOM 2548 C C . ILE A 1 346 ? 17.379 -25.460 0.842 1.00 35.02 343 ILE A C 1
ATOM 2549 O O . ILE A 1 346 ? 17.506 -26.496 0.180 1.00 31.04 343 ILE A O 1
ATOM 2554 N N . GLU A 1 347 ? 18.325 -24.527 0.928 1.00 36.30 344 GLU A N 1
ATOM 2555 C CA . GLU A 1 347 ? 19.603 -24.623 0.236 1.00 43.47 344 GLU A CA 1
ATOM 2556 C C . GLU A 1 347 ? 20.703 -24.165 1.179 1.00 42.28 344 GLU A C 1
ATOM 2557 O O . GLU A 1 347 ? 20.495 -23.271 2.005 1.00 31.15 344 GLU A O 1
ATOM 2563 N N . VAL A 1 348 ? 21.879 -24.776 1.038 1.00 38.52 345 VAL A N 1
ATOM 2564 C CA . VAL A 1 348 ? 23.062 -24.418 1.816 1.00 33.21 345 VAL A CA 1
ATOM 2565 C C . VAL A 1 348 ? 24.035 -23.691 0.900 1.00 38.41 345 VAL A C 1
ATOM 2566 O O . VAL A 1 348 ? 24.457 -24.237 -0.125 1.00 48.55 345 VAL A O 1
ATOM 2570 N N . ARG A 1 349 ? 24.386 -22.459 1.254 1.00 37.65 346 ARG A N 1
ATOM 2571 C CA . ARG A 1 349 ? 25.393 -21.724 0.504 1.00 45.94 346 ARG A CA 1
ATOM 2572 C C . ARG A 1 349 ? 26.147 -20.805 1.455 1.00 40.02 346 ARG A C 1
ATOM 2573 O O . ARG A 1 349 ? 25.545 -20.200 2.341 1.00 30.51 346 ARG A O 1
ATOM 2575 N N . GLU A 1 350 ? 27.465 -20.706 1.261 1.00 36.26 347 GLU A N 1
ATOM 2576 C CA . GLU A 1 350 ? 28.306 -19.793 2.033 1.00 37.91 347 GLU A CA 1
ATOM 2577 C C . GLU A 1 350 ? 28.110 -20.001 3.532 1.00 36.00 347 GLU A C 1
ATOM 2578 O O . GLU A 1 350 ? 28.038 -19.045 4.310 1.00 34.73 347 GLU A O 1
ATOM 2580 N N . SER A 1 351 ? 28.014 -21.278 3.926 1.00 31.75 348 SER A N 1
ATOM 2581 C CA . SER A 1 351 ? 27.892 -21.708 5.321 1.00 39.93 348 SER A CA 1
ATOM 2582 C C . SER A 1 351 ? 26.601 -21.213 5.979 1.00 40.82 348 SER A C 1
ATOM 2583 O O . SER A 1 351 ? 26.538 -21.067 7.203 1.00 39.93 348 SER A O 1
ATOM 2586 N N . LYS A 1 352 ? 25.556 -20.982 5.174 1.00 31.32 349 LYS A N 1
ATOM 2587 C CA . LYS A 1 352 ? 24.238 -20.591 5.663 1.00 29.95 349 LYS A CA 1
ATOM 2588 C C . LYS A 1 352 ? 23.184 -21.533 5.089 1.00 30.92 349 LYS A C 1
ATOM 2589 O O . LYS A 1 352 ? 23.335 -22.061 3.985 1.00 34.85 349 LYS A O 1
ATOM 2595 N N . LYS A 1 353 ? 22.121 -21.761 5.849 1.00 35.39 350 LYS A N 1
ATOM 2596 C CA . LYS A 1 353 ? 20.967 -22.501 5.358 1.00 37.93 350 LYS A CA 1
ATOM 2597 C C . LYS A 1 353 ? 19.836 -21.518 5.070 1.00 37.99 350 LYS A C 1
ATOM 2598 O O . LYS A 1 353 ? 19.371 -20.819 5.979 1.00 32.67 350 LYS A O 1
ATOM 2604 N N . LEU A 1 354 ? 19.384 -21.491 3.819 1.00 28.42 351 LEU A N 1
ATOM 2605 C CA . LEU A 1 354 ? 18.355 -20.572 3.356 1.00 26.22 351 LEU A CA 1
ATOM 2606 C C . LEU A 1 354 ? 17.039 -21.320 3.215 1.00 31.38 351 LEU A C 1
ATOM 2607 O O . LEU A 1 354 ? 16.940 -22.273 2.434 1.00 29.01 351 LEU A O 1
ATOM 2612 N N . LEU A 1 355 ? 16.045 -20.911 3.994 1.00 30.28 352 LEU A N 1
ATOM 2613 C CA . LEU A 1 355 ? 14.670 -21.370 3.829 1.00 28.80 352 LEU A CA 1
ATOM 2614 C C . LEU A 1 355 ? 13.941 -20.302 3.025 1.00 26.52 352 LEU A C 1
ATOM 2615 O O . LEU A 1 355 ? 13.768 -19.173 3.503 1.00 23.39 352 LEU A O 1
ATOM 2620 N N . THR A 1 356 ? 13.525 -20.654 1.808 1.00 25.26 353 THR A N 1
ATOM 2621 C CA . THR A 1 356 ? 12.766 -19.770 0.930 1.00 24.77 353 THR A CA 1
ATOM 2622 C C . THR A 1 356 ? 11.329 -20.261 0.849 1.00 30.63 353 THR A C 1
ATOM 2623 O O . THR A 1 356 ? 11.093 -21.381 0.388 1.00 24.77 353 THR A O 1
ATOM 2627 N N . LEU A 1 357 ? 10.381 -19.432 1.309 1.00 27.35 354 LEU A N 1
ATOM 2628 C CA . LEU A 1 357 ? 8.946 -19.732 1.255 1.00 26.04 354 LEU A CA 1
ATOM 2629 C C . LEU A 1 357 ? 8.317 -18.925 0.136 1.00 25.07 354 LEU A C 1
ATOM 2630 O O . LEU A 1 357 ? 8.333 -17.693 0.183 1.00 24.81 354 LEU A O 1
ATOM 2635 N N . THR A 1 358 ? 7.765 -19.608 -0.859 1.00 23.31 355 THR A N 1
ATOM 2636 C CA . THR A 1 358 ? 6.969 -18.953 -1.889 1.00 27.88 355 THR A CA 1
ATOM 2637 C C . THR A 1 358 ? 5.523 -18.936 -1.408 1.00 25.17 355 THR A C 1
ATOM 2638 O O . THR A 1 358 ? 4.939 -19.997 -1.178 1.00 23.41 355 THR A O 1
ATOM 2642 N N . LEU A 1 359 ? 4.960 -17.746 -1.231 1.00 22.45 356 LEU A N 1
ATOM 2643 C CA . LEU A 1 359 ? 3.585 -17.614 -0.764 1.00 24.22 356 LEU A CA 1
ATOM 2644 C C . LEU A 1 359 ? 2.599 -17.573 -1.930 1.00 27.71 356 LEU A C 1
ATOM 2645 O O . LEU A 1 359 ? 2.931 -17.145 -3.035 1.00 26.54 356 LEU A O 1
ATOM 2650 N N . LYS A 1 360 ? 1.370 -18.012 -1.658 1.00 25.68 357 LYS A N 1
ATOM 2651 C CA . LYS A 1 360 ? 0.317 -18.044 -2.662 1.00 28.06 357 LYS A CA 1
ATOM 2652 C C . LYS A 1 360 ? -0.230 -16.662 -2.987 1.00 38.36 357 LYS A C 1
ATOM 2653 O O . LYS A 1 360 ? -1.018 -16.541 -3.933 1.00 41.96 357 LYS A O 1
ATOM 2659 N N . ASN A 1 361 ? 0.149 -15.627 -2.237 1.00 32.88 358 ASN A N 1
ATOM 2660 C CA . ASN A 1 361 ? -0.232 -14.273 -2.618 1.00 30.38 358 ASN A CA 1
ATOM 2661 C C . ASN A 1 361 ? 0.747 -13.287 -2.003 1.00 31.03 358 ASN A C 1
ATOM 2662 O O . ASN A 1 361 ? 1.494 -13.621 -1.077 1.00 25.55 358 ASN A O 1
ATOM 2667 N N . ILE A 1 362 ? 0.739 -12.067 -2.553 1.00 31.63 359 ILE A N 1
ATOM 2668 C CA . ILE A 1 362 ? 1.544 -10.971 -2.021 1.00 39.74 359 ILE A CA 1
ATOM 2669 C C . ILE A 1 362 ? 1.092 -10.647 -0.607 1.00 39.42 359 ILE A C 1
ATOM 2670 O O . ILE A 1 362 ? -0.111 -10.625 -0.313 1.00 35.15 359 ILE A O 1
ATOM 2675 N N . VAL A 1 363 ? 2.055 -10.388 0.286 1.00 31.34 360 VAL A N 1
ATOM 2676 C CA . VAL A 1 363 ? 1.721 -9.955 1.633 1.00 31.29 360 VAL A CA 1
ATOM 2677 C C . VAL A 1 363 ? 2.441 -8.646 1.917 1.00 34.50 360 VAL A C 1
ATOM 2678 O O . VAL A 1 363 ? 3.354 -8.237 1.197 1.00 36.28 360 VAL A O 1
ATOM 2682 N N . LYS A 1 364 ? 2.002 -7.970 2.971 1.00 36.70 361 LYS A N 1
ATOM 2683 C CA . LYS A 1 364 ? 2.573 -6.683 3.349 1.00 40.63 361 LYS A CA 1
ATOM 2684 C C . LYS A 1 364 ? 3.041 -6.764 4.790 1.00 37.04 361 LYS A C 1
ATOM 2685 O O . LYS A 1 364 ? 2.260 -7.110 5.679 1.00 38.42 361 LYS A O 1
ATOM 2691 N N . ILE A 1 365 ? 4.314 -6.466 5.020 1.00 38.04 362 ILE A N 1
ATOM 2692 C CA . ILE A 1 365 ? 4.884 -6.472 6.361 1.00 36.70 362 ILE A CA 1
ATOM 2693 C C . ILE A 1 365 ? 5.706 -5.203 6.508 1.00 42.18 362 ILE A C 1
ATOM 2694 O O . ILE A 1 365 ? 6.624 -4.963 5.716 1.00 48.03 362 ILE A O 1
ATOM 2699 N N . SER A 1 366 ? 5.372 -4.397 7.514 1.00 52.34 363 SER A N 1
ATOM 2700 C CA . SER A 1 366 ? 6.010 -3.105 7.784 1.00 59.41 363 SER A CA 1
ATOM 2701 C C . SER A 1 366 ? 6.132 -2.262 6.512 1.00 59.11 363 SER A C 1
ATOM 2702 O O . SER A 1 366 ? 7.211 -1.814 6.121 1.00 64.13 363 SER A O 1
ATOM 2705 N N . LYS A 1 367 ? 4.980 -2.041 5.876 1.00 57.71 364 LYS A N 1
ATOM 2706 C CA . LYS A 1 367 ? 4.846 -1.220 4.668 1.00 63.07 364 LYS A CA 1
ATOM 2707 C C . LYS A 1 367 ? 5.738 -1.689 3.520 1.00 64.13 364 LYS A C 1
ATOM 2708 O O . LYS A 1 367 ? 5.990 -0.924 2.584 1.00 69.40 364 LYS A O 1
ATOM 2714 N N . LYS A 1 368 ? 6.214 -2.934 3.562 1.00 55.76 365 LYS A N 1
ATOM 2715 C CA . LYS A 1 368 ? 6.869 -3.575 2.429 1.00 50.13 365 LYS A CA 1
ATOM 2716 C C . LYS A 1 368 ? 6.018 -4.754 1.975 1.00 41.53 365 LYS A C 1
ATOM 2717 O O . LYS A 1 368 ? 5.283 -5.339 2.771 1.00 42.38 365 LYS A O 1
ATOM 2723 N N . GLU A 1 369 ? 6.105 -5.093 0.690 1.00 42.81 366 GLU A N 1
ATOM 2724 C CA . GLU A 1 369 ? 5.295 -6.162 0.122 1.00 42.66 366 GLU A CA 1
ATOM 2725 C C . GLU A 1 369 ? 6.158 -7.160 -0.636 1.00 34.76 366 GLU A C 1
ATOM 2726 O O . GLU A 1 369 ? 7.204 -6.816 -1.185 1.00 35.26 366 GLU A O 1
ATOM 2732 N N . GLY A 1 370 ? 5.691 -8.400 -0.667 1.00 28.72 367 GLY A N 1
ATOM 2733 C CA . GLY A 1 370 ? 6.384 -9.435 -1.399 1.00 24.13 367 GLY A CA 1
ATOM 2734 C C . GLY A 1 370 ? 5.583 -10.717 -1.372 1.00 24.00 367 GLY A C 1
ATOM 2735 O O . GLY A 1 370 ? 4.581 -10.846 -0.662 1.00 27.17 367 GLY A O 1
ATOM 2736 N N . LYS A 1 371 ? 6.088 -11.686 -2.124 1.00 24.00 368 LYS A N 1
ATOM 2737 C CA . LYS A 1 371 ? 5.476 -12.987 -2.312 1.00 24.78 368 LYS A CA 1
ATOM 2738 C C . LYS A 1 371 ? 6.376 -14.100 -1.812 1.00 22.34 368 LYS A C 1
ATOM 2739 O O . LYS A 1 371 ? 6.005 -15.273 -1.894 1.00 29.16 368 LYS A O 1
ATOM 2745 N N . GLU A 1 372 ? 7.570 -13.774 -1.348 1.00 26.31 369 GLU A N 1
ATOM 2746 C CA . GLU A 1 372 ? 8.491 -14.789 -0.875 1.00 32.98 369 GLU A CA 1
ATOM 2747 C C . GLU A 1 372 ? 9.151 -14.291 0.399 1.00 28.15 369 GLU A C 1
ATOM 2748 O O . GLU A 1 372 ? 9.498 -13.115 0.511 1.00 26.98 369 GLU A O 1
ATOM 2754 N N . LEU A 1 373 ? 9.287 -15.190 1.361 1.00 21.89 370 LEU A N 1
ATOM 2755 C CA . LEU A 1 373 ? 9.964 -14.933 2.620 1.00 28.49 370 LEU A CA 1
ATOM 2756 C C . LEU A 1 373 ? 11.222 -15.784 2.667 1.00 28.57 370 LEU A C 1
ATOM 2757 O O . LEU A 1 373 ? 11.163 -16.990 2.405 1.00 26.17 370 LEU A O 1
ATOM 2762 N N . LEU A 1 374 ? 12.347 -15.156 3.000 1.00 24.69 371 LEU A N 1
ATOM 2763 C CA . LEU A 1 374 ? 13.647 -15.810 3.074 1.00 23.63 371 LEU A CA 1
ATOM 2764 C C . LEU A 1 374 ? 14.159 -15.742 4.505 1.00 24.45 371 LEU A C 1
ATOM 2765 O O . LEU A 1 374 ? 14.158 -14.671 5.120 1.00 27.11 371 LEU A O 1
ATOM 2770 N N . PHE A 1 375 ? 14.573 -16.884 5.039 1.00 20.27 372 PHE A N 1
ATOM 2771 C CA . PHE A 1 375 ? 15.145 -16.975 6.373 1.00 25.27 372 PHE A CA 1
ATOM 2772 C C . PHE A 1 375 ? 16.520 -17.620 6.252 1.00 27.22 372 PHE A C 1
ATOM 2773 O O . PHE A 1 375 ? 16.641 -18.722 5.701 1.00 26.40 372 PHE A O 1
ATOM 2781 N N . TYR A 1 376 ? 17.550 -16.933 6.743 1.00 22.73 373 TYR A N 1
ATOM 2782 C CA . TYR A 1 376 ? 18.909 -17.475 6.773 1.00 23.47 373 TYR A CA 1
ATOM 2783 C C . TYR A 1 376 ? 19.223 -18.002 8.168 1.00 24.85 373 TYR A C 1
ATOM 2784 O O . TYR A 1 376 ? 19.044 -17.293 9.164 1.00 28.14 373 TYR A O 1
ATOM 2793 N N . PHE A 1 377 ? 19.684 -19.245 8.231 1.00 23.08 374 PHE A N 1
ATOM 2794 C CA . PHE A 1 377 ? 20.000 -19.926 9.474 1.00 23.52 374 PHE A CA 1
ATOM 2795 C C . PHE A 1 377 ? 21.437 -20.434 9.452 1.00 29.55 374 PHE A C 1
ATOM 2796 O O . PHE A 1 377 ? 22.018 -20.658 8.391 1.00 27.41 374 PHE A O 1
ATOM 2804 N N . ASP A 1 378 ? 21.998 -20.621 10.646 1.00 34.72 375 ASP A N 1
ATOM 2805 C CA . ASP A 1 378 ? 23.259 -21.334 10.775 1.00 37.75 375 ASP A CA 1
ATOM 2806 C C . ASP A 1 378 ? 23.127 -22.750 10.213 1.00 37.68 375 ASP A C 1
ATOM 2807 O O . ASP A 1 378 ? 22.111 -23.420 10.404 1.00 26.03 375 ASP A O 1
ATOM 2812 N N . GLU A 1 379 ? 24.167 -23.203 9.506 1.00 33.26 376 GLU A N 1
ATOM 2813 C CA . GLU A 1 379 ? 24.119 -24.481 8.802 1.00 36.49 376 GLU A CA 1
ATOM 2814 C C . GLU A 1 379 ? 23.986 -25.677 9.741 1.00 36.29 376 GLU A C 1
ATOM 2815 O O . GLU A 1 379 ? 23.501 -26.732 9.313 1.00 37.34 376 GLU A O 1
ATOM 2821 N N . SER A 1 380 ? 24.367 -25.540 11.015 1.00 33.47 377 SER A N 1
ATOM 2822 C CA . SER A 1 380 ? 24.170 -26.640 11.955 1.00 32.46 377 SER A CA 1
ATOM 2823 C C . SER A 1 380 ? 22.712 -26.839 12.361 1.00 38.45 377 SER A C 1
ATOM 2824 O O . SER A 1 380 ? 22.398 -27.840 13.013 1.00 41.89 377 SER A O 1
ATOM 2827 N N . LEU A 1 381 ? 21.808 -25.934 12.003 1.00 33.40 378 LEU A N 1
ATOM 2828 C CA . LEU A 1 381 ? 20.429 -26.063 12.464 1.00 32.68 378 LEU A CA 1
ATOM 2829 C C . LEU A 1 381 ? 19.641 -27.008 11.561 1.00 33.17 378 LEU A C 1
ATOM 2830 O O . LEU A 1 381 ? 19.837 -27.035 10.344 1.00 38.57 378 LEU A O 1
ATOM 2835 N N . GLU A 1 382 ? 18.740 -27.785 12.167 1.00 29.41 379 GLU A N 1
ATOM 2836 C CA . GLU A 1 382 ? 17.969 -28.808 11.452 1.00 40.12 379 GLU A CA 1
ATOM 2837 C C . GLU A 1 382 ? 16.719 -28.224 10.776 1.00 35.86 379 GLU A C 1
ATOM 2838 O O . GLU A 1 382 ? 15.585 -28.588 11.075 1.00 40.10 379 GLU A O 1
ATOM 2844 N N . ILE A 1 383 ? 16.944 -27.323 9.822 1.00 35.18 380 ILE A N 1
ATOM 2845 C CA . ILE A 1 383 ? 15.818 -26.639 9.185 1.00 37.09 380 ILE A CA 1
ATOM 2846 C C . ILE A 1 383 ? 14.953 -27.630 8.413 1.00 40.50 380 ILE A C 1
ATOM 2847 O O . ILE A 1 383 ? 13.718 -27.558 8.448 1.00 33.50 380 ILE A O 1
ATOM 2852 N N . THR A 1 384 ? 15.583 -28.594 7.733 1.00 40.10 381 THR A N 1
ATOM 2853 C CA . THR A 1 384 ? 14.844 -29.466 6.825 1.00 35.33 381 THR A CA 1
ATOM 2854 C C . THR A 1 384 ? 13.810 -30.303 7.567 1.00 36.88 381 THR A C 1
ATOM 2855 O O . THR A 1 384 ? 12.638 -30.359 7.169 1.00 27.78 381 THR A O 1
ATOM 2859 N N . ASN A 1 385 ? 14.213 -30.954 8.662 1.00 38.03 382 ASN A N 1
ATOM 2860 C CA . ASN A 1 385 ? 13.270 -31.868 9.296 1.00 42.14 382 ASN A CA 1
ATOM 2861 C C . ASN A 1 385 ? 12.202 -31.141 10.101 1.00 36.35 382 ASN A C 1
ATOM 2862 O O . ASN A 1 385 ? 11.059 -31.606 10.150 1.00 41.25 382 ASN A O 1
ATOM 2867 N N . VAL A 1 386 ? 12.520 -29.991 10.698 1.00 33.81 383 VAL A N 1
ATOM 2868 C CA . VAL A 1 386 ? 11.474 -29.227 11.378 1.00 33.17 383 VAL A CA 1
ATOM 2869 C C . VAL A 1 386 ? 10.478 -28.638 10.375 1.00 27.67 383 VAL A C 1
ATOM 2870 O O . VAL A 1 386 ? 9.265 -28.664 10.602 1.00 32.32 383 VAL A O 1
ATOM 2874 N N . THR A 1 387 ? 10.963 -28.082 9.260 1.00 32.68 384 THR A N 1
ATOM 2875 C CA . THR A 1 387 ? 10.042 -27.402 8.346 1.00 27.90 384 THR A CA 1
ATOM 2876 C C . THR A 1 387 ? 8.988 -28.363 7.800 1.00 25.87 384 THR A C 1
ATOM 2877 O O . THR A 1 387 ? 7.826 -27.980 7.618 1.00 32.12 384 THR A O 1
ATOM 2881 N N . LYS A 1 388 ? 9.351 -29.630 7.583 1.00 27.14 385 LYS A N 1
ATOM 2882 C CA . LYS A 1 388 ? 8.387 -30.566 7.016 1.00 32.22 385 LYS A CA 1
ATOM 2883 C C . LYS A 1 388 ? 7.314 -30.978 8.015 1.00 34.93 385 LYS A C 1
ATOM 2884 O O . LYS A 1 388 ? 6.282 -31.515 7.596 1.00 31.35 385 LYS A O 1
ATOM 2890 N N . LYS A 1 389 ? 7.509 -30.689 9.307 1.00 33.65 386 LYS A N 1
ATOM 2891 C CA . LYS A 1 389 ? 6.466 -30.907 10.308 1.00 37.20 386 LYS A CA 1
A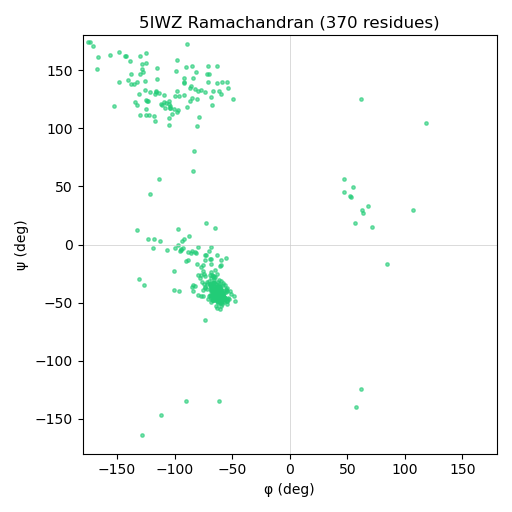TOM 2892 C C . LYS A 1 389 ? 5.387 -29.828 10.273 1.00 36.68 386 LYS A C 1
ATOM 2893 O O . LYS A 1 389 ? 4.247 -30.089 10.679 1.00 45.80 386 LYS A O 1
ATOM 2899 N N . VAL A 1 390 ? 5.697 -28.617 9.816 1.00 28.12 387 VAL A N 1
ATOM 2900 C CA . VAL A 1 390 ? 4.687 -27.562 9.750 1.00 33.08 387 VAL A CA 1
ATOM 2901 C C . VAL A 1 390 ? 4.139 -27.380 8.337 1.00 33.42 387 VAL A C 1
ATOM 2902 O O . VAL A 1 390 ? 2.938 -27.151 8.162 1.00 36.81 387 VAL A O 1
ATOM 2906 N N . PHE A 1 391 ? 4.992 -27.479 7.315 1.00 31.12 388 PHE A N 1
ATOM 2907 C CA . PHE A 1 391 ? 4.537 -27.310 5.938 1.00 30.76 388 PHE A CA 1
ATOM 2908 C C . PHE A 1 391 ? 4.663 -28.634 5.193 1.00 35.01 388 PHE A C 1
ATOM 2909 O O . PHE A 1 391 ? 5.317 -28.714 4.148 1.00 35.63 388 PHE A O 1
ATOM 2917 N N . GLY A 1 392 ? 4.035 -29.676 5.727 1.00 38.42 389 GLY A N 1
ATOM 2918 C CA . GLY A 1 392 ? 4.141 -31.007 5.151 1.00 42.61 389 GLY A CA 1
ATOM 2919 C C . GLY A 1 392 ? 3.791 -31.071 3.679 1.00 36.20 389 GLY A C 1
ATOM 2920 O O . GLY A 1 392 ? 2.812 -30.465 3.240 1.00 42.81 389 GLY A O 1
ATOM 2921 N N . GLY A 1 393 ? 4.614 -31.776 2.909 1.00 36.29 390 GLY A N 1
ATOM 2922 C CA . GLY A 1 393 ? 4.396 -31.975 1.493 1.00 35.89 390 GLY A CA 1
ATOM 2923 C C . GLY A 1 393 ? 4.614 -30.764 0.616 1.00 35.75 390 GLY A C 1
ATOM 2924 O O . GLY A 1 393 ? 4.179 -30.779 -0.536 1.00 34.25 390 GLY A O 1
ATOM 2925 N N . LEU A 1 394 ? 5.271 -29.713 1.108 1.00 31.10 391 LEU A N 1
ATOM 2926 C CA . LEU A 1 394 ? 5.437 -28.488 0.328 1.00 31.58 391 LEU A CA 1
ATOM 2927 C C . LEU A 1 394 ? 6.878 -28.215 -0.081 1.00 31.55 391 LEU A C 1
ATOM 2928 O O . LEU A 1 394 ? 7.145 -27.190 -0.720 1.00 28.73 391 LEU A O 1
ATOM 2933 N N . GLU A 1 395 ? 7.810 -29.104 0.236 1.00 28.43 392 GLU A N 1
ATOM 2934 C CA . GLU A 1 395 ? 9.198 -28.875 -0.131 1.00 27.18 392 GLU A CA 1
ATOM 2935 C C . GLU A 1 395 ? 9.441 -29.218 -1.597 1.00 26.41 392 GLU A C 1
ATOM 2936 O O . GLU A 1 395 ? 9.073 -30.295 -2.064 1.00 29.93 392 GLU A O 1
ATOM 2942 N N . HIS A 1 396 ? 10.099 -28.308 -2.308 1.00 30.15 393 HIS A N 1
ATOM 2943 C CA . HIS A 1 396 ? 10.599 -28.551 -3.653 1.00 31.73 393 HIS A CA 1
ATOM 2944 C C . HIS A 1 396 ? 12.108 -28.751 -3.580 1.00 37.83 393 HIS A C 1
ATOM 2945 O O . HIS A 1 396 ? 12.823 -27.887 -3.066 1.00 38.96 393 HIS A O 1
ATOM 2952 N N . HIS A 1 397 ? 12.588 -29.884 -4.081 1.00 49.89 394 HIS A N 1
ATOM 2953 C CA . HIS A 1 397 ? 14.026 -30.120 -4.173 1.00 57.41 394 HIS A CA 1
ATOM 2954 C C . HIS A 1 397 ? 14.549 -29.768 -5.565 1.00 57.87 394 HIS A C 1
ATOM 2955 O O . HIS A 1 397 ? 15.579 -29.104 -5.702 1.00 58.84 394 HIS A O 1
#

Foldseek 3Di:
DDDQQDQLCCLVLLVCCVPVVDNVNLVNVVVDQDDLPAAHEDELCSLVSLLVNLLVCLVVVVLLVNLSSLQSCQNCQQRYDYPRHRPLVSVVVVPNLVSLLVSVVSCVVVQQVAPCSNVSSLLSSLSSLVSQLPPDVSSVVSSLVRCVLVLLVQLLDLRGAVSSNLSSLVSNLVSLVVHDDSVLVSLLSLLVCLQELQDVSSNLSSLSNSPSVDPLVRLLVVLVVNDVDPQLSVLSSPQDPVVNVLSSLVSSCSSQVVCPPSGNKDKAFFDWKDAVNHTQAADCDVRNPGQIWIQGLSNLWIWGDSVIDIGALVQFQAWEWDADPQKIKIKTAGPDWDADPNDIHRIMIIIHGPPDPCPVSNCSRNPPRYDD

Radius of gyration: 23.68 Å; Cα contacts (8 Å, |Δi|>4): 556; chains: 1; bounding box: 69×47×52 Å

Sequence (372 aa):
MPVRPDLQQLEKCIDDALRKNDFKPLLALLQIDICEDVKIKCSKQFLRKLDDLICRELNKKDIQTVSSILISIGRCSKNIFILGQAGLQTMIKQGLVQKMVSWFENSKEIILNQDEAVMNMIEDLFDLLMVIYDISDEGKNQVLESFIPQICALVIDSRVNFCIQQEALKKMNLMLDRINQEMLTLMSNMGERILDVGDYELQVGIVEALCRMTTEKRRQELAYEWFSMDFIANAFKEIKDCEFETDCRIFLNLVNGILGDKRRVYTFPCLSAFLGKYELQIPSDEKLEEFWIDFNLGSHTLSFYIEAVTVPEEKVQMYNIEVRESKKLLTLTLKNIVKISKKEGKELLFYFDESLEITNVTKKVFGGLEHH

Organism: Mus musculus (NCBI:txid10090)

Nearest PDB structures (foldseek):
  5iwz-assembly1_A  TM=1.003E+00  e=1.162E-57  Mus musculus
  7f7o-assembly1_A  TM=5.744E-01  e=4.758E-02  Homo sapiens
  4xrk-assembly1_A  TM=4.580E-01  e=8.656E-01  Thermochaetoides thermophila DSM 1495

B-factor: mean 42.12, std 15.58, range [17.94, 123.99]

GO terms:
  GO:0005634 nucleus (C, EXP)
  GO:0005694 chromosome (C, EXP)
  GO:0000795 synaptonemal complex (C, IDA)
  GO:0000800 lateral element (C, IDA)
  GO:0043066 negative regulation of apoptotic process (P, IMP)
  GO:0009566 fertilization (P, IMP)
  GO:0009887 animal organ morphogenesis (P, IMP)
  GO:0048808 male genitalia morphogenesis (P, IMP)
  GO:0007140 male meiotic nuclear division (P, IMP)
  GO:0007143 female meiotic nuclear division (P, IMP)
  GO:0005515 protein binding (F, IPI)
  GO:0005654 nucleoplasm (C, TAS)

InterPro domains:
  IPR024835 Synaptonemal complex protein 2-like [PTHR15607] (1-567)
  IPR040560 Synaptonemal complex protein 2, Spt16M-like domain [PF18584] (278-389)
  IPR041322 Synaptonemal complex protein 2, armadillo-repeat-like domain [PF18581] (9-187)

Solvent-accessible surface area: 18065 Å² total; per-residue (Å²): 146,127,141,85,57,57,10,104,71,2,18,127,7,1,33,44,0,40,199,150,96,44,28,154,40,0,82,34,4,39,140,45,126,49,72,103,84,48,132,1,148,1,25,77,99,1,6,156,40,0,22,54,0,0,30,62,1,4,121,86,94,47,24,140,35,3,11,13,0,3,69,3,2,18,78,2,4,150,11,3,59,2,137,63,120,55,1,6,64,11,0,4,136,56,18,1,0,93,66,0,29,40,1,0,71,66,2,68,118,9,3,58,91,76,114,122,39,6,34,64,3,0,66,20,5,0,63,3,1,20,40,0,2,96,61,32,112,85,0,28,77,37,0,20,120,26,0,14,27,30,0,0,48,11,0,40,37,89,164,8,65,39,46,7,2,23,12,0,4,112,26,0,10,92,0,20,86,129,124,137,136,98,35,86,65,21,11,34,50,0,0,107,24,0,47,88,12,1,4,8,67,1,1,20,9,0,0,39,0,0,10,102,52,20,79,70,176,127,1,77,108,7,0,109,120,10,3,119,79,101,88,1,0,64,13,0,55,102,2,79,74,115,90,29,127,35,16,1,22,93,2,0,32,75,0,1,32,73,30,27,146,169,48,95,0,37,20,22,43,7,93,21,0,46,0,22,93,105,96,4,96,74,50,96,68,116,52,38,89,87,10,50,0,1,0,1,9,37,8,68,0,0,12,4,99,16,92,71,16,55,5,20,60,122,75,0,87,85,3,48,32,84,92,61,88,71,82,37,22,0,17,0,41,2,116,71,112,22,120,18,71,168,68,107,12,86,75,1,28,0,50,0,61,75,92,33,114,0,51,68,5,0,105,86,0,0,43,86,37,43,112,186